Protein AF-A0A7D3XJW1-F1 (afdb_monomer)

Structure (mmCIF, N/CA/C/O backbone):
data_AF-A0A7D3XJW1-F1
#
_entry.id   AF-A0A7D3XJW1-F1
#
loop_
_atom_site.group_PDB
_atom_site.id
_atom_site.type_symbol
_atom_site.label_atom_id
_atom_site.label_alt_id
_atom_site.label_comp_id
_atom_site.label_asym_id
_atom_site.label_entity_id
_atom_site.label_seq_id
_atom_site.pdbx_PDB_ins_code
_atom_site.Cartn_x
_atom_site.Cartn_y
_atom_site.Cartn_z
_atom_site.occupancy
_atom_site.B_iso_or_equiv
_atom_site.auth_seq_id
_atom_site.auth_comp_id
_atom_site.auth_asym_id
_atom_site.auth_atom_id
_atom_site.pdbx_PDB_model_num
ATOM 1 N N . MET A 1 1 ? -58.419 -60.860 5.633 1.00 34.47 1 MET A N 1
ATOM 2 C CA . MET A 1 1 ? -58.149 -62.133 6.342 1.00 34.47 1 MET A CA 1
ATOM 3 C C . MET A 1 1 ? -56.648 -62.183 6.618 1.00 34.47 1 MET A C 1
ATOM 5 O O . MET A 1 1 ? -55.897 -62.193 5.661 1.00 34.47 1 MET A O 1
ATOM 9 N N . HIS A 1 2 ? -56.155 -61.833 7.816 1.00 34.66 2 HIS A N 1
ATOM 10 C CA . HIS A 1 2 ? -55.951 -62.729 8.979 1.00 34.66 2 HIS A CA 1
ATOM 11 C C . HIS A 1 2 ? -55.157 -63.994 8.576 1.00 34.66 2 HIS A C 1
ATOM 13 O O . HIS A 1 2 ? -55.611 -64.699 7.693 1.00 34.66 2 HIS A O 1
ATOM 19 N N . TYR A 1 3 ? -53.985 -64.337 9.130 1.00 32.69 3 TYR A N 1
ATOM 20 C CA . TYR A 1 3 ? -53.578 -64.294 10.541 1.00 32.69 3 TYR A CA 1
ATOM 21 C C . TYR A 1 3 ? -52.037 -64.392 10.713 1.00 32.69 3 TYR A C 1
ATOM 23 O O . TYR A 1 3 ? -51.311 -64.818 9.823 1.00 32.69 3 TYR A O 1
ATOM 31 N N . ARG A 1 4 ? -51.575 -63.970 11.895 1.00 41.59 4 ARG A N 1
ATOM 32 C CA . ARG A 1 4 ? -50.200 -63.885 12.433 1.00 41.59 4 ARG A CA 1
ATOM 33 C C . ARG A 1 4 ? -49.658 -65.251 12.899 1.00 41.59 4 ARG A C 1
ATOM 35 O O . ARG A 1 4 ? -50.465 -66.076 13.302 1.00 41.59 4 ARG A O 1
ATOM 42 N N . HIS A 1 5 ? -48.331 -65.389 13.070 1.00 38.91 5 HIS A N 1
ATOM 43 C CA . HIS A 1 5 ? -47.628 -65.470 14.383 1.00 38.91 5 HIS A CA 1
ATOM 44 C C . HIS A 1 5 ? -46.137 -65.872 14.214 1.00 38.91 5 HIS A C 1
ATOM 46 O O . HIS A 1 5 ? -45.842 -66.764 13.438 1.00 38.91 5 HIS A O 1
ATOM 52 N N . ARG A 1 6 ? -45.179 -65.059 14.721 1.00 41.41 6 ARG A N 1
ATOM 53 C CA . ARG A 1 6 ? -44.364 -65.224 15.969 1.00 41.41 6 ARG A CA 1
ATOM 54 C C . ARG A 1 6 ? -43.391 -66.423 15.914 1.00 41.41 6 ARG A C 1
ATOM 56 O O . ARG A 1 6 ? -43.798 -67.478 15.482 1.00 41.41 6 ARG A O 1
ATOM 63 N N . ARG A 1 7 ? -42.162 -66.423 16.441 1.00 39.44 7 ARG A N 1
ATOM 64 C CA . ARG A 1 7 ? -41.273 -65.519 17.208 1.00 39.44 7 ARG A CA 1
ATOM 65 C C . ARG A 1 7 ? -39.995 -66.362 17.468 1.00 39.44 7 ARG A C 1
ATOM 67 O O . ARG A 1 7 ? -40.170 -67.552 17.674 1.00 39.44 7 ARG A O 1
ATOM 74 N N . THR A 1 8 ? -38.816 -65.722 17.573 1.00 37.22 8 THR A N 1
ATOM 75 C CA . THR A 1 8 ? -37.677 -66.035 18.498 1.00 37.22 8 THR A CA 1
ATOM 76 C C . THR A 1 8 ? -37.053 -67.449 18.486 1.00 37.22 8 THR A C 1
ATOM 78 O O . THR A 1 8 ? -37.770 -68.428 18.466 1.00 37.22 8 THR A O 1
ATOM 81 N N . ALA A 1 9 ? -35.762 -67.711 18.684 1.00 39.47 9 ALA A N 1
ATOM 82 C CA . ALA A 1 9 ? -34.520 -66.969 18.902 1.00 39.47 9 ALA A CA 1
ATOM 83 C C . ALA A 1 9 ? -33.422 -68.049 19.145 1.00 39.47 9 ALA A C 1
ATOM 85 O O . ALA A 1 9 ? -33.768 -69.085 19.698 1.00 39.47 9 ALA A O 1
ATOM 86 N N . VAL A 1 10 ? -32.141 -67.744 18.842 1.00 42.38 10 VAL A N 1
ATOM 87 C CA . VAL A 1 10 ? -30.950 -68.043 19.703 1.00 42.38 10 VAL A CA 1
ATOM 88 C C . VAL A 1 10 ? -30.586 -69.559 19.845 1.00 42.38 10 VAL A C 1
ATOM 90 O O . VAL A 1 10 ? -31.396 -70.351 20.288 1.00 42.38 10 VAL A O 1
ATOM 93 N N . THR A 1 11 ? -29.398 -70.111 19.522 1.00 41.97 11 THR A N 1
ATOM 94 C CA . THR A 1 11 ? -28.013 -69.598 19.586 1.00 41.97 11 THR A CA 1
ATOM 95 C C . THR A 1 11 ? -26.941 -70.644 19.167 1.00 41.97 11 THR A C 1
ATOM 97 O O . THR A 1 11 ? -27.187 -71.839 19.275 1.00 41.97 11 THR A O 1
ATOM 100 N N . TRP A 1 12 ? -25.720 -70.128 18.925 1.00 43.09 12 TRP A N 1
ATOM 101 C CA . TRP A 1 12 ? -24.365 -70.648 19.253 1.00 43.09 12 TRP A CA 1
ATOM 102 C C . TRP A 1 12 ? -23.631 -71.676 18.349 1.00 43.09 12 TRP A C 1
ATOM 104 O O . TRP A 1 12 ? -23.860 -72.874 18.405 1.00 43.09 12 TRP A O 1
ATOM 114 N N . MET A 1 13 ? -22.601 -71.128 17.674 1.00 39.25 13 MET A N 1
ATOM 115 C CA . MET A 1 13 ? -21.162 -71.480 17.740 1.00 39.25 13 MET A CA 1
ATOM 116 C C . MET A 1 13 ? -20.647 -72.823 17.181 1.00 39.25 13 MET A C 1
ATOM 118 O O . MET A 1 13 ? -20.813 -73.864 17.798 1.00 39.25 13 MET A O 1
ATOM 122 N N . ALA A 1 14 ? -19.820 -72.745 16.132 1.00 38.12 14 ALA A N 1
ATOM 123 C CA . ALA A 1 14 ? -18.455 -73.296 16.108 1.00 38.12 14 ALA A CA 1
ATOM 124 C C . ALA A 1 14 ? -17.727 -72.791 14.849 1.00 38.12 14 ALA A C 1
ATOM 126 O O . ALA A 1 14 ? -18.320 -72.698 13.778 1.00 38.12 14 ALA A O 1
ATOM 127 N N . GLY A 1 15 ? -16.472 -72.375 15.015 1.00 42.28 15 GLY A N 1
ATOM 128 C CA . GLY A 1 15 ? -15.759 -71.531 14.065 1.00 42.28 15 GLY A CA 1
ATOM 129 C C . GLY A 1 15 ? -15.073 -72.235 12.898 1.00 42.28 15 GLY A C 1
ATOM 130 O O . GLY A 1 15 ? -14.914 -73.451 12.851 1.00 42.28 15 GLY A O 1
ATOM 131 N N . PHE A 1 16 ? -14.591 -71.397 11.987 1.00 44.56 16 PHE A N 1
ATOM 132 C CA . PHE A 1 16 ? -13.540 -71.742 11.047 1.00 44.56 16 PHE A CA 1
ATOM 133 C C . PHE A 1 16 ? -12.704 -70.485 10.796 1.00 44.56 16 PHE A C 1
ATOM 135 O O . PHE A 1 16 ? -13.124 -69.560 10.104 1.00 44.56 16 PHE A O 1
ATOM 142 N N . VAL A 1 17 ? -11.543 -70.426 11.446 1.00 47.00 17 VAL A N 1
ATOM 143 C CA . VAL A 1 17 ? -10.474 -69.483 11.120 1.00 47.00 17 VAL A CA 1
ATOM 144 C C . VAL A 1 17 ? -9.677 -70.113 9.986 1.00 47.00 17 VAL A C 1
ATOM 146 O O . VAL A 1 17 ? -9.063 -71.159 10.182 1.00 47.00 17 VAL A O 1
ATOM 149 N N . LEU A 1 18 ? -9.651 -69.462 8.825 1.00 50.12 18 LEU A N 1
ATOM 150 C CA . LEU A 1 18 ? -8.558 -69.603 7.871 1.00 50.12 18 LEU A CA 1
ATOM 151 C C . LEU A 1 18 ? -8.122 -68.226 7.376 1.00 50.12 18 LEU A C 1
ATOM 153 O O . LEU A 1 18 ? -8.925 -67.351 7.061 1.00 50.12 18 LEU A O 1
ATOM 157 N N . PHE A 1 19 ? -6.805 -68.087 7.372 1.00 46.19 19 PHE A N 1
ATOM 158 C CA . PHE A 1 19 ? -5.996 -66.939 7.023 1.00 46.19 19 PHE A CA 1
ATOM 159 C C . PHE A 1 19 ? -6.237 -66.459 5.590 1.00 46.19 19 PHE A C 1
ATOM 161 O O . PHE A 1 19 ? -6.092 -67.229 4.643 1.00 46.19 19 PHE A O 1
ATOM 168 N N . LEU A 1 20 ? -6.464 -65.155 5.433 1.00 42.75 20 LEU A N 1
ATOM 169 C CA . LEU A 1 20 ? -6.135 -64.437 4.206 1.00 42.75 20 LEU A CA 1
ATOM 170 C C . LEU A 1 20 ? -5.289 -63.221 4.578 1.00 42.75 20 LEU A C 1
ATOM 172 O O . LEU A 1 20 ? -5.790 -62.163 4.954 1.00 42.75 20 LEU A O 1
ATOM 176 N N . SER A 1 21 ? -3.977 -63.416 4.492 1.00 46.16 21 SER A N 1
ATOM 177 C CA . SER A 1 21 ? -2.976 -62.358 4.473 1.00 46.16 21 SER A CA 1
ATOM 178 C C . SER A 1 21 ? -3.148 -61.552 3.185 1.00 46.16 21 SER A C 1
ATOM 180 O O . SER A 1 21 ? -2.681 -61.958 2.125 1.00 46.16 21 SER A O 1
ATOM 182 N N . GLY A 1 22 ? -3.847 -60.423 3.272 1.00 41.25 22 GLY A N 1
ATOM 183 C CA . GLY A 1 22 ? -3.898 -59.408 2.226 1.00 41.25 22 GLY A CA 1
ATOM 184 C C . GLY A 1 22 ? -3.060 -58.203 2.631 1.00 41.25 22 GLY A C 1
ATOM 185 O O . GLY A 1 22 ? -3.576 -57.275 3.246 1.00 41.25 22 GLY A O 1
ATOM 186 N N . CYS A 1 23 ? -1.769 -58.216 2.297 1.00 54.28 23 CYS A N 1
ATOM 187 C CA . CYS A 1 23 ? -0.944 -57.011 2.277 1.00 54.28 23 CYS A CA 1
ATOM 188 C C . CYS A 1 23 ? -1.441 -56.101 1.144 1.00 54.28 23 CYS A C 1
ATOM 190 O O . CYS A 1 23 ? -1.073 -56.289 -0.013 1.00 54.28 23 CYS A O 1
ATOM 192 N N . GLY A 1 24 ? -2.296 -55.136 1.477 1.00 43.59 24 GLY A N 1
ATOM 193 C CA . GLY A 1 24 ? -2.616 -53.993 0.628 1.00 43.59 24 GLY A CA 1
ATOM 194 C C . GLY A 1 24 ? -1.987 -52.748 1.240 1.00 43.59 24 GLY A C 1
ATOM 195 O O . GLY A 1 24 ? -2.294 -52.418 2.381 1.00 43.59 24 GLY A O 1
ATOM 196 N N . ASN A 1 25 ? -1.075 -52.113 0.503 1.00 42.38 25 ASN A N 1
ATOM 197 C CA . ASN A 1 25 ? -0.365 -50.893 0.883 1.00 42.38 25 ASN A CA 1
ATOM 198 C C . ASN A 1 25 ? -1.290 -49.871 1.564 1.00 42.38 25 ASN A C 1
ATOM 200 O O . ASN A 1 25 ? -2.173 -49.303 0.924 1.00 42.38 25 ASN A O 1
ATOM 204 N N . LEU A 1 26 ? -1.039 -49.603 2.847 1.00 44.19 26 LEU A N 1
ATOM 205 C CA . LEU A 1 26 ? -1.467 -48.371 3.498 1.00 44.19 26 LEU A CA 1
ATOM 206 C C . LEU A 1 26 ? -0.675 -47.238 2.843 1.00 44.19 26 LEU A C 1
ATOM 208 O O . LEU A 1 26 ? 0.504 -47.047 3.132 1.00 44.19 26 LEU A O 1
ATOM 212 N N . SER A 1 27 ? -1.306 -46.548 1.897 1.00 43.75 27 SER A N 1
ATOM 213 C CA . SER A 1 27 ? -0.811 -45.286 1.358 1.00 43.75 27 SER A CA 1
ATOM 214 C C . SER A 1 27 ? -0.568 -44.320 2.515 1.00 43.75 27 SER A C 1
ATOM 216 O O . SER A 1 27 ? -1.471 -44.064 3.313 1.00 43.75 27 SER A O 1
ATOM 218 N N . ASP A 1 28 ? 0.662 -43.826 2.603 1.00 42.41 28 ASP A N 1
ATOM 219 C CA . ASP A 1 28 ? 1.115 -42.865 3.599 1.00 42.41 28 ASP A CA 1
ATOM 220 C C . ASP A 1 28 ? 0.165 -41.642 3.623 1.00 42.41 28 ASP A C 1
ATOM 222 O O . ASP A 1 28 ? -0.025 -41.016 2.571 1.00 42.41 28 ASP A O 1
ATOM 226 N N . PRO A 1 29 ? -0.453 -41.276 4.767 1.00 47.88 29 PRO A N 1
ATOM 227 C CA . PRO A 1 29 ? -1.367 -40.129 4.880 1.00 47.88 29 PRO A CA 1
ATOM 228 C C . PRO A 1 29 ? -0.741 -38.787 4.468 1.00 47.88 29 PRO A C 1
ATOM 230 O O . PRO A 1 29 ? -1.453 -37.808 4.253 1.00 47.88 29 PRO A O 1
ATOM 233 N N . VAL A 1 30 ? 0.586 -38.743 4.331 1.00 46.69 30 VAL A N 1
ATOM 234 C CA . VAL A 1 30 ? 1.370 -37.583 3.883 1.00 46.69 30 VAL A CA 1
ATOM 235 C C . VAL A 1 30 ? 1.267 -37.348 2.364 1.00 46.69 30 VAL A C 1
ATOM 237 O O . VAL A 1 30 ? 1.571 -36.258 1.888 1.00 46.69 30 VAL A O 1
ATOM 240 N N . SER A 1 31 ? 0.762 -38.318 1.592 1.00 40.31 31 SER A N 1
ATOM 241 C CA . SER A 1 31 ? 0.554 -38.187 0.136 1.00 40.31 31 SER A CA 1
ATOM 242 C C . SER A 1 31 ? -0.755 -37.488 -0.274 1.00 40.31 31 SER A C 1
ATOM 244 O O . SER A 1 31 ? -0.970 -37.262 -1.457 1.00 40.31 31 SER A O 1
ATOM 246 N N . LEU A 1 32 ? -1.604 -37.097 0.688 1.00 39.84 32 LEU A N 1
ATOM 247 C CA . LEU A 1 32 ? -2.821 -36.294 0.458 1.00 39.84 32 LEU A CA 1
ATOM 248 C C . LEU A 1 32 ? -2.588 -34.776 0.569 1.00 39.84 32 LEU A C 1
ATOM 250 O O . LEU A 1 32 ? -3.523 -33.991 0.425 1.00 39.84 32 LEU A O 1
ATOM 254 N N . LEU A 1 33 ? -1.345 -34.351 0.800 1.00 36.53 33 LEU A N 1
ATOM 255 C CA . LEU A 1 33 ? -0.916 -32.973 0.582 1.00 36.53 33 LEU A CA 1
ATOM 256 C C . LEU A 1 33 ? -0.456 -32.838 -0.871 1.00 36.53 33 LEU A C 1
ATOM 258 O O . LEU A 1 33 ? 0.735 -32.690 -1.150 1.00 36.53 33 LEU A O 1
ATOM 262 N N . ASP A 1 34 ? -1.401 -32.910 -1.809 1.00 42.88 34 ASP A N 1
ATOM 263 C CA . ASP A 1 34 ? -1.128 -32.469 -3.171 1.00 42.88 34 ASP A CA 1
ATOM 264 C C . ASP A 1 34 ? -0.736 -30.990 -3.094 1.00 42.88 34 ASP A C 1
ATOM 266 O O . ASP A 1 34 ? -1.555 -30.116 -2.795 1.00 42.88 34 ASP A O 1
ATOM 270 N N . LYS A 1 35 ? 0.548 -30.701 -3.350 1.00 33.91 35 LYS A N 1
ATOM 271 C CA . LYS A 1 35 ? 0.965 -29.352 -3.740 1.00 33.91 35 LYS A CA 1
ATOM 272 C C . LYS A 1 35 ? -0.012 -28.899 -4.827 1.00 33.91 35 LYS A C 1
ATOM 274 O O . LYS A 1 35 ? -0.232 -29.683 -5.753 1.00 33.91 35 LYS A O 1
ATOM 279 N N . PRO A 1 36 ? -0.595 -27.691 -4.738 1.00 33.59 36 PRO A N 1
ATOM 280 C CA . PRO A 1 36 ? -1.584 -27.245 -5.708 1.00 33.59 36 PRO A CA 1
ATOM 281 C C . PRO A 1 36 ? -1.066 -27.503 -7.124 1.00 33.59 36 PRO A C 1
ATOM 283 O O . PRO A 1 36 ? 0.059 -27.124 -7.461 1.00 33.59 36 PRO A O 1
ATOM 286 N N . ALA A 1 37 ? -1.853 -28.236 -7.916 1.00 45.25 37 ALA A N 1
ATOM 287 C CA . ALA A 1 37 ? -1.464 -28.619 -9.261 1.00 45.25 37 ALA A CA 1
ATOM 288 C C . ALA A 1 37 ? -1.155 -27.349 -10.061 1.00 45.25 37 ALA A C 1
ATOM 290 O O . ALA A 1 37 ? -2.019 -26.487 -10.216 1.00 45.25 37 ALA A O 1
ATOM 291 N N . ILE A 1 38 ? 0.082 -27.232 -10.555 1.00 49.53 38 ILE A N 1
ATOM 292 C CA . ILE A 1 38 ? 0.484 -26.142 -11.448 1.00 49.53 38 ILE A CA 1
ATOM 293 C C . ILE A 1 38 ? -0.498 -26.141 -12.633 1.00 49.53 38 ILE A C 1
ATOM 295 O O . ILE A 1 38 ? -0.603 -27.183 -13.299 1.00 49.53 38 ILE A O 1
ATOM 299 N N . PRO A 1 39 ? -1.219 -25.031 -12.892 1.00 52.81 39 PRO A N 1
ATOM 300 C CA . PRO A 1 39 ? -2.159 -24.947 -14.002 1.00 52.81 39 PRO A CA 1
ATOM 301 C C . PRO A 1 39 ? -1.498 -25.370 -15.327 1.00 52.81 39 PRO A C 1
ATOM 303 O O . PRO A 1 39 ? -0.309 -25.100 -15.519 1.00 52.81 39 PRO A O 1
ATOM 306 N N . PRO A 1 40 ? -2.223 -26.025 -16.255 1.00 59.22 40 PRO A N 1
ATOM 307 C CA . PRO A 1 40 ? -1.654 -26.498 -17.521 1.00 59.22 40 PRO A CA 1
ATOM 308 C C . PRO A 1 40 ? -0.914 -25.410 -18.314 1.00 59.22 40 PRO A C 1
ATOM 310 O O . PRO A 1 40 ? 0.184 -25.660 -18.800 1.00 59.22 40 PRO A O 1
ATOM 313 N N . GLU A 1 41 ? -1.460 -24.191 -18.348 1.00 61.44 41 GLU A N 1
ATOM 314 C CA . GLU A 1 41 ? -0.841 -23.017 -18.979 1.00 61.44 41 GLU A CA 1
ATOM 315 C C . GLU A 1 41 ? 0.533 -22.701 -18.371 1.00 61.44 41 GLU A C 1
ATOM 317 O O . GLU A 1 41 ? 1.519 -22.545 -19.084 1.00 61.44 41 GLU A O 1
ATOM 322 N N . SER A 1 42 ? 0.648 -22.713 -17.041 1.00 73.44 42 SER A N 1
ATOM 323 C CA . SER A 1 42 ? 1.929 -22.510 -16.366 1.00 73.44 42 SER A CA 1
ATOM 324 C C . SER A 1 42 ? 2.933 -23.619 -16.706 1.00 73.44 42 SER A C 1
ATOM 326 O O . SER A 1 42 ? 4.121 -23.339 -16.842 1.00 73.44 42 SER A O 1
ATOM 328 N N . ARG A 1 43 ? 2.485 -24.868 -16.906 1.00 77.88 43 ARG A N 1
ATOM 329 C CA . ARG A 1 43 ? 3.363 -25.994 -17.273 1.00 77.88 43 ARG A CA 1
ATOM 330 C C . ARG A 1 43 ? 3.981 -25.828 -18.662 1.00 77.88 43 ARG A C 1
ATOM 332 O O . ARG A 1 43 ? 5.165 -26.116 -18.812 1.00 77.88 43 ARG A O 1
ATOM 339 N N . GLU A 1 44 ? 3.213 -25.365 -19.646 1.00 84.12 44 GLU A N 1
ATOM 340 C CA . GLU A 1 44 ? 3.725 -25.093 -20.997 1.00 84.12 44 GLU A CA 1
ATOM 341 C C . GLU A 1 44 ? 4.785 -23.987 -20.982 1.00 84.12 44 GLU A C 1
ATOM 343 O O . GLU A 1 44 ? 5.838 -24.135 -21.603 1.00 84.12 44 GLU A O 1
ATOM 348 N N . LEU A 1 45 ? 4.560 -22.918 -20.208 1.00 87.56 45 LEU A N 1
ATOM 349 C CA . LEU A 1 45 ? 5.541 -21.841 -20.044 1.00 87.56 45 LEU A CA 1
ATOM 350 C C . LEU A 1 45 ? 6.822 -22.339 -19.379 1.00 87.56 45 LEU A C 1
ATOM 352 O O . LEU A 1 45 ? 7.909 -22.075 -19.885 1.00 87.56 45 LEU A O 1
ATOM 356 N N . TYR A 1 46 ? 6.709 -23.115 -18.298 1.00 87.81 46 TYR A N 1
ATOM 357 C CA . TYR A 1 46 ? 7.877 -23.733 -17.670 1.00 87.81 46 TYR A CA 1
ATOM 358 C C . TYR A 1 46 ? 8.648 -24.612 -18.659 1.00 87.81 46 TYR A C 1
ATOM 360 O O . TYR A 1 46 ? 9.860 -24.474 -18.768 1.00 87.81 46 TYR A O 1
ATOM 368 N N . GLN A 1 47 ? 7.965 -25.469 -19.423 1.00 88.25 47 GLN A N 1
ATOM 369 C CA . GLN A 1 47 ? 8.617 -26.335 -20.411 1.00 88.25 47 GLN A CA 1
ATOM 370 C C . GLN A 1 47 ? 9.319 -25.547 -21.518 1.00 88.25 47 GLN A C 1
ATOM 372 O O . GLN A 1 47 ? 10.425 -25.920 -21.906 1.00 88.25 47 GLN A O 1
ATOM 377 N N . ALA A 1 48 ? 8.704 -24.473 -22.017 1.00 91.88 48 ALA A N 1
ATOM 378 C CA . ALA A 1 48 ? 9.303 -23.612 -23.029 1.00 91.88 48 ALA A CA 1
ATOM 379 C C . ALA A 1 48 ? 10.594 -22.967 -22.517 1.00 91.88 48 ALA A C 1
ATOM 381 O O . ALA A 1 48 ? 11.623 -23.019 -23.185 1.00 91.88 48 ALA A O 1
ATOM 382 N N . VAL A 1 49 ? 10.554 -22.404 -21.309 1.00 93.75 49 VAL A N 1
ATOM 383 C CA . VAL A 1 49 ? 11.699 -21.716 -20.708 1.00 93.75 49 VAL A CA 1
ATOM 384 C C . VAL A 1 49 ? 12.801 -22.705 -20.323 1.00 93.75 49 VAL A C 1
ATOM 386 O O . VAL A 1 49 ? 13.969 -22.444 -20.603 1.00 93.75 49 VAL A O 1
ATOM 389 N N . SER A 1 50 ? 12.454 -23.874 -19.777 1.00 92.44 50 SER A N 1
ATOM 390 C CA . SER A 1 50 ? 13.421 -24.895 -19.352 1.00 92.44 50 SER A CA 1
ATOM 391 C C . SER A 1 50 ? 14.316 -25.433 -20.472 1.00 92.44 50 SER A C 1
ATOM 393 O O . SER A 1 50 ? 15.395 -25.939 -20.182 1.00 92.44 50 SER A O 1
ATOM 395 N N . GLN A 1 51 ? 13.919 -25.310 -21.742 1.00 93.44 51 GLN A N 1
ATOM 396 C CA . GLN A 1 51 ? 14.769 -25.678 -22.886 1.00 93.44 51 GLN A CA 1
ATOM 397 C C . GLN A 1 51 ? 15.969 -24.735 -23.072 1.00 93.44 51 GLN A C 1
ATOM 399 O O . GLN A 1 51 ? 16.944 -25.106 -23.724 1.00 93.44 51 GLN A O 1
ATOM 404 N N . PHE A 1 52 ? 15.900 -23.529 -22.505 1.00 95.31 52 PHE A N 1
ATOM 405 C CA . PHE A 1 52 ? 16.899 -22.469 -22.649 1.00 95.31 52 PHE A CA 1
ATOM 406 C C . PHE A 1 52 ? 17.586 -22.107 -21.324 1.00 95.31 52 PHE A C 1
ATOM 408 O O . PHE A 1 52 ? 18.375 -21.164 -21.288 1.00 95.31 52 PHE A O 1
ATOM 415 N N . THR A 1 53 ? 17.308 -22.834 -20.240 1.00 93.94 53 THR A N 1
ATOM 416 C CA . THR A 1 53 ? 17.926 -22.615 -18.923 1.00 93.94 53 THR A CA 1
ATOM 417 C C . THR A 1 53 ? 18.742 -23.828 -18.485 1.00 93.94 53 THR A C 1
ATOM 419 O O . THR A 1 53 ? 18.386 -24.955 -18.834 1.00 93.94 53 THR A O 1
ATOM 422 N N . PRO A 1 54 ? 19.808 -23.643 -17.685 1.00 92.00 54 PRO A N 1
ATOM 423 C CA . PRO A 1 54 ? 20.547 -24.770 -17.134 1.00 92.00 54 PRO A CA 1
ATOM 424 C C . PRO A 1 54 ? 19.659 -25.624 -16.205 1.00 92.00 54 PRO A C 1
ATOM 426 O O . PRO A 1 54 ? 18.728 -25.091 -15.596 1.00 92.00 54 PRO A O 1
ATOM 429 N N . PRO A 1 55 ? 19.946 -26.933 -16.048 1.00 86.81 55 PRO A N 1
ATOM 430 C CA . PRO A 1 55 ? 19.158 -27.821 -15.186 1.00 86.81 55 PRO A CA 1
ATOM 431 C C . PRO A 1 55 ? 19.063 -27.358 -13.725 1.00 86.81 55 PRO A C 1
ATOM 433 O O . PRO A 1 55 ? 18.036 -27.566 -13.085 1.00 86.81 55 PRO A O 1
ATOM 436 N N . ASP A 1 56 ? 20.114 -26.702 -13.226 1.00 88.12 56 ASP A N 1
ATOM 437 C CA . ASP A 1 56 ? 20.226 -26.232 -11.839 1.00 88.12 56 ASP A CA 1
ATOM 438 C C . ASP A 1 56 ? 19.770 -24.770 -11.653 1.00 88.12 56 ASP A C 1
ATOM 440 O O . ASP A 1 56 ? 20.005 -24.174 -10.596 1.00 88.12 56 ASP A O 1
ATOM 444 N N . ALA A 1 57 ? 19.115 -24.185 -12.666 1.00 90.94 57 ALA A N 1
ATOM 445 C CA . ALA A 1 57 ? 18.619 -22.816 -12.610 1.00 90.94 57 ALA A CA 1
ATOM 446 C C . ALA A 1 57 ? 17.675 -22.612 -11.417 1.00 90.94 57 ALA A C 1
ATOM 448 O O . ALA A 1 57 ? 16.703 -23.348 -11.216 1.00 90.94 57 ALA A O 1
ATOM 449 N N . LYS A 1 58 ? 17.915 -21.548 -10.649 1.00 92.44 58 LYS A N 1
ATOM 450 C CA . LYS A 1 58 ? 17.041 -21.137 -9.549 1.00 92.44 58 LYS A CA 1
ATOM 451 C C . LYS A 1 58 ? 16.127 -20.009 -10.013 1.00 92.44 58 LYS A C 1
ATOM 453 O O . LYS A 1 58 ? 16.591 -18.885 -10.183 1.00 92.44 58 LYS A O 1
ATOM 458 N N . TRP A 1 59 ? 14.835 -20.296 -10.165 1.00 91.81 59 TRP A N 1
ATOM 459 C CA . TRP A 1 59 ? 13.810 -19.294 -10.478 1.00 91.81 59 TRP A CA 1
ATOM 460 C C . TRP A 1 59 ? 13.706 -18.224 -9.391 1.00 91.81 59 TRP A C 1
ATOM 462 O O . TRP A 1 59 ? 13.750 -18.536 -8.198 1.00 91.81 59 TRP A O 1
ATOM 472 N N . ILE A 1 60 ? 13.531 -16.971 -9.806 1.00 92.06 60 ILE A N 1
ATOM 473 C CA . ILE A 1 60 ? 13.432 -15.816 -8.910 1.00 92.06 60 ILE A CA 1
ATOM 474 C C . ILE A 1 60 ? 12.122 -15.097 -9.182 1.00 92.06 60 ILE A C 1
ATOM 476 O O . ILE A 1 60 ? 11.827 -14.730 -10.314 1.00 92.06 60 ILE A O 1
ATOM 480 N N . VAL A 1 61 ? 11.342 -14.885 -8.130 1.00 93.44 61 VAL A N 1
ATOM 481 C CA . VAL A 1 61 ? 10.134 -14.062 -8.189 1.00 93.44 61 VAL A CA 1
ATOM 482 C C . VAL A 1 61 ? 10.533 -12.630 -7.821 1.00 93.44 61 VAL A C 1
ATOM 484 O O . VAL A 1 61 ? 11.195 -12.462 -6.794 1.00 93.44 61 VAL A O 1
ATOM 487 N N . PRO A 1 62 ? 10.189 -11.612 -8.630 1.00 94.00 62 PRO A N 1
ATOM 488 C CA . PRO A 1 62 ? 10.443 -10.225 -8.261 1.00 94.00 62 PRO A CA 1
ATOM 489 C C . PRO A 1 62 ? 9.636 -9.837 -7.016 1.00 94.00 62 PRO A C 1
ATOM 491 O O . PRO A 1 62 ? 8.466 -10.201 -6.900 1.00 94.00 62 PRO A O 1
ATOM 494 N N . SER A 1 63 ? 10.226 -9.058 -6.107 1.00 93.56 63 SER A N 1
ATOM 495 C CA . SER A 1 63 ? 9.519 -8.569 -4.912 1.00 93.56 63 SER A CA 1
ATOM 496 C C . SER A 1 63 ? 8.349 -7.638 -5.263 1.00 93.56 63 SER A C 1
ATOM 498 O O . SER A 1 63 ? 7.334 -7.618 -4.563 1.00 93.56 63 SER A O 1
ATOM 500 N N . ALA A 1 64 ? 8.471 -6.875 -6.354 1.00 92.69 64 ALA A N 1
ATOM 501 C CA . ALA A 1 64 ? 7.425 -6.005 -6.874 1.00 92.69 64 ALA A CA 1
ATOM 502 C C . ALA A 1 64 ? 7.388 -5.973 -8.422 1.00 92.69 64 ALA A C 1
ATOM 504 O O . ALA A 1 64 ? 8.424 -6.114 -9.075 1.00 92.69 64 ALA A O 1
ATOM 505 N N . PRO A 1 65 ? 6.206 -5.749 -9.027 1.00 90.25 65 PRO A N 1
ATOM 506 C CA . PRO A 1 65 ? 4.888 -5.754 -8.385 1.00 90.25 65 PRO A CA 1
ATOM 507 C C . PRO A 1 65 ? 4.495 -7.165 -7.901 1.00 90.25 65 PRO A C 1
ATOM 509 O O . PRO A 1 65 ? 4.881 -8.159 -8.508 1.00 90.25 65 PRO A O 1
ATOM 512 N N . LYS A 1 66 ? 3.687 -7.265 -6.831 1.00 81.44 66 LYS A N 1
ATOM 513 C CA . LYS A 1 66 ? 3.296 -8.555 -6.209 1.00 81.44 66 LYS A CA 1
ATOM 514 C C . LYS A 1 66 ? 2.557 -9.524 -7.148 1.00 81.44 66 LYS A C 1
ATOM 516 O O . LYS A 1 66 ? 2.455 -10.707 -6.850 1.00 81.44 66 LYS A O 1
ATOM 521 N N . SER A 1 67 ? 2.016 -9.031 -8.261 1.00 72.75 67 SER A N 1
ATOM 522 C CA . SER A 1 67 ? 1.365 -9.842 -9.295 1.00 72.75 67 SER A CA 1
ATOM 523 C C . SER A 1 67 ? 2.349 -10.568 -10.224 1.00 72.75 67 SER A C 1
ATOM 525 O O . SER A 1 67 ? 1.921 -11.399 -11.024 1.00 72.75 67 SER A O 1
ATOM 527 N N . GLY A 1 68 ? 3.648 -10.261 -10.154 1.00 72.81 68 GLY A N 1
ATOM 528 C CA . GLY A 1 68 ? 4.672 -10.851 -11.010 1.00 72.81 68 GLY A CA 1
ATOM 529 C C . GLY A 1 68 ? 5.119 -12.232 -10.531 1.00 72.81 68 GLY A C 1
ATOM 530 O O . GLY A 1 68 ? 5.558 -12.393 -9.399 1.00 72.81 68 GLY A O 1
ATOM 531 N N . GLY A 1 69 ? 5.058 -13.230 -11.415 1.00 87.00 69 GLY A N 1
ATOM 532 C CA . GLY A 1 69 ? 5.717 -14.524 -11.217 1.00 87.00 69 GLY A CA 1
ATOM 533 C C . GLY A 1 69 ? 7.171 -14.522 -11.701 1.00 87.00 69 GLY A C 1
ATOM 534 O O . GLY A 1 69 ? 7.626 -13.576 -12.348 1.00 87.00 69 GLY A O 1
ATOM 535 N N . ALA A 1 70 ? 7.889 -15.620 -11.441 1.00 91.00 70 ALA A N 1
ATOM 536 C CA . ALA A 1 70 ? 9.229 -15.846 -11.998 1.00 91.00 70 ALA A CA 1
ATOM 537 C C . ALA A 1 70 ? 9.222 -16.027 -13.526 1.00 91.00 70 ALA A C 1
ATOM 539 O O . ALA A 1 70 ? 10.244 -15.820 -14.172 1.00 91.00 70 ALA A O 1
ATOM 540 N N . ILE A 1 71 ? 8.075 -16.410 -14.092 1.00 93.75 71 ILE A N 1
ATOM 541 C CA . ILE A 1 71 ? 7.815 -16.471 -15.529 1.00 93.75 71 ILE A CA 1
ATOM 542 C C . ILE A 1 71 ? 6.583 -15.611 -15.802 1.00 93.75 71 ILE A C 1
ATOM 544 O O . ILE A 1 71 ? 5.564 -15.760 -15.125 1.00 93.75 71 ILE A O 1
ATOM 548 N N . GLN A 1 72 ? 6.681 -14.703 -16.767 1.00 92.38 72 GLN A N 1
ATOM 549 C CA . GLN A 1 72 ? 5.628 -13.758 -17.132 1.00 92.38 72 GLN A CA 1
ATOM 550 C C . GLN A 1 72 ? 5.433 -13.744 -18.649 1.00 92.38 72 GLN A C 1
ATOM 552 O O . GLN A 1 72 ? 6.321 -14.138 -19.405 1.00 92.38 72 GLN A O 1
ATOM 557 N N . GLN A 1 73 ? 4.268 -13.268 -19.086 1.00 93.88 73 GLN A N 1
ATOM 558 C CA . GLN A 1 73 ? 3.953 -13.061 -20.495 1.00 93.88 73 GLN A CA 1
ATOM 559 C C . GLN A 1 73 ? 3.611 -11.599 -20.762 1.00 93.88 73 GLN A C 1
ATOM 561 O O . GLN A 1 73 ? 2.670 -11.070 -20.161 1.00 93.88 73 GLN A O 1
ATOM 566 N N . VAL A 1 74 ? 4.326 -10.967 -21.689 1.00 94.88 74 VAL A N 1
ATOM 567 C CA . VAL A 1 74 ? 4.183 -9.541 -22.013 1.00 94.88 74 VAL A CA 1
ATOM 568 C C . VAL A 1 74 ? 4.356 -9.338 -23.513 1.00 94.88 74 VAL A C 1
ATOM 570 O O . VAL A 1 74 ? 5.249 -9.926 -24.100 1.00 94.88 74 VAL A O 1
ATOM 573 N N . ASP A 1 75 ? 3.506 -8.520 -24.129 1.00 96.81 75 ASP A N 1
ATOM 574 C CA . ASP A 1 75 ? 3.682 -8.065 -25.515 1.00 96.81 75 ASP A CA 1
ATOM 575 C C . ASP A 1 75 ? 4.733 -6.943 -25.529 1.00 96.81 75 ASP A C 1
ATOM 577 O O . ASP A 1 75 ? 4.434 -5.797 -25.184 1.00 96.81 75 ASP A O 1
ATOM 581 N N . ILE A 1 76 ? 5.995 -7.297 -25.789 1.00 96.81 76 ILE A N 1
ATOM 582 C CA . ILE A 1 76 ? 7.148 -6.393 -25.646 1.00 96.81 76 ILE A CA 1
ATOM 583 C C . ILE A 1 76 ? 7.323 -5.541 -26.906 1.00 96.81 76 ILE A C 1
ATOM 585 O O . ILE A 1 76 ? 7.720 -4.376 -26.813 1.00 96.81 76 ILE A O 1
ATOM 589 N N . ASP A 1 77 ? 7.054 -6.095 -28.091 1.00 95.81 77 ASP A N 1
ATOM 590 C CA . ASP A 1 77 ? 7.178 -5.355 -29.351 1.00 95.81 77 ASP A CA 1
ATOM 591 C C . ASP A 1 77 ? 5.881 -4.751 -29.887 1.00 95.81 77 ASP A C 1
ATOM 593 O O . ASP A 1 77 ? 5.944 -3.997 -30.870 1.00 95.81 77 ASP A O 1
ATOM 597 N N . GLY A 1 78 ? 4.756 -4.973 -29.213 1.00 95.00 78 GLY A N 1
ATOM 598 C CA . GLY A 1 78 ? 3.463 -4.383 -29.538 1.00 95.00 78 GLY A CA 1
ATOM 599 C C . GLY A 1 78 ? 2.814 -5.011 -30.770 1.00 95.00 78 GLY A C 1
ATOM 600 O O . GLY A 1 78 ? 2.083 -4.314 -31.480 1.00 95.00 78 GLY A O 1
ATOM 601 N N . ASP A 1 79 ? 3.124 -6.273 -31.088 1.00 94.88 79 ASP A N 1
ATOM 602 C CA . ASP A 1 79 ? 2.543 -7.000 -32.225 1.00 94.88 79 ASP A CA 1
ATOM 603 C C . ASP A 1 79 ? 1.232 -7.741 -31.878 1.00 94.88 79 ASP A C 1
ATOM 605 O O . ASP A 1 79 ? 0.580 -8.311 -32.763 1.00 94.88 79 ASP A O 1
ATOM 609 N N . GLY A 1 80 ? 0.804 -7.686 -30.612 1.00 94.81 80 GLY A N 1
ATOM 610 C CA . GLY A 1 80 ? -0.380 -8.359 -30.081 1.00 94.81 80 GLY A CA 1
ATOM 611 C C . GLY A 1 80 ? -0.128 -9.795 -29.607 1.00 94.81 80 GLY A C 1
ATOM 612 O O . GLY A 1 80 ? -1.026 -10.396 -29.007 1.00 94.81 80 GLY A O 1
ATOM 613 N N . GLN A 1 81 ? 1.055 -10.364 -29.847 1.00 94.81 81 GLN A N 1
ATOM 614 C CA . GLN A 1 81 ? 1.486 -11.657 -29.319 1.00 94.81 81 GLN A CA 1
ATOM 615 C C . GLN A 1 81 ? 2.418 -11.440 -28.130 1.00 94.81 81 GLN A C 1
ATOM 617 O O . GLN A 1 81 ? 3.384 -10.697 -28.191 1.00 94.81 81 GLN A O 1
ATOM 622 N N . LYS A 1 82 ? 2.141 -12.123 -27.018 1.00 95.62 82 LYS A N 1
ATOM 623 C CA . LYS A 1 82 ? 2.971 -11.996 -25.820 1.00 95.62 82 LYS A CA 1
ATOM 624 C C . LYS A 1 82 ? 4.241 -12.834 -25.934 1.00 95.62 82 LYS A C 1
ATOM 626 O O . LYS A 1 82 ? 4.176 -14.036 -26.202 1.00 95.62 82 LYS A O 1
ATOM 631 N N . GLU A 1 83 ? 5.374 -12.227 -25.621 1.00 96.62 83 GLU A N 1
ATOM 632 C CA . GLU A 1 83 ? 6.624 -12.912 -25.330 1.00 96.62 83 GLU A CA 1
ATOM 633 C C . GLU A 1 83 ? 6.655 -13.477 -23.914 1.00 96.62 83 GLU A C 1
ATOM 635 O O . GLU A 1 83 ? 5.972 -12.988 -23.012 1.00 96.62 83 GLU A O 1
ATOM 640 N N . ILE A 1 84 ? 7.480 -14.505 -23.714 1.00 95.94 84 ILE A N 1
ATOM 641 C CA . ILE A 1 84 ? 7.777 -15.032 -22.383 1.00 95.94 84 ILE A CA 1
ATOM 642 C C . ILE A 1 84 ? 9.018 -14.330 -21.857 1.00 95.94 84 ILE A C 1
ATOM 644 O O . ILE A 1 84 ? 10.036 -14.284 -22.545 1.00 95.94 84 ILE A O 1
ATOM 648 N N . ILE A 1 85 ? 8.961 -13.870 -20.613 1.00 95.94 85 ILE A N 1
ATOM 649 C CA . ILE A 1 85 ? 10.143 -13.504 -19.841 1.00 95.94 85 ILE A CA 1
ATOM 650 C C . ILE A 1 85 ? 10.253 -14.393 -18.609 1.00 95.94 85 ILE A C 1
ATOM 652 O O . ILE A 1 85 ? 9.256 -14.660 -17.938 1.00 95.94 85 ILE A O 1
ATOM 656 N N . ALA A 1 86 ? 11.462 -14.847 -18.303 1.00 96.00 86 ALA A N 1
ATOM 657 C CA . ALA A 1 86 ? 11.733 -15.637 -17.115 1.00 96.00 86 ALA A CA 1
ATOM 658 C C . ALA A 1 86 ? 12.968 -15.138 -16.370 1.00 96.00 86 ALA A C 1
ATOM 660 O O . ALA A 1 86 ? 13.979 -14.820 -16.996 1.00 96.00 86 ALA A O 1
ATOM 661 N N . PHE A 1 87 ? 12.889 -15.116 -15.041 1.00 95.81 87 PHE A N 1
ATOM 662 C CA . PHE A 1 87 ? 13.942 -14.623 -14.159 1.00 95.81 87 PHE A CA 1
ATOM 663 C C . PHE A 1 87 ? 14.568 -15.764 -13.358 1.00 95.81 87 PHE A C 1
ATOM 665 O O . PHE A 1 87 ? 13.866 -16.508 -12.664 1.00 95.81 87 PHE A O 1
ATOM 672 N N . PHE A 1 88 ? 15.889 -15.907 -13.429 1.00 95.25 88 PHE A N 1
ATOM 673 C CA . PHE A 1 88 ? 16.606 -16.952 -12.699 1.00 95.25 88 PHE A CA 1
ATOM 674 C C . PHE A 1 88 ? 18.070 -16.592 -12.424 1.00 95.25 88 PHE A C 1
ATOM 676 O O . PHE A 1 88 ? 18.630 -15.674 -13.018 1.00 95.25 88 PHE A O 1
ATOM 683 N N . LYS A 1 89 ? 18.684 -17.347 -11.514 1.00 95.38 89 LYS A N 1
ATOM 684 C CA . LYS A 1 89 ? 20.139 -17.461 -11.329 1.00 95.38 89 LYS A CA 1
ATOM 685 C C . LYS A 1 89 ? 20.607 -18.779 -11.936 1.00 95.38 89 LYS A C 1
ATOM 687 O O . LYS A 1 89 ? 19.913 -19.784 -11.764 1.00 95.38 89 LYS A O 1
ATOM 692 N N . GLU A 1 90 ? 21.749 -18.797 -12.624 1.00 91.94 90 GLU A N 1
ATOM 693 C CA . GLU A 1 90 ? 22.279 -20.039 -13.211 1.00 91.94 90 GLU A CA 1
ATOM 694 C C . GLU A 1 90 ? 22.577 -21.085 -12.137 1.00 91.94 90 GLU A C 1
ATOM 696 O O . GLU A 1 90 ? 22.268 -22.261 -12.333 1.00 91.94 90 GLU A O 1
ATOM 701 N N . LYS A 1 91 ? 23.135 -20.654 -10.999 1.00 88.94 91 LYS A N 1
ATOM 702 C CA . LYS A 1 91 ? 23.382 -21.493 -9.827 1.00 88.94 91 LYS A CA 1
ATOM 703 C C . LYS A 1 91 ? 22.893 -20.825 -8.539 1.00 88.94 91 LYS A C 1
ATOM 705 O O . LYS A 1 91 ? 22.869 -19.597 -8.413 1.00 88.94 91 LYS A O 1
ATOM 710 N N . PRO A 1 92 ? 22.523 -21.617 -7.519 1.00 79.69 92 PRO A N 1
ATOM 711 C CA . PRO A 1 92 ? 22.247 -21.084 -6.192 1.00 79.69 92 PRO A CA 1
ATOM 712 C C . PRO A 1 92 ? 23.452 -20.314 -5.631 1.00 79.69 92 PRO A C 1
ATOM 714 O O . PRO A 1 92 ? 24.559 -20.841 -5.586 1.00 79.69 92 PRO A O 1
ATOM 717 N N . GLY A 1 93 ? 23.218 -19.089 -5.156 1.00 79.69 93 GLY A N 1
ATOM 718 C CA . GLY A 1 93 ? 24.260 -18.230 -4.581 1.00 79.69 93 GLY A CA 1
ATOM 719 C C . GLY A 1 93 ? 24.930 -17.282 -5.578 1.00 79.69 93 GLY A C 1
ATOM 720 O O . GLY A 1 93 ? 25.682 -16.415 -5.145 1.00 79.69 93 GLY A O 1
ATOM 721 N N . ASP A 1 94 ? 24.628 -17.385 -6.876 1.00 86.12 94 ASP A N 1
ATOM 722 C CA . ASP A 1 94 ? 25.102 -16.405 -7.852 1.00 86.12 94 ASP A CA 1
ATOM 723 C C . ASP A 1 94 ? 24.509 -15.020 -7.563 1.00 86.12 94 ASP A C 1
ATOM 725 O O . ASP A 1 94 ? 23.362 -14.888 -7.132 1.00 86.12 94 ASP A O 1
ATOM 729 N N . TYR A 1 95 ? 25.284 -13.973 -7.835 1.00 90.06 95 TYR A N 1
ATOM 730 C CA . TYR A 1 95 ? 24.806 -12.588 -7.799 1.00 90.06 95 TYR A CA 1
ATOM 731 C C . TYR A 1 95 ? 24.240 -12.143 -9.150 1.00 90.06 95 TYR A C 1
ATOM 733 O O . TYR A 1 95 ? 23.580 -11.115 -9.233 1.00 90.06 95 TYR A O 1
ATOM 741 N N . GLU A 1 96 ? 24.501 -12.891 -10.222 1.00 94.81 96 GLU A N 1
ATOM 742 C CA . GLU A 1 96 ? 23.969 -12.580 -11.543 1.00 94.81 96 GLU A CA 1
ATOM 743 C C . GLU A 1 96 ? 22.522 -13.060 -11.658 1.00 94.81 96 GLU A C 1
ATOM 745 O O . GLU A 1 96 ? 22.226 -14.247 -11.533 1.00 94.81 96 GLU A O 1
ATOM 750 N N . ILE A 1 97 ? 21.611 -12.120 -11.892 1.00 95.88 97 ILE A N 1
ATOM 751 C CA . ILE A 1 97 ? 20.201 -12.389 -12.153 1.00 95.88 97 ILE A CA 1
ATOM 752 C C . ILE A 1 97 ? 19.965 -12.206 -13.646 1.00 95.88 97 ILE A C 1
ATOM 754 O O . ILE A 1 97 ? 20.200 -11.132 -14.206 1.00 95.88 97 ILE A O 1
ATOM 758 N N . ILE A 1 98 ? 19.475 -13.266 -14.277 1.00 96.50 98 ILE A N 1
ATOM 759 C CA . ILE A 1 98 ? 19.219 -13.344 -15.709 1.00 96.50 98 ILE A CA 1
ATOM 760 C C . ILE A 1 98 ? 17.730 -13.140 -15.957 1.00 96.50 98 ILE A C 1
ATOM 762 O O . ILE A 1 98 ? 16.907 -13.795 -15.318 1.00 96.50 98 ILE A O 1
ATOM 766 N N . ALA A 1 99 ? 17.391 -12.279 -16.917 1.00 97.00 99 ALA A N 1
ATOM 767 C CA . ALA A 1 99 ? 16.091 -12.299 -17.568 1.00 97.00 99 ALA A CA 1
ATOM 768 C C . ALA A 1 99 ? 16.234 -12.852 -18.990 1.00 97.00 99 ALA A C 1
ATOM 770 O O . ALA A 1 99 ? 16.922 -12.282 -19.840 1.00 97.00 99 ALA A O 1
ATOM 771 N N . LEU A 1 100 ? 15.580 -13.980 -19.230 1.00 97.50 100 LEU A N 1
ATOM 772 C CA . LEU A 1 100 ? 15.536 -14.676 -20.508 1.00 97.50 100 LEU A CA 1
ATOM 773 C C . LEU A 1 100 ? 14.230 -14.335 -21.212 1.00 97.50 100 LEU A C 1
ATOM 775 O O . LEU A 1 100 ? 13.163 -14.531 -20.634 1.00 97.50 100 LEU A O 1
ATOM 779 N N . ILE A 1 101 ? 14.315 -13.851 -22.448 1.00 97.44 101 ILE A N 1
ATOM 780 C CA . ILE A 1 101 ? 13.162 -13.427 -23.241 1.00 97.44 101 ILE A CA 1
ATOM 781 C C . ILE A 1 101 ? 13.024 -14.354 -24.448 1.00 97.44 101 ILE A C 1
ATOM 783 O O . ILE A 1 101 ? 13.943 -14.474 -25.264 1.00 97.44 101 ILE A O 1
ATOM 787 N N . LEU A 1 102 ? 11.865 -14.995 -24.576 1.00 97.31 102 LEU A N 1
ATOM 788 C CA . LEU A 1 102 ? 11.526 -15.877 -25.688 1.00 97.31 102 LEU A CA 1
ATOM 789 C C . LEU A 1 102 ? 10.431 -15.251 -26.547 1.00 97.31 102 LEU A C 1
ATOM 791 O O . LEU A 1 102 ? 9.412 -14.793 -26.028 1.00 97.31 102 LEU A O 1
ATOM 795 N N . LYS A 1 103 ? 10.610 -15.317 -27.866 1.00 95.88 103 LYS A N 1
ATOM 796 C CA . LYS A 1 103 ? 9.609 -14.896 -28.847 1.00 95.88 103 LYS A CA 1
ATOM 797 C C . LYS A 1 103 ? 9.110 -16.084 -29.652 1.00 95.88 103 LYS A C 1
ATOM 799 O O . LYS A 1 103 ? 9.866 -17.009 -29.965 1.00 95.88 103 LYS A O 1
ATOM 804 N N . ARG A 1 104 ? 7.820 -16.069 -29.987 1.00 92.81 104 ARG A N 1
ATOM 805 C CA . ARG A 1 104 ? 7.203 -17.130 -30.781 1.00 92.81 104 ARG A CA 1
ATOM 806 C C . ARG A 1 104 ? 7.765 -17.114 -32.203 1.00 92.81 104 ARG A C 1
ATOM 808 O O . ARG A 1 104 ? 7.802 -16.077 -32.863 1.00 92.81 104 ARG A O 1
ATOM 815 N N . LYS A 1 105 ? 8.179 -18.279 -32.697 1.00 90.38 105 LYS A N 1
ATOM 816 C CA . LYS A 1 105 ? 8.616 -18.493 -34.080 1.00 90.38 105 LYS A CA 1
ATOM 817 C C . LYS A 1 105 ? 7.861 -19.691 -34.650 1.00 90.38 105 LYS A C 1
ATOM 819 O O . LYS A 1 105 ? 8.147 -20.837 -34.321 1.00 90.38 105 LYS A O 1
ATOM 824 N N . ALA A 1 106 ? 6.894 -19.417 -35.526 1.00 87.06 106 ALA A N 1
ATOM 825 C CA . ALA A 1 106 ? 5.911 -20.399 -35.989 1.00 87.06 106 ALA A CA 1
ATOM 826 C C . ALA A 1 106 ? 5.110 -21.006 -34.818 1.00 87.06 106 ALA A C 1
ATOM 828 O O . ALA A 1 106 ? 4.330 -20.281 -34.201 1.00 87.06 106 ALA A O 1
ATOM 829 N N . GLN A 1 107 ? 5.267 -22.304 -34.531 1.00 83.12 107 GLN A N 1
ATOM 830 C CA . GLN A 1 107 ? 4.582 -22.982 -33.420 1.00 83.12 107 GLN A CA 1
ATOM 831 C C . GLN A 1 107 ? 5.443 -23.145 -32.161 1.00 83.12 107 GLN A C 1
ATOM 833 O O . GLN A 1 107 ? 4.895 -23.505 -31.124 1.00 83.12 107 GLN A O 1
ATOM 838 N N . ASP A 1 108 ? 6.735 -22.816 -32.232 1.00 88.81 108 ASP A N 1
ATOM 839 C CA . ASP A 1 108 ? 7.686 -23.012 -31.137 1.00 88.81 108 ASP A CA 1
ATOM 840 C C . ASP A 1 108 ? 8.181 -21.683 -30.549 1.00 88.81 108 ASP A C 1
ATOM 842 O O . ASP A 1 108 ? 7.965 -20.598 -31.102 1.00 88.81 108 ASP A O 1
ATOM 846 N N . TRP A 1 109 ? 8.870 -21.777 -29.412 1.00 94.38 109 TRP A N 1
ATOM 847 C CA . TRP A 1 109 ? 9.554 -20.662 -28.761 1.00 94.38 109 TRP A CA 1
ATOM 848 C C . TRP A 1 109 ? 11.016 -20.599 -29.196 1.00 94.38 109 TRP A C 1
ATOM 850 O O . TRP A 1 109 ? 11.703 -21.617 -29.253 1.00 94.38 109 TRP A O 1
ATOM 860 N N . ALA A 1 110 ? 11.504 -19.396 -29.483 1.00 95.50 110 ALA A N 1
ATOM 861 C CA . ALA A 1 110 ? 12.907 -19.147 -29.776 1.00 95.50 110 ALA A CA 1
ATOM 862 C C . ALA A 1 110 ? 13.473 -18.120 -28.796 1.00 95.50 110 ALA A C 1
ATOM 864 O O . ALA A 1 110 ? 12.803 -17.144 -28.454 1.00 95.50 110 ALA A O 1
ATOM 865 N N . LEU A 1 111 ? 14.729 -18.319 -28.393 1.00 96.38 111 LEU A N 1
ATOM 866 C CA . LEU A 1 111 ? 15.481 -17.314 -27.655 1.00 96.38 111 LEU A CA 1
ATOM 867 C C . LEU A 1 111 ? 15.546 -16.018 -28.464 1.00 96.38 111 LEU A C 1
ATOM 869 O O . LEU A 1 111 ? 16.062 -16.011 -29.584 1.00 96.38 111 LEU A O 1
ATOM 873 N N . TRP A 1 112 ? 15.025 -14.939 -27.888 1.00 96.75 112 TRP A N 1
ATOM 874 C CA . TRP A 1 112 ? 15.081 -13.615 -28.486 1.00 96.75 112 TRP A CA 1
ATOM 875 C C . TRP A 1 112 ? 16.223 -12.792 -27.893 1.00 96.75 112 TRP A C 1
ATOM 877 O O . TRP A 1 112 ? 17.090 -12.338 -28.637 1.00 96.75 112 TRP A O 1
ATOM 887 N N . GLU A 1 113 ? 16.255 -12.645 -26.568 1.00 95.94 113 GLU A N 1
ATOM 888 C CA . GLU A 1 113 ? 17.275 -11.879 -25.847 1.00 95.94 113 GLU A CA 1
ATOM 889 C C . GLU A 1 113 ? 17.544 -12.480 -24.468 1.00 95.94 113 GLU A C 1
ATOM 891 O O . GLU A 1 113 ? 16.673 -13.097 -23.852 1.00 95.94 113 GLU A O 1
ATOM 896 N N . THR A 1 114 ? 18.741 -12.205 -23.960 1.00 95.56 114 THR A N 1
ATOM 897 C CA . THR A 1 114 ? 19.099 -12.423 -22.560 1.00 95.56 114 THR A CA 1
ATOM 898 C C . THR A 1 114 ? 19.654 -11.120 -22.012 1.00 95.56 114 THR A C 1
ATOM 900 O O . THR A 1 114 ? 20.556 -10.523 -22.603 1.00 95.56 114 THR A O 1
ATOM 903 N N . ILE A 1 115 ? 19.123 -10.674 -20.882 1.00 95.62 115 ILE A N 1
ATOM 904 C CA . ILE A 1 115 ? 19.618 -9.508 -20.150 1.00 95.62 115 ILE A CA 1
ATOM 905 C C . ILE A 1 115 ? 20.018 -9.926 -18.741 1.00 95.62 115 ILE A C 1
ATOM 907 O O . ILE A 1 115 ? 19.512 -10.906 -18.199 1.00 95.62 115 ILE A O 1
ATOM 911 N N . GLN A 1 116 ? 20.945 -9.181 -18.155 1.00 93.88 116 GLN A N 1
ATOM 912 C CA . GLN A 1 116 ? 21.560 -9.527 -16.882 1.00 93.88 116 GLN A CA 1
ATOM 913 C C . GLN A 1 116 ? 21.670 -8.287 -16.003 1.00 93.88 116 GLN A C 1
ATOM 915 O O . GLN A 1 116 ? 21.892 -7.175 -16.497 1.00 93.88 116 GLN A O 1
ATOM 920 N N . GLY A 1 117 ? 21.567 -8.494 -14.697 1.00 93.56 117 GLY A N 1
ATOM 921 C CA . GLY A 1 117 ? 22.022 -7.537 -13.699 1.00 93.56 117 GLY A CA 1
ATOM 922 C C . GLY A 1 117 ? 22.547 -8.241 -12.460 1.00 93.56 117 GLY A C 1
ATOM 923 O O . GLY A 1 117 ? 22.546 -9.467 -12.378 1.00 93.56 117 GLY A O 1
ATOM 924 N N . ILE A 1 118 ? 23.064 -7.452 -11.523 1.00 93.06 118 ILE A N 1
ATOM 925 C CA . ILE A 1 118 ? 23.826 -7.957 -10.381 1.00 93.06 118 ILE A CA 1
ATOM 926 C C . ILE A 1 118 ? 23.082 -7.594 -9.095 1.00 93.06 118 ILE A C 1
ATOM 928 O O . ILE A 1 118 ? 22.830 -6.417 -8.846 1.00 93.06 118 ILE A O 1
ATOM 932 N N . GLY A 1 119 ? 22.755 -8.600 -8.284 1.00 92.56 119 GLY A N 1
ATOM 933 C CA . GLY A 1 119 ? 22.103 -8.453 -6.986 1.00 92.56 119 GLY A CA 1
ATOM 934 C C . GLY A 1 119 ? 21.831 -9.783 -6.272 1.00 92.56 119 GLY A C 1
ATOM 935 O O . GLY A 1 119 ? 21.769 -10.864 -6.871 1.00 92.56 119 GLY A O 1
ATOM 936 N N . ASP A 1 120 ? 21.624 -9.705 -4.960 1.00 91.00 120 ASP A N 1
ATOM 937 C CA . ASP A 1 120 ? 21.187 -10.851 -4.148 1.00 91.00 120 ASP A CA 1
ATOM 938 C C . ASP A 1 120 ? 19.740 -11.220 -4.468 1.00 91.00 120 ASP A C 1
ATOM 940 O O . ASP A 1 120 ? 19.390 -12.399 -4.588 1.00 91.00 120 ASP A O 1
ATOM 944 N N . SER A 1 121 ? 18.924 -10.191 -4.674 1.00 93.38 121 SER A N 1
ATOM 945 C CA . SER A 1 121 ? 17.485 -10.259 -4.861 1.00 93.38 121 SER A CA 1
ATOM 946 C C . SER A 1 121 ? 17.054 -9.478 -6.100 1.00 93.38 121 SER A C 1
ATOM 948 O O . SER A 1 121 ? 17.683 -8.498 -6.516 1.00 93.38 121 SER A O 1
ATOM 950 N N . LEU A 1 122 ? 15.943 -9.926 -6.686 1.00 95.19 122 LEU A N 1
ATOM 951 C CA . LEU A 1 122 ? 15.228 -9.182 -7.710 1.00 95.19 122 LEU A CA 1
ATOM 952 C C . LEU A 1 122 ? 14.132 -8.362 -7.030 1.00 95.19 122 LEU A C 1
ATOM 954 O O . LEU A 1 122 ? 13.089 -8.894 -6.660 1.00 95.19 122 LEU A O 1
ATOM 958 N N . GLU A 1 123 ? 14.375 -7.071 -6.846 1.00 96.00 123 GLU A N 1
ATOM 959 C CA . GLU A 1 123 ? 13.470 -6.185 -6.110 1.00 96.00 123 GLU A CA 1
ATOM 960 C C . GLU A 1 123 ? 12.305 -5.716 -6.977 1.00 96.00 123 GLU A C 1
ATOM 962 O O . GLU A 1 123 ? 11.183 -5.583 -6.492 1.00 96.00 123 GLU A O 1
ATOM 967 N N . TYR A 1 124 ? 12.553 -5.484 -8.267 1.00 96.50 124 TYR A N 1
ATOM 968 C CA . TYR A 1 124 ? 11.521 -5.034 -9.190 1.00 96.50 124 TYR A CA 1
ATOM 969 C C . TYR A 1 124 ? 11.695 -5.636 -10.581 1.00 96.50 124 TYR A C 1
ATOM 971 O O . TYR A 1 124 ? 12.782 -5.578 -11.153 1.00 96.50 124 TYR A O 1
ATOM 979 N N . ALA A 1 125 ? 10.620 -6.154 -11.165 1.00 96.81 125 ALA A N 1
ATOM 980 C CA . ALA A 1 125 ? 10.572 -6.454 -12.591 1.00 96.81 125 ALA A CA 1
ATOM 981 C C . ALA A 1 125 ? 9.174 -6.151 -13.126 1.00 96.81 125 ALA A C 1
ATOM 983 O O . ALA A 1 125 ? 8.231 -6.905 -12.888 1.00 96.81 125 ALA A O 1
ATOM 984 N N . GLY A 1 126 ? 9.046 -5.031 -13.832 1.00 95.62 126 GLY A N 1
ATOM 985 C CA . GLY A 1 126 ? 7.773 -4.554 -14.362 1.00 95.62 126 GLY A CA 1
ATOM 986 C C . GLY A 1 126 ? 7.917 -3.980 -15.764 1.00 95.62 126 GLY A C 1
ATOM 987 O O . GLY A 1 126 ? 8.965 -3.450 -16.127 1.00 95.62 126 GLY A O 1
ATOM 988 N N . PHE A 1 127 ? 6.847 -4.088 -16.543 1.00 95.81 127 PHE A N 1
ATOM 989 C CA . PHE A 1 127 ? 6.775 -3.628 -17.925 1.00 95.81 127 PHE A CA 1
ATOM 990 C C . PHE A 1 127 ? 5.809 -2.457 -18.017 1.00 95.81 127 PHE A C 1
ATOM 992 O O . PHE A 1 127 ? 4.639 -2.590 -17.656 1.00 95.81 127 PHE A O 1
ATOM 999 N N . HIS A 1 128 ? 6.311 -1.314 -18.472 1.00 96.38 128 HIS A N 1
ATOM 1000 C CA . HIS A 1 128 ? 5.605 -0.041 -18.387 1.00 96.38 128 HIS A CA 1
ATOM 1001 C C . HIS A 1 128 ? 5.808 0.773 -19.654 1.00 96.38 128 HIS A C 1
ATOM 1003 O O . HIS A 1 128 ? 6.942 0.943 -20.085 1.00 96.38 128 HIS A O 1
ATOM 1009 N N . ASP A 1 129 ? 4.740 1.321 -20.232 1.00 96.00 129 ASP A N 1
ATOM 1010 C CA . ASP A 1 129 ? 4.863 2.250 -21.362 1.00 96.00 129 ASP A CA 1
ATOM 1011 C C . ASP A 1 129 ? 5.295 3.634 -20.845 1.00 96.00 129 ASP A C 1
ATOM 1013 O O . ASP A 1 129 ? 4.474 4.517 -20.582 1.00 96.00 129 ASP A O 1
ATOM 1017 N N . LEU A 1 130 ? 6.601 3.804 -20.621 1.00 97.12 130 LEU A N 1
ATOM 1018 C CA . LEU A 1 130 ? 7.195 5.051 -20.125 1.00 97.12 130 LEU A CA 1
ATOM 1019 C C . LEU A 1 130 ? 7.353 6.074 -21.258 1.00 97.12 130 LEU A C 1
ATOM 1021 O O . LEU A 1 130 ? 7.406 7.288 -21.019 1.00 97.12 130 LEU A O 1
ATOM 1025 N N . SER A 1 131 ? 7.472 5.587 -22.493 1.00 95.25 131 SER A N 1
ATOM 1026 C CA . SER A 1 131 ? 7.610 6.406 -23.696 1.00 95.25 131 SER A CA 1
ATOM 1027 C C . SER A 1 131 ? 6.272 6.906 -24.260 1.00 95.25 131 SER A C 1
ATOM 1029 O O . SER A 1 131 ? 6.251 7.946 -24.927 1.00 95.25 131 SER A O 1
ATOM 1031 N N . GLY A 1 132 ? 5.165 6.226 -23.955 1.00 94.25 132 GLY A N 1
ATOM 1032 C CA . GLY A 1 132 ? 3.823 6.487 -24.479 1.00 94.25 132 GLY A CA 1
ATOM 1033 C C . GLY A 1 132 ? 3.622 6.000 -25.916 1.00 94.25 132 GLY A C 1
ATOM 1034 O O . GLY A 1 132 ? 2.773 6.551 -26.622 1.00 94.25 132 GLY A O 1
ATOM 1035 N N . ASN A 1 133 ? 4.445 5.060 -26.393 1.00 93.25 133 ASN A N 1
ATOM 1036 C CA . ASN A 1 133 ? 4.428 4.581 -27.780 1.00 93.25 133 ASN A CA 1
ATOM 1037 C C . ASN A 1 133 ? 3.639 3.270 -27.967 1.00 93.25 133 ASN A C 1
ATOM 1039 O O . ASN A 1 133 ? 3.614 2.738 -29.081 1.00 93.25 133 ASN A O 1
ATOM 1043 N N . GLY A 1 134 ? 3.008 2.758 -26.907 1.00 92.75 134 GLY A N 1
ATOM 1044 C CA . GLY A 1 134 ? 2.273 1.495 -26.893 1.00 92.75 134 GLY A CA 1
ATOM 1045 C C . GLY A 1 134 ? 3.141 0.247 -26.706 1.00 92.75 134 GLY A C 1
ATOM 1046 O O . GLY A 1 134 ? 2.589 -0.848 -26.669 1.00 92.75 134 GLY A O 1
ATOM 1047 N N . LYS A 1 135 ? 4.467 0.384 -26.581 1.00 95.12 135 LYS A N 1
ATOM 1048 C CA . LYS A 1 135 ? 5.410 -0.709 -26.307 1.00 95.12 135 LYS A CA 1
ATOM 1049 C C . LYS A 1 135 ? 6.032 -0.504 -24.927 1.00 95.12 135 LYS A C 1
ATOM 1051 O O . LYS A 1 135 ? 6.556 0.577 -24.660 1.00 95.12 135 LYS A O 1
ATOM 1056 N N . PRO A 1 136 ? 6.008 -1.511 -24.044 1.00 96.56 136 PRO A N 1
ATOM 1057 C CA . PRO A 1 136 ? 6.510 -1.329 -22.697 1.00 96.56 136 PRO A CA 1
ATOM 1058 C C . PRO A 1 136 ? 8.043 -1.320 -22.640 1.00 96.56 136 PRO A C 1
ATOM 1060 O O . PRO A 1 136 ? 8.730 -2.141 -23.247 1.00 96.56 136 PRO A O 1
ATOM 1063 N N . GLU A 1 137 ? 8.584 -0.441 -21.806 1.00 97.69 137 GLU A N 1
ATOM 1064 C CA . GLU A 1 137 ? 9.930 -0.542 -21.263 1.00 97.69 137 GLU A CA 1
ATOM 1065 C C . GLU A 1 137 ? 9.970 -1.545 -20.103 1.00 97.69 137 GLU A C 1
ATOM 1067 O O . GLU A 1 137 ? 9.092 -1.555 -19.237 1.00 97.69 137 GLU A O 1
ATOM 1072 N N . LEU A 1 138 ? 11.032 -2.348 -20.036 1.00 97.44 138 LEU A N 1
ATOM 1073 C CA . LEU A 1 138 ? 11.313 -3.183 -18.872 1.00 97.44 138 LEU A CA 1
ATOM 1074 C C . LEU A 1 138 ? 12.055 -2.360 -17.819 1.00 97.44 138 LEU A C 1
ATOM 1076 O O . LEU A 1 138 ? 13.165 -1.881 -18.058 1.00 97.44 138 LEU A O 1
ATOM 1080 N N . VAL A 1 139 ? 11.466 -2.267 -16.635 1.00 98.00 139 VAL A N 1
ATOM 1081 C CA . VAL A 1 139 ? 12.056 -1.704 -15.424 1.00 98.00 139 VAL A CA 1
ATOM 1082 C C . VAL A 1 139 ? 12.558 -2.861 -14.562 1.00 98.00 139 VAL A C 1
ATOM 1084 O O . VAL A 1 139 ? 11.759 -3.678 -14.106 1.00 98.00 139 VAL A O 1
ATOM 1087 N N . PHE A 1 140 ? 13.874 -2.947 -14.361 1.00 97.56 140 PHE A N 1
ATOM 1088 C CA . PHE A 1 140 ? 14.541 -4.101 -13.752 1.00 97.56 140 PHE A CA 1
ATOM 1089 C C . PHE A 1 140 ? 15.430 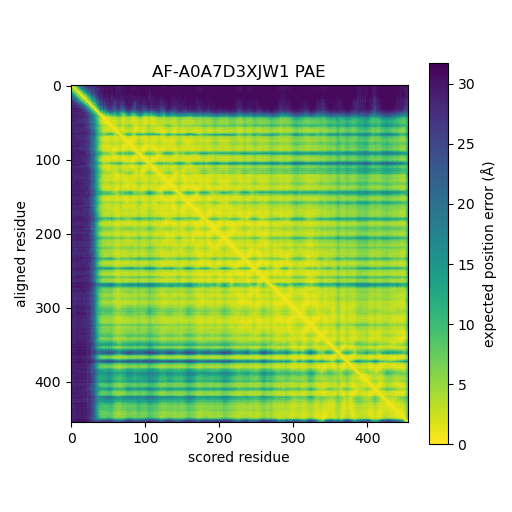-3.649 -12.584 1.00 97.56 140 PHE A C 1
ATOM 1091 O O . PHE A 1 140 ? 16.461 -3.010 -12.789 1.00 97.56 140 PHE A O 1
ATOM 1098 N N . GLY A 1 141 ? 14.985 -3.903 -11.354 1.00 97.69 141 GLY A N 1
ATOM 1099 C CA . GLY A 1 141 ? 15.577 -3.404 -10.113 1.00 97.69 141 GLY A CA 1
ATOM 1100 C C . GLY A 1 141 ? 16.172 -4.511 -9.252 1.00 97.69 141 GLY A C 1
ATOM 1101 O O . GLY A 1 141 ? 15.513 -5.509 -8.971 1.00 97.69 141 GLY A O 1
ATOM 1102 N N . PHE A 1 142 ? 17.402 -4.311 -8.796 1.00 97.06 142 PHE A N 1
ATOM 1103 C CA . PHE A 1 142 ? 18.204 -5.284 -8.061 1.00 97.06 142 PHE A CA 1
ATOM 1104 C C . PHE A 1 142 ? 18.544 -4.764 -6.672 1.00 97.06 142 PHE A C 1
ATOM 1106 O O . PHE A 1 142 ? 18.797 -3.569 -6.495 1.00 97.06 142 PHE A O 1
ATOM 1113 N N . GLY A 1 143 ? 18.582 -5.667 -5.699 1.00 94.44 143 GLY A N 1
ATOM 1114 C CA . GLY A 1 143 ? 18.876 -5.344 -4.309 1.00 94.44 143 GLY A CA 1
ATOM 1115 C C . GLY A 1 143 ? 19.967 -6.214 -3.708 1.00 94.44 143 GLY A C 1
ATOM 1116 O O . GLY A 1 143 ? 20.477 -7.152 -4.327 1.00 94.44 143 GLY A O 1
ATOM 1117 N N . SER A 1 144 ? 20.309 -5.876 -2.469 1.00 89.00 144 SER A N 1
ATOM 1118 C CA . SER A 1 144 ? 21.084 -6.729 -1.577 1.00 89.00 144 SER A CA 1
ATOM 1119 C C . SER A 1 144 ? 20.311 -6.923 -0.283 1.00 89.00 144 SER A C 1
ATOM 1121 O O . SER A 1 144 ? 19.733 -5.972 0.237 1.00 89.00 144 SER A O 1
ATOM 1123 N N . GLU A 1 145 ? 20.367 -8.121 0.293 1.00 80.19 145 GLU A N 1
ATOM 1124 C CA . GLU A 1 145 ? 19.749 -8.392 1.601 1.00 80.19 145 GLU A CA 1
ATOM 1125 C C . GLU A 1 145 ? 20.346 -7.515 2.718 1.00 80.19 145 GLU A C 1
ATOM 1127 O O . GLU A 1 145 ? 19.709 -7.258 3.738 1.00 80.19 145 GLU A O 1
ATOM 1132 N N . SER A 1 146 ? 21.575 -7.029 2.521 1.00 83.00 146 SER A N 1
ATOM 1133 C CA . SER A 1 146 ? 22.326 -6.245 3.504 1.00 83.00 146 SER A CA 1
ATOM 1134 C C . SER A 1 146 ? 22.153 -4.727 3.378 1.00 83.00 146 SER A C 1
ATOM 1136 O O . SER A 1 146 ? 22.670 -3.983 4.215 1.00 83.00 146 SER A O 1
ATOM 1138 N N . SER A 1 147 ? 21.455 -4.245 2.344 1.00 85.56 147 SER A N 1
ATOM 1139 C CA . SER A 1 147 ? 21.403 -2.822 2.010 1.00 85.56 147 SER A CA 1
ATOM 1140 C C . SER A 1 147 ? 20.039 -2.405 1.476 1.00 85.56 147 SER A C 1
ATOM 1142 O O . SER A 1 147 ? 19.474 -3.039 0.594 1.00 85.56 147 SER A O 1
ATOM 1144 N N . SER A 1 148 ? 19.545 -1.260 1.946 1.00 83.44 148 SER A N 1
ATOM 1145 C CA . SER A 1 148 ? 18.382 -0.604 1.340 1.00 83.44 148 SER A CA 1
ATOM 1146 C C . SER A 1 148 ? 18.723 0.122 0.035 1.00 83.44 148 SER A C 1
ATOM 1148 O O . SER A 1 148 ? 17.816 0.591 -0.648 1.00 83.44 148 SER A O 1
ATOM 1150 N N . GLN A 1 149 ? 20.013 0.262 -0.297 1.00 89.50 149 GLN A N 1
ATOM 1151 C CA . GLN A 1 149 ? 20.446 0.788 -1.589 1.00 89.50 149 GLN A CA 1
ATOM 1152 C C . GLN A 1 149 ? 20.280 -0.294 -2.650 1.00 89.50 149 GLN A C 1
ATOM 1154 O O . GLN A 1 149 ? 20.814 -1.397 -2.524 1.00 89.50 149 GLN A O 1
ATOM 1159 N N . ARG A 1 150 ? 19.560 0.061 -3.703 1.00 95.75 150 ARG A N 1
ATOM 1160 C CA . ARG A 1 150 ? 19.225 -0.785 -4.840 1.00 95.75 150 ARG A CA 1
ATOM 1161 C C . ARG A 1 150 ? 19.720 -0.126 -6.122 1.00 95.75 150 ARG A C 1
ATOM 1163 O O . ARG A 1 150 ? 20.024 1.069 -6.158 1.00 95.75 150 ARG A O 1
ATOM 1170 N N . GLU A 1 151 ? 19.792 -0.900 -7.191 1.00 97.31 151 GLU A N 1
ATOM 1171 C CA . GLU A 1 151 ? 20.166 -0.419 -8.518 1.00 97.31 151 GLU A CA 1
ATOM 1172 C C . GLU A 1 151 ? 19.066 -0.763 -9.513 1.00 97.31 151 GLU A C 1
ATOM 1174 O O . GLU A 1 151 ? 18.616 -1.903 -9.573 1.00 97.31 151 GLU A O 1
ATOM 1179 N N . ILE A 1 152 ? 18.622 0.216 -10.295 1.00 98.00 152 ILE A N 1
ATOM 1180 C CA . ILE A 1 152 ? 17.622 0.012 -11.338 1.00 98.00 152 ILE A CA 1
ATOM 1181 C C . ILE A 1 152 ? 18.264 0.131 -12.707 1.00 98.00 152 ILE A C 1
ATOM 1183 O O . ILE A 1 152 ? 19.080 1.020 -12.954 1.00 98.00 152 ILE A O 1
ATOM 1187 N N . ILE A 1 153 ? 17.868 -0.751 -13.616 1.00 98.31 153 ILE A N 1
ATOM 1188 C CA . ILE A 1 153 ? 18.235 -0.730 -15.023 1.00 98.31 153 ILE A CA 1
ATOM 1189 C C . ILE A 1 153 ? 16.950 -0.752 -15.843 1.00 98.31 153 ILE A C 1
ATOM 1191 O O . ILE A 1 153 ? 16.067 -1.573 -15.609 1.00 98.31 153 ILE A O 1
ATOM 1195 N N . ILE A 1 154 ? 16.840 0.151 -16.816 1.00 98.31 154 ILE A N 1
ATOM 1196 C CA . ILE A 1 154 ? 15.671 0.220 -17.698 1.00 98.31 154 ILE A CA 1
ATOM 1197 C C . ILE A 1 154 ? 16.091 -0.108 -19.115 1.00 98.31 154 ILE A C 1
ATOM 1199 O O . ILE A 1 154 ? 17.074 0.447 -19.620 1.00 98.31 154 ILE A O 1
ATOM 1203 N N . TYR A 1 155 ? 15.327 -0.984 -19.755 1.00 98.00 155 TYR A N 1
ATOM 1204 C CA . TYR A 1 155 ? 15.517 -1.400 -21.134 1.00 98.00 155 TYR A CA 1
ATOM 1205 C C . TYR A 1 155 ? 14.320 -0.982 -21.986 1.00 98.00 155 TYR A C 1
ATOM 1207 O O . TYR A 1 155 ? 13.175 -1.143 -21.576 1.00 98.00 155 TYR A O 1
ATOM 1215 N N . SER A 1 156 ? 14.593 -0.481 -23.188 1.00 97.06 156 SER A N 1
ATOM 1216 C CA . SER A 1 156 ? 13.588 -0.226 -24.225 1.00 97.06 156 SER A CA 1
ATOM 1217 C C . SER A 1 156 ? 13.946 -1.027 -25.472 1.00 97.06 156 SER A C 1
ATOM 1219 O O . SER A 1 156 ? 15.129 -1.266 -25.746 1.00 97.06 156 SER A O 1
ATOM 1221 N N . LEU A 1 157 ? 12.935 -1.456 -26.222 1.00 96.00 157 LEU A N 1
ATOM 1222 C CA . LEU A 1 157 ? 13.134 -2.198 -27.457 1.00 96.00 157 LEU A CA 1
ATOM 1223 C C . LEU A 1 157 ? 13.539 -1.246 -28.594 1.00 96.00 157 LEU A C 1
ATOM 1225 O O . LEU A 1 157 ? 12.746 -0.429 -29.056 1.00 96.00 157 LEU A O 1
ATOM 1229 N N . ASP A 1 158 ? 14.763 -1.392 -29.099 1.00 94.06 158 ASP A N 1
ATOM 1230 C CA . ASP A 1 158 ? 15.301 -0.607 -30.215 1.00 94.06 158 ASP A CA 1
ATOM 1231 C C . ASP A 1 158 ? 15.758 -1.562 -31.324 1.00 94.06 158 ASP A C 1
ATOM 1233 O O . ASP A 1 158 ? 16.671 -2.367 -31.136 1.00 94.06 158 ASP A O 1
ATOM 1237 N N . ARG A 1 159 ? 15.101 -1.503 -32.491 1.00 92.31 159 ARG A N 1
ATOM 1238 C CA . ARG A 1 159 ? 15.403 -2.343 -33.673 1.00 92.31 159 ARG A CA 1
ATOM 1239 C C . ARG A 1 159 ? 15.490 -3.848 -33.362 1.00 92.31 159 ARG A C 1
ATOM 1241 O O . ARG A 1 159 ? 16.383 -4.537 -33.849 1.00 92.31 159 ARG A O 1
ATOM 1248 N N . GLY A 1 160 ? 14.555 -4.351 -32.555 1.00 91.75 160 GLY A N 1
ATOM 1249 C CA . GLY A 1 160 ? 14.460 -5.773 -32.210 1.00 91.75 160 GLY A CA 1
ATOM 1250 C C . GLY A 1 160 ? 15.460 -6.245 -31.151 1.00 91.75 160 GLY A C 1
ATOM 1251 O O . GLY A 1 160 ? 15.605 -7.452 -30.975 1.00 91.75 160 GLY A O 1
ATOM 1252 N N . ARG A 1 161 ? 16.154 -5.319 -30.474 1.00 95.19 161 ARG A N 1
ATOM 1253 C CA . ARG A 1 161 ? 17.094 -5.604 -29.384 1.00 95.19 161 ARG A CA 1
ATOM 1254 C C . ARG A 1 161 ? 16.703 -4.848 -28.118 1.00 95.19 161 ARG A C 1
ATOM 1256 O O . ARG A 1 161 ? 16.290 -3.688 -28.195 1.00 95.19 161 ARG A O 1
ATOM 1263 N N . MET A 1 162 ? 16.887 -5.468 -26.956 1.00 96.12 162 MET A N 1
ATOM 1264 C CA . MET A 1 162 ? 16.651 -4.806 -25.668 1.00 96.12 162 MET A CA 1
ATOM 1265 C C . MET A 1 162 ? 17.835 -3.903 -25.326 1.00 96.12 162 MET A C 1
ATOM 1267 O O . MET A 1 162 ? 18.926 -4.362 -24.984 1.00 96.12 162 MET A O 1
ATOM 1271 N N . LYS A 1 163 ? 17.636 -2.590 -25.419 1.00 96.62 163 LYS A N 1
ATOM 1272 C CA . LYS A 1 163 ? 18.685 -1.595 -25.199 1.00 96.62 163 LYS A CA 1
ATOM 1273 C C . LYS A 1 163 ? 18.531 -0.954 -23.834 1.00 96.62 163 LYS A C 1
ATOM 1275 O O . LYS A 1 163 ? 17.495 -0.369 -23.534 1.00 96.62 163 LYS A O 1
ATOM 1280 N N . ARG A 1 164 ? 19.594 -0.988 -23.030 1.00 97.56 164 ARG A N 1
ATOM 1281 C CA . ARG A 1 164 ? 19.646 -0.249 -21.765 1.00 97.56 164 ARG A CA 1
ATOM 1282 C C . ARG A 1 164 ? 19.578 1.257 -22.028 1.00 97.56 164 ARG A C 1
ATOM 1284 O O . ARG A 1 164 ? 20.453 1.800 -22.706 1.00 97.56 164 ARG A O 1
ATOM 1291 N N . ILE A 1 165 ? 18.581 1.921 -21.455 1.00 97.75 165 ILE A N 1
ATOM 1292 C CA . ILE A 1 165 ? 18.335 3.364 -21.594 1.00 97.75 165 ILE A CA 1
ATOM 1293 C C . ILE A 1 165 ? 18.527 4.153 -20.294 1.00 97.75 165 ILE A C 1
ATOM 1295 O O . ILE A 1 165 ? 18.753 5.357 -20.363 1.00 97.75 165 ILE A O 1
ATOM 1299 N N . LEU A 1 166 ? 18.486 3.497 -19.130 1.00 98.00 166 LEU A N 1
ATOM 1300 C CA . LEU A 1 166 ? 18.761 4.116 -17.830 1.00 98.00 166 LEU A CA 1
ATOM 1301 C C . LEU A 1 166 ? 19.454 3.117 -16.902 1.00 98.00 166 LEU A C 1
ATOM 1303 O O . LEU A 1 166 ? 19.210 1.911 -16.993 1.00 98.00 166 LEU A O 1
ATOM 1307 N N . LYS A 1 167 ? 20.312 3.631 -16.021 1.00 97.56 167 LYS A N 1
ATOM 1308 C CA . LYS A 1 167 ? 20.889 2.901 -14.896 1.00 97.56 167 LYS A CA 1
ATOM 1309 C C . LYS A 1 167 ? 21.111 3.873 -13.735 1.00 97.56 167 LYS A C 1
ATOM 1311 O O . LYS A 1 167 ? 21.897 4.800 -13.894 1.00 97.56 167 LYS A O 1
ATOM 1316 N N . GLU A 1 168 ? 20.426 3.679 -12.612 1.00 98.00 168 GLU A N 1
ATOM 1317 C CA . GLU A 1 168 ? 20.426 4.617 -11.476 1.00 98.00 168 GLU A CA 1
ATOM 1318 C C . GLU A 1 168 ? 20.383 3.872 -10.131 1.00 98.00 168 GLU A C 1
ATOM 1320 O O . GLU A 1 168 ? 19.762 2.811 -10.043 1.00 98.00 168 GLU A O 1
ATOM 1325 N N . PRO A 1 169 ? 20.992 4.406 -9.058 1.00 96.69 169 PRO A N 1
ATOM 1326 C CA . PRO A 1 169 ? 20.715 3.930 -7.711 1.00 96.69 169 PRO A CA 1
ATOM 1327 C C . PRO A 1 169 ? 19.324 4.388 -7.257 1.00 96.69 169 PRO A C 1
ATOM 1329 O O . PRO A 1 169 ? 18.849 5.454 -7.656 1.00 96.69 169 PRO A O 1
ATOM 1332 N N . TYR A 1 170 ? 18.677 3.613 -6.396 1.00 97.38 170 TYR A N 1
ATOM 1333 C CA . TYR A 1 170 ? 17.396 3.967 -5.788 1.00 97.38 170 TYR A CA 1
ATOM 1334 C C . TYR A 1 170 ? 17.209 3.230 -4.456 1.00 97.38 170 TYR A C 1
ATOM 1336 O O . TYR A 1 170 ? 17.943 2.300 -4.142 1.00 97.38 170 TYR A O 1
ATOM 1344 N N . THR A 1 171 ? 16.223 3.640 -3.667 1.00 96.88 171 THR A N 1
ATOM 1345 C CA . THR A 1 171 ? 15.761 2.899 -2.486 1.00 96.88 171 THR A CA 1
ATOM 1346 C C . THR A 1 171 ? 14.349 2.376 -2.697 1.00 96.88 171 THR A C 1
ATOM 1348 O O . THR A 1 171 ? 14.081 1.219 -2.412 1.00 96.88 171 THR A O 1
ATOM 1351 N N . GLU A 1 172 ? 13.461 3.195 -3.261 1.00 97.31 172 GLU A N 1
ATOM 1352 C CA . GLU A 1 172 ? 12.087 2.821 -3.616 1.00 97.31 172 GLU A CA 1
ATOM 1353 C C . GLU A 1 172 ? 11.692 3.456 -4.951 1.00 97.31 172 GLU A C 1
ATOM 1355 O O . GLU A 1 172 ? 12.369 4.370 -5.433 1.00 97.31 172 GLU A O 1
ATOM 1360 N N . LEU A 1 173 ? 10.611 2.986 -5.569 1.00 97.94 173 LEU A N 1
ATOM 1361 C CA . LEU A 1 173 ? 10.131 3.536 -6.834 1.00 97.94 173 LEU A CA 1
ATOM 1362 C C . LEU A 1 173 ? 8.606 3.578 -6.899 1.00 97.94 173 LEU A C 1
ATOM 1364 O O . LEU A 1 173 ? 7.916 2.797 -6.253 1.00 97.94 173 LEU A O 1
ATOM 1368 N N . ALA A 1 174 ? 8.097 4.482 -7.725 1.00 98.06 174 ALA A N 1
ATOM 1369 C CA . ALA A 1 174 ? 6.704 4.535 -8.135 1.00 98.06 174 ALA A CA 1
ATOM 1370 C C . ALA A 1 174 ? 6.640 4.569 -9.663 1.00 98.06 174 ALA A C 1
ATOM 1372 O O . ALA A 1 174 ? 7.339 5.371 -10.288 1.00 98.06 174 ALA A O 1
ATOM 1373 N N . VAL A 1 175 ? 5.800 3.720 -10.259 1.00 97.06 175 VAL A N 1
ATOM 1374 C CA . VAL A 1 175 ? 5.500 3.763 -11.695 1.00 97.06 175 VAL A CA 1
ATOM 1375 C C . VAL A 1 175 ? 4.002 3.789 -11.896 1.00 97.06 175 VAL A C 1
ATOM 1377 O O . VAL A 1 175 ? 3.317 2.829 -11.545 1.00 97.06 175 VAL A O 1
ATOM 1380 N N . ASP A 1 176 ? 3.485 4.885 -12.450 1.00 96.06 176 ASP A N 1
ATOM 1381 C CA . ASP A 1 176 ? 2.049 5.012 -12.657 1.00 96.06 176 ASP A CA 1
ATOM 1382 C C . ASP A 1 176 ? 1.636 6.127 -13.626 1.00 96.06 176 ASP A C 1
ATOM 1384 O O . ASP A 1 176 ? 2.425 7.010 -13.928 1.00 96.06 176 ASP A O 1
ATOM 1388 N N . TYR A 1 177 ? 0.375 6.138 -14.064 1.00 94.88 177 TYR A N 1
ATOM 1389 C CA . TYR A 1 177 ? -0.232 7.248 -14.815 1.00 94.88 177 TYR A CA 1
ATOM 1390 C C . TYR A 1 177 ? -0.574 8.417 -13.874 1.00 94.88 177 TYR A C 1
ATOM 1392 O O . TYR A 1 177 ? -1.742 8.623 -13.521 1.00 94.88 177 TYR A O 1
ATOM 1400 N N . LEU A 1 178 ? 0.433 9.167 -13.428 1.00 95.38 178 LEU A N 1
ATOM 1401 C CA . LEU A 1 178 ? 0.280 10.265 -12.468 1.00 95.38 178 LEU A CA 1
ATOM 1402 C C . LEU A 1 178 ? -0.355 11.505 -13.114 1.00 95.38 178 LEU A C 1
ATOM 1404 O O . LEU A 1 178 ? -1.151 12.189 -12.467 1.00 95.38 178 LEU A O 1
ATOM 1408 N N . ILE A 1 179 ? -0.057 11.770 -14.392 1.00 91.31 179 ILE A N 1
ATOM 1409 C CA . ILE A 1 179 ? -0.639 12.891 -15.161 1.00 91.31 179 ILE A CA 1
ATOM 1410 C C . ILE A 1 179 ? -1.893 12.459 -15.959 1.00 91.31 179 ILE A C 1
ATOM 1412 O O . ILE A 1 179 ? -2.594 13.304 -16.515 1.00 91.31 179 ILE A O 1
ATOM 1416 N N . ARG A 1 180 ? -2.242 11.161 -15.955 1.00 86.00 180 ARG A N 1
ATOM 1417 C CA . ARG A 1 180 ? -3.353 10.562 -16.731 1.00 86.00 180 ARG A CA 1
ATOM 1418 C C . ARG A 1 180 ? -3.291 10.839 -18.237 1.00 86.00 180 ARG A C 1
ATOM 1420 O O . ARG A 1 180 ? -4.322 11.057 -18.878 1.00 86.00 180 ARG A O 1
ATOM 1427 N N . ASP A 1 181 ? -2.095 10.862 -18.801 1.00 87.00 181 ASP A N 1
ATOM 1428 C CA . ASP A 1 181 ? -1.924 10.806 -20.246 1.00 87.00 181 ASP A CA 1
ATOM 1429 C C . ASP A 1 181 ? -1.692 9.346 -20.684 1.00 87.00 181 ASP A C 1
ATOM 1431 O O . ASP A 1 181 ? -2.080 8.404 -19.991 1.00 87.00 181 ASP A O 1
ATOM 1435 N N . THR A 1 182 ? -1.132 9.146 -21.873 1.00 84.31 182 THR A N 1
ATOM 1436 C CA . THR A 1 182 ? -0.905 7.811 -22.436 1.00 84.31 182 THR A CA 1
ATOM 1437 C C . THR A 1 182 ? 0.354 7.129 -21.910 1.00 84.31 182 THR A C 1
ATOM 1439 O O . THR A 1 182 ? 0.586 5.982 -22.279 1.00 84.31 182 THR A O 1
ATOM 1442 N N . LYS A 1 183 ? 1.164 7.783 -21.070 1.00 91.44 183 LYS A N 1
ATOM 1443 C CA . LYS A 1 183 ? 2.427 7.228 -20.568 1.00 91.44 183 LYS A CA 1
ATOM 1444 C C . LYS A 1 183 ? 2.423 7.103 -19.050 1.00 91.44 183 LYS A C 1
ATOM 1446 O O . LYS A 1 183 ? 1.786 7.869 -18.335 1.00 91.44 183 LYS A O 1
ATOM 1451 N N . GLN A 1 184 ? 3.170 6.129 -18.558 1.00 95.06 184 GLN A N 1
ATOM 1452 C CA . GLN A 1 184 ? 3.428 5.998 -17.132 1.00 95.06 184 GLN A CA 1
ATOM 1453 C C . GLN A 1 184 ? 4.633 6.859 -16.745 1.00 95.06 184 GLN A C 1
ATOM 1455 O O . GLN A 1 184 ? 5.651 6.916 -17.437 1.00 95.06 184 GLN A O 1
ATOM 1460 N N . GLU A 1 185 ? 4.532 7.532 -15.610 1.00 96.38 185 GLU A N 1
ATOM 1461 C CA . GLU A 1 185 ? 5.624 8.255 -14.987 1.00 96.38 185 GLU A CA 1
ATOM 1462 C C . GLU A 1 185 ? 6.420 7.350 -14.055 1.00 96.38 185 GLU A C 1
ATOM 1464 O O . GLU A 1 185 ? 5.847 6.653 -13.223 1.00 96.38 185 GLU A O 1
ATOM 1469 N N . LEU A 1 186 ? 7.748 7.432 -14.151 1.00 98.19 186 LEU A N 1
ATOM 1470 C CA . LEU A 1 186 ? 8.675 6.795 -13.224 1.00 98.19 186 LEU A CA 1
ATOM 1471 C C . LEU A 1 186 ? 9.200 7.830 -12.229 1.00 98.19 186 LEU A C 1
ATOM 1473 O O . LEU A 1 186 ? 9.823 8.820 -12.623 1.00 98.19 186 LEU A O 1
ATOM 1477 N N . VAL A 1 187 ? 9.018 7.570 -10.940 1.00 98.75 187 VAL A N 1
ATOM 1478 C CA . VAL A 1 187 ? 9.636 8.338 -9.859 1.00 98.75 187 VAL A CA 1
ATOM 1479 C C . VAL A 1 187 ? 10.535 7.414 -9.051 1.00 98.75 187 VAL A C 1
ATOM 1481 O O . VAL A 1 187 ? 10.070 6.420 -8.499 1.00 98.75 187 VAL A O 1
ATOM 1484 N N . LEU A 1 188 ? 11.824 7.742 -8.985 1.00 98.69 188 LEU A N 1
ATOM 1485 C CA . LEU A 1 188 ? 12.794 7.045 -8.145 1.00 98.69 188 LEU A CA 1
ATOM 1486 C C . LEU A 1 188 ? 12.984 7.814 -6.843 1.00 98.69 188 LEU A C 1
ATOM 1488 O O . LEU A 1 188 ? 13.225 9.021 -6.860 1.00 98.69 188 LEU A O 1
ATOM 1492 N N . PHE A 1 189 ? 12.911 7.115 -5.720 1.00 98.50 189 PHE A N 1
ATOM 1493 C CA . PHE A 1 189 ? 13.246 7.649 -4.409 1.00 98.50 189 PHE A CA 1
ATOM 1494 C C . PHE A 1 189 ? 14.676 7.259 -4.066 1.00 98.50 189 PHE A C 1
ATOM 1496 O O . PHE A 1 189 ? 15.058 6.100 -4.220 1.00 98.50 189 PHE A O 1
ATOM 1503 N N . LYS A 1 190 ? 15.460 8.220 -3.585 1.00 97.75 190 LYS A N 1
ATOM 1504 C CA . LYS A 1 190 ? 16.805 8.010 -3.050 1.00 97.75 190 LYS A CA 1
ATOM 1505 C C . LYS A 1 190 ? 16.799 8.450 -1.595 1.00 97.75 190 LYS A C 1
ATOM 1507 O O . LYS A 1 190 ? 16.467 9.598 -1.308 1.00 97.75 190 LYS A O 1
ATOM 1512 N N . HIS A 1 191 ? 17.177 7.555 -0.688 1.00 96.50 191 HIS A N 1
ATOM 1513 C CA . HIS A 1 191 ? 17.353 7.855 0.732 1.00 96.50 191 HIS A CA 1
ATOM 1514 C C . HIS A 1 191 ? 18.747 7.436 1.184 1.00 96.50 191 HIS A C 1
ATOM 1516 O O . HIS A 1 191 ? 19.116 6.266 1.141 1.00 96.50 191 HIS A O 1
ATOM 1522 N N . ASP A 1 192 ? 19.525 8.422 1.606 1.00 95.00 192 ASP A N 1
ATOM 1523 C CA . ASP A 1 192 ? 20.832 8.266 2.224 1.00 95.00 192 ASP A CA 1
ATOM 1524 C C . ASP A 1 192 ? 20.683 8.610 3.705 1.00 95.00 192 ASP A C 1
ATOM 1526 O O . ASP A 1 192 ? 20.657 9.780 4.107 1.00 95.00 192 ASP A O 1
ATOM 1530 N N . ARG A 1 193 ? 20.526 7.559 4.510 1.00 91.00 193 ARG A N 1
ATOM 1531 C CA . ARG A 1 193 ? 20.316 7.676 5.952 1.00 91.00 193 ARG A CA 1
ATOM 1532 C C . ARG A 1 193 ? 21.539 8.256 6.660 1.00 91.00 193 ARG A C 1
ATOM 1534 O O . ARG A 1 193 ? 21.370 9.041 7.590 1.00 91.00 193 ARG A O 1
ATOM 1541 N N . ASP A 1 194 ? 22.743 7.918 6.206 1.00 91.69 194 ASP A N 1
ATOM 1542 C CA . ASP A 1 194 ? 23.994 8.312 6.861 1.00 91.69 194 ASP A CA 1
ATOM 1543 C C . ASP A 1 194 ? 24.240 9.819 6.724 1.00 91.69 194 ASP A C 1
ATOM 1545 O O . ASP A 1 194 ? 24.685 10.474 7.669 1.00 91.69 194 ASP A O 1
ATOM 1549 N N . HIS A 1 195 ? 23.863 10.400 5.582 1.00 94.75 195 HIS A N 1
ATOM 1550 C CA . HIS A 1 195 ? 23.936 11.846 5.352 1.00 94.75 195 HIS A CA 1
ATOM 1551 C C . HIS A 1 195 ? 22.612 12.583 5.591 1.00 94.75 195 HIS A C 1
ATOM 1553 O O . HIS A 1 195 ? 22.543 13.791 5.346 1.00 94.75 195 HIS A O 1
ATOM 1559 N N . MET A 1 196 ? 21.568 11.885 6.055 1.00 94.94 196 MET A N 1
ATOM 1560 C CA . MET A 1 196 ? 20.210 12.413 6.247 1.00 94.94 196 MET A CA 1
ATOM 1561 C C . MET A 1 196 ? 19.680 13.152 5.008 1.00 94.94 196 MET A C 1
ATOM 1563 O O . MET A 1 196 ? 19.105 14.244 5.101 1.00 94.94 196 MET A O 1
ATOM 1567 N N . LYS A 1 197 ? 19.888 12.573 3.824 1.00 96.50 197 LYS A N 1
ATOM 1568 C CA . LYS A 1 197 ? 19.415 13.123 2.549 1.00 96.50 197 LYS A CA 1
ATOM 1569 C C . LYS A 1 197 ? 18.350 12.221 1.958 1.00 96.50 197 LYS A C 1
ATOM 1571 O O . LYS A 1 197 ? 18.492 11.005 1.943 1.00 96.50 197 LYS A O 1
ATOM 1576 N N . ALA A 1 198 ? 17.299 12.834 1.436 1.00 97.12 198 ALA A N 1
ATOM 1577 C CA . ALA A 1 198 ? 16.306 12.132 0.652 1.00 97.12 198 ALA A CA 1
ATOM 1578 C C . ALA A 1 198 ? 15.817 12.997 -0.507 1.00 97.12 198 ALA A C 1
ATOM 1580 O O . ALA A 1 198 ? 15.693 14.219 -0.375 1.00 97.12 198 ALA A O 1
ATOM 1581 N N . GLU A 1 199 ? 15.522 12.356 -1.629 1.00 97.88 199 GLU A N 1
ATOM 1582 C CA . GLU A 1 199 ? 14.965 12.999 -2.814 1.00 97.88 199 GLU A CA 1
ATOM 1583 C C . GLU A 1 199 ? 14.069 12.042 -3.603 1.00 97.88 199 GLU A C 1
ATOM 1585 O O . GLU A 1 199 ? 14.321 10.840 -3.666 1.00 97.88 199 GLU A O 1
ATOM 1590 N N . ALA A 1 200 ? 13.029 12.593 -4.224 1.00 98.62 200 ALA A N 1
ATOM 1591 C CA . ALA A 1 200 ? 12.279 11.947 -5.292 1.00 98.62 200 ALA A CA 1
ATOM 1592 C C . ALA A 1 200 ? 12.728 12.531 -6.633 1.00 98.62 200 ALA A C 1
ATOM 1594 O O . ALA A 1 200 ? 12.832 13.750 -6.774 1.00 98.62 200 ALA A O 1
ATOM 1595 N N . GLN A 1 201 ? 12.974 11.681 -7.622 1.00 98.69 201 GLN A N 1
ATOM 1596 C CA . GLN A 1 201 ? 13.457 12.058 -8.945 1.00 98.69 201 GLN A CA 1
ATOM 1597 C C . GLN A 1 201 ? 12.476 11.570 -10.006 1.00 98.69 201 GLN A C 1
ATOM 1599 O O . GLN A 1 201 ? 12.243 10.368 -10.133 1.00 98.69 201 GLN A O 1
ATOM 1604 N N . TRP A 1 202 ? 11.904 12.491 -10.781 1.00 98.38 202 TRP A N 1
ATOM 1605 C CA . TRP A 1 202 ? 10.971 12.147 -11.850 1.00 98.38 202 TRP A CA 1
ATOM 1606 C C . TRP A 1 202 ? 11.709 11.958 -13.174 1.00 98.38 202 TRP A C 1
ATOM 1608 O O . TRP A 1 202 ? 12.340 12.889 -13.688 1.00 98.38 202 TRP A O 1
ATOM 1618 N N . PHE A 1 203 ? 11.580 10.761 -13.743 1.00 97.88 203 PHE A N 1
ATOM 1619 C CA . PHE A 1 203 ? 12.097 10.394 -15.052 1.00 97.88 203 PHE A CA 1
ATOM 1620 C C . PHE A 1 203 ? 10.962 10.300 -16.073 1.00 97.88 203 PHE A C 1
ATOM 1622 O O . PHE A 1 203 ? 9.928 9.673 -15.844 1.00 97.88 203 PHE A O 1
ATOM 1629 N N . THR A 1 204 ? 11.163 10.907 -17.240 1.00 95.06 204 THR A N 1
ATOM 1630 C CA . THR A 1 204 ? 10.253 10.759 -18.382 1.00 95.06 204 THR A CA 1
ATOM 1631 C C . THR A 1 204 ? 11.015 10.920 -19.694 1.00 95.06 204 THR A C 1
ATOM 1633 O O . THR A 1 204 ? 12.130 11.455 -19.723 1.00 95.06 204 THR A O 1
ATOM 1636 N N . PHE A 1 205 ? 10.433 10.456 -20.797 1.00 94.00 205 PHE A N 1
ATOM 1637 C CA . PHE A 1 205 ? 11.026 10.653 -22.112 1.00 94.00 205 PHE A CA 1
ATOM 1638 C C . PHE A 1 205 ? 10.985 12.130 -22.519 1.00 94.00 205 PHE A C 1
ATOM 1640 O O . PHE A 1 205 ? 9.929 12.764 -22.584 1.00 94.00 205 PHE A O 1
ATOM 1647 N N . LYS A 1 206 ? 12.160 12.677 -22.841 1.00 90.62 206 LYS A N 1
ATOM 1648 C CA . LYS A 1 206 ? 12.344 14.006 -23.429 1.00 90.62 206 LYS A CA 1
ATOM 1649 C C . LYS A 1 206 ? 13.299 13.888 -24.609 1.00 90.62 206 LYS A C 1
ATOM 1651 O O . LYS A 1 206 ? 14.438 13.458 -24.449 1.00 90.62 206 LYS A O 1
ATOM 1656 N N . ASN A 1 207 ? 12.838 14.279 -25.797 1.00 89.75 207 ASN A N 1
ATOM 1657 C CA . ASN A 1 207 ? 13.596 14.171 -27.051 1.00 89.75 207 ASN A CA 1
ATOM 1658 C C . ASN A 1 207 ? 14.096 12.735 -27.326 1.00 89.75 207 ASN A C 1
ATOM 1660 O O . ASN A 1 207 ? 15.253 12.535 -27.688 1.00 89.75 207 ASN A O 1
ATOM 1664 N N . GLY A 1 208 ? 13.236 11.735 -27.101 1.00 89.12 208 GLY A N 1
ATOM 1665 C CA . GLY A 1 208 ? 13.544 10.322 -27.362 1.00 89.12 208 GLY A CA 1
ATOM 1666 C C . GLY A 1 208 ? 14.496 9.662 -26.359 1.00 89.12 208 GLY A C 1
ATOM 1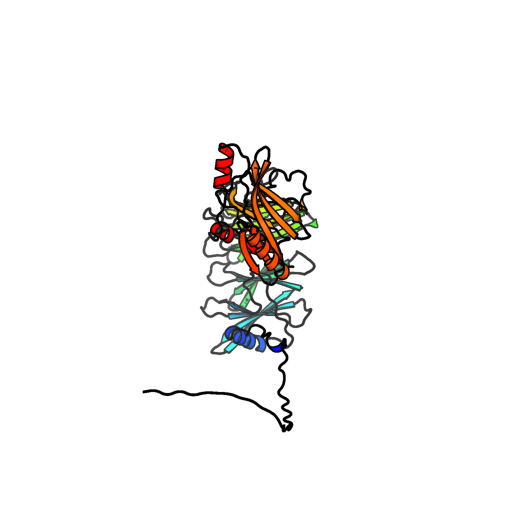667 O O . GLY A 1 208 ? 14.952 8.552 -26.604 1.00 89.12 208 GLY A O 1
ATOM 1668 N N . GLN A 1 209 ? 14.812 10.321 -25.241 1.00 94.31 209 GLN A N 1
ATOM 1669 C CA . GLN A 1 209 ? 15.648 9.759 -24.180 1.00 94.31 209 GLN A CA 1
ATOM 1670 C C . GLN A 1 209 ? 14.936 9.854 -22.838 1.00 94.31 209 GLN A C 1
ATOM 1672 O O . GLN A 1 209 ? 14.376 10.903 -22.511 1.00 94.31 209 GLN A O 1
ATOM 1677 N N . LEU A 1 210 ? 15.002 8.785 -22.049 1.00 96.94 210 LEU A N 1
ATOM 1678 C CA . LEU A 1 210 ? 14.550 8.795 -20.665 1.00 96.94 210 LEU A CA 1
ATOM 1679 C C . LEU A 1 210 ? 15.525 9.631 -19.831 1.00 96.94 210 LEU A C 1
ATOM 1681 O O . LEU A 1 210 ? 16.719 9.340 -19.782 1.00 96.94 210 LEU A O 1
ATOM 1685 N N . ARG A 1 211 ? 15.035 10.716 -19.230 1.00 96.75 211 ARG A N 1
ATOM 1686 C CA . ARG A 1 211 ? 15.857 11.659 -18.462 1.00 96.75 211 ARG A CA 1
ATOM 1687 C C . ARG A 1 211 ? 15.138 12.073 -17.191 1.00 96.75 211 ARG A C 1
ATOM 1689 O O . ARG A 1 211 ? 13.915 12.203 -17.197 1.00 96.75 211 ARG A O 1
ATOM 1696 N N . GLN A 1 212 ? 15.908 12.360 -16.146 1.00 97.62 212 GLN A N 1
ATOM 1697 C CA . GLN A 1 212 ? 15.400 13.094 -14.994 1.00 97.62 212 GLN A CA 1
ATOM 1698 C C . GLN A 1 212 ? 15.001 14.502 -15.452 1.00 97.62 212 GLN A C 1
ATOM 1700 O O . GLN A 1 212 ? 15.814 15.227 -16.033 1.00 97.62 212 GLN A O 1
ATOM 1705 N N . VAL A 1 213 ? 13.744 14.878 -15.235 1.00 96.94 213 VAL A N 1
ATOM 1706 C CA . VAL A 1 213 ? 13.203 16.186 -15.644 1.00 96.94 213 VAL A CA 1
ATOM 1707 C C . VAL A 1 213 ? 12.848 17.081 -14.465 1.00 96.94 213 VAL A C 1
ATOM 1709 O O . VAL A 1 213 ? 12.748 18.291 -14.655 1.00 96.94 213 VAL A O 1
ATOM 1712 N N . ASP A 1 214 ? 12.686 16.500 -13.278 1.00 98.25 214 ASP A N 1
ATOM 1713 C CA . ASP A 1 214 ? 12.434 17.222 -12.038 1.00 98.25 214 ASP A CA 1
ATOM 1714 C C . ASP A 1 214 ? 12.893 16.405 -10.821 1.00 98.25 214 ASP A C 1
ATOM 1716 O O . ASP A 1 214 ? 13.111 15.191 -10.914 1.00 98.25 214 ASP A O 1
ATOM 1720 N N . SER A 1 215 ? 13.038 17.072 -9.680 1.00 98.25 215 SER A N 1
ATOM 1721 C CA . SER A 1 215 ? 13.341 16.434 -8.400 1.00 98.25 215 SER A CA 1
ATOM 1722 C C . SER A 1 215 ? 12.736 17.205 -7.237 1.00 98.25 215 SER A C 1
ATOM 1724 O O . SER A 1 215 ? 12.766 18.435 -7.225 1.00 98.25 215 SER A O 1
ATOM 1726 N N . LEU A 1 216 ? 12.300 16.481 -6.213 1.00 98.38 216 LEU A N 1
ATOM 1727 C CA . LEU A 1 216 ? 11.771 17.027 -4.972 1.00 98.38 216 LEU A CA 1
ATOM 1728 C C . LEU A 1 216 ? 12.643 16.573 -3.803 1.00 98.38 216 LEU A C 1
ATOM 1730 O O . LEU A 1 216 ? 12.803 15.376 -3.569 1.00 98.38 216 LEU A O 1
ATOM 1734 N N . LYS A 1 217 ? 13.184 17.530 -3.043 1.00 97.38 217 LYS A N 1
ATOM 1735 C CA . LYS A 1 217 ? 13.875 17.233 -1.786 1.00 97.38 217 LYS A CA 1
ATOM 1736 C C . LYS A 1 217 ? 12.861 16.729 -0.758 1.00 97.38 217 LYS A C 1
ATOM 1738 O O . LYS A 1 217 ? 11.828 17.359 -0.555 1.00 97.38 217 LYS A O 1
ATOM 1743 N N . LEU A 1 218 ? 13.188 15.630 -0.089 1.00 96.12 218 LEU A N 1
ATOM 1744 C CA . LEU A 1 218 ? 12.356 15.007 0.937 1.00 96.12 218 LEU A CA 1
ATOM 1745 C C . LEU A 1 218 ? 13.029 15.076 2.313 1.00 96.12 218 LEU A C 1
ATOM 1747 O O . LEU A 1 218 ? 14.196 15.460 2.452 1.00 96.12 218 LEU A O 1
ATOM 1751 N N . ASN A 1 219 ? 12.284 14.690 3.349 1.00 91.69 219 ASN A N 1
ATOM 1752 C CA . ASN A 1 219 ? 12.832 14.534 4.690 1.00 91.69 219 ASN A CA 1
ATOM 1753 C C . ASN A 1 219 ? 13.788 13.330 4.736 1.00 91.69 219 ASN A C 1
ATOM 1755 O O . ASN A 1 219 ? 13.352 12.184 4.698 1.00 91.69 219 ASN A O 1
ATOM 1759 N N . GLY A 1 220 ? 15.092 13.593 4.834 1.00 93.00 220 GLY A N 1
ATOM 1760 C CA . GLY A 1 220 ? 16.112 12.548 4.938 1.00 93.00 220 GLY A CA 1
ATOM 1761 C C . GLY A 1 220 ? 16.329 11.998 6.350 1.00 93.00 220 GLY A C 1
ATOM 1762 O O . GLY A 1 220 ? 17.024 10.998 6.498 1.00 93.00 220 GLY A O 1
ATOM 1763 N N . SER A 1 221 ? 15.726 12.602 7.380 1.00 92.31 221 SER A N 1
ATOM 1764 C CA . SER A 1 221 ? 15.843 12.177 8.786 1.00 92.31 221 SER A CA 1
ATOM 1765 C C . SER A 1 221 ? 14.898 11.030 9.167 1.00 92.31 221 SER A C 1
ATOM 1767 O O . SER A 1 221 ? 14.629 10.817 10.347 1.00 92.31 221 SER A O 1
ATOM 1769 N N . ILE A 1 222 ? 14.356 10.317 8.181 1.00 94.38 222 ILE A N 1
ATOM 1770 C CA . ILE A 1 222 ? 13.534 9.124 8.393 1.00 94.38 222 ILE A CA 1
ATOM 1771 C C . ILE A 1 222 ? 14.416 7.878 8.548 1.00 94.38 222 ILE A C 1
ATOM 1773 O O . ILE A 1 222 ? 15.554 7.845 8.078 1.00 94.38 222 ILE A O 1
ATOM 1777 N N . ASN A 1 223 ? 13.874 6.827 9.160 1.00 94.31 223 ASN A N 1
ATOM 1778 C CA . ASN A 1 223 ? 14.530 5.524 9.234 1.00 94.31 223 ASN A CA 1
ATOM 1779 C C . ASN A 1 223 ? 14.429 4.758 7.912 1.00 94.31 223 ASN A C 1
ATOM 1781 O O . ASN A 1 223 ? 15.429 4.189 7.476 1.00 94.31 223 ASN A O 1
ATOM 1785 N N . ARG A 1 224 ? 13.231 4.713 7.311 1.00 94.12 224 ARG A N 1
ATOM 1786 C CA . ARG A 1 224 ? 12.963 4.090 6.004 1.00 94.12 224 ARG A CA 1
ATOM 1787 C C . ARG A 1 224 ? 11.624 4.546 5.425 1.00 94.12 224 ARG A C 1
ATOM 1789 O O . ARG A 1 224 ? 10.741 4.979 6.169 1.00 94.12 224 ARG A O 1
ATOM 1796 N N . TYR A 1 225 ? 11.455 4.353 4.121 1.00 95.69 225 TYR A N 1
ATOM 1797 C CA . TYR A 1 225 ? 10.136 4.262 3.498 1.00 95.69 225 TYR A CA 1
ATOM 1798 C C . TYR A 1 225 ? 9.529 2.904 3.853 1.00 95.69 225 TYR A C 1
ATOM 1800 O O . TYR A 1 225 ? 10.144 1.872 3.592 1.00 95.69 225 TYR A O 1
ATOM 1808 N N . SER A 1 226 ? 8.378 2.894 4.524 1.00 95.44 226 SER A N 1
ATOM 1809 C CA . SER A 1 226 ? 7.671 1.654 4.861 1.00 95.44 226 SER A CA 1
ATOM 1810 C C . SER A 1 226 ? 6.748 1.204 3.732 1.00 95.44 226 SER A C 1
ATOM 1812 O O . SER A 1 226 ? 6.506 0.007 3.600 1.00 95.44 226 SER A O 1
ATOM 1814 N N . GLN A 1 227 ? 6.272 2.139 2.904 1.00 96.62 227 GLN A N 1
ATOM 1815 C CA . GLN A 1 227 ? 5.493 1.846 1.707 1.00 96.62 227 GLN A CA 1
ATOM 1816 C C . GLN A 1 227 ? 5.565 3.003 0.701 1.00 96.62 227 GLN A C 1
ATOM 1818 O O . GLN A 1 227 ? 5.524 4.177 1.075 1.00 96.62 227 GLN A O 1
ATOM 1823 N N . VAL A 1 228 ? 5.610 2.654 -0.586 1.00 97.50 228 VAL A N 1
ATOM 1824 C CA . VAL A 1 228 ? 5.336 3.563 -1.704 1.00 97.50 228 VAL A CA 1
ATOM 1825 C C . VAL A 1 228 ? 4.128 3.026 -2.455 1.00 97.50 228 VAL A C 1
ATOM 1827 O O . VAL A 1 228 ? 4.207 1.983 -3.100 1.00 97.50 228 VAL A O 1
ATOM 1830 N N . LEU A 1 229 ? 3.002 3.724 -2.350 1.00 97.75 229 LEU A N 1
ATOM 1831 C CA . LEU A 1 229 ? 1.751 3.342 -2.997 1.00 97.75 229 LEU A CA 1
ATOM 1832 C C . LEU A 1 229 ? 1.320 4.436 -3.967 1.00 97.75 229 LEU A C 1
ATOM 1834 O O . LEU A 1 229 ? 1.308 5.612 -3.619 1.00 97.75 229 LEU A O 1
ATOM 1838 N N . THR A 1 230 ? 0.928 4.066 -5.180 1.00 97.69 230 THR A N 1
ATOM 1839 C CA . THR A 1 230 ? 0.320 4.998 -6.132 1.00 97.69 230 THR A CA 1
ATOM 1840 C C . THR A 1 230 ? -1.176 4.747 -6.237 1.00 97.69 230 THR A C 1
ATOM 1842 O O . THR A 1 230 ? -1.633 3.607 -6.191 1.00 97.69 230 THR A O 1
ATOM 1845 N N . GLY A 1 231 ? -1.968 5.811 -6.365 1.00 97.06 231 GLY A N 1
ATOM 1846 C CA . GLY A 1 231 ? -3.420 5.654 -6.395 1.00 97.06 231 GLY A CA 1
ATOM 1847 C C . GLY A 1 231 ? -4.196 6.956 -6.506 1.00 97.06 231 GLY A C 1
ATOM 1848 O O . GLY A 1 231 ? -3.625 8.051 -6.563 1.00 97.06 231 GLY A O 1
ATOM 1849 N N . GLU A 1 232 ? -5.517 6.826 -6.580 1.00 97.44 232 GLU A N 1
ATOM 1850 C CA . GLU A 1 232 ? -6.428 7.964 -6.624 1.00 97.44 232 GLU A CA 1
ATOM 1851 C C . GLU A 1 232 ? -6.449 8.709 -5.293 1.00 97.44 232 GLU A C 1
ATOM 1853 O O . GLU A 1 232 ? -6.419 8.125 -4.214 1.00 97.44 232 GLU A O 1
ATOM 1858 N N . THR A 1 233 ? -6.559 10.031 -5.375 1.00 96.19 233 THR A N 1
ATOM 1859 C CA . THR A 1 233 ? -6.632 10.918 -4.200 1.00 96.19 233 THR A CA 1
ATOM 1860 C C . THR A 1 233 ? -8.059 11.389 -3.894 1.00 96.19 233 THR A C 1
ATOM 1862 O O . THR A 1 233 ? -8.273 12.198 -2.992 1.00 96.19 233 THR A O 1
ATOM 1865 N N . GLY A 1 234 ? -9.042 10.978 -4.707 1.00 89.44 234 GLY A N 1
ATOM 1866 C CA . GLY A 1 234 ? -10.439 11.425 -4.620 1.00 89.44 234 GLY A CA 1
ATOM 1867 C C . GLY A 1 234 ? -10.691 12.843 -5.155 1.00 89.44 234 GLY A C 1
ATOM 1868 O O . GLY A 1 234 ? -11.820 13.337 -5.117 1.00 89.44 234 GLY A O 1
ATOM 1869 N N . LYS A 1 235 ? -9.659 13.527 -5.673 1.00 90.56 235 LYS A N 1
ATOM 1870 C CA . LYS A 1 235 ? -9.738 14.885 -6.257 1.00 90.56 235 LYS A CA 1
ATOM 1871 C C . LYS A 1 235 ? -9.487 14.907 -7.757 1.00 90.56 235 LYS A C 1
ATOM 1873 O O . LYS A 1 235 ? -8.957 15.881 -8.282 1.00 90.56 235 LYS A O 1
ATOM 1878 N N . SER A 1 236 ? -9.844 13.814 -8.435 1.00 88.19 236 SER A N 1
ATOM 1879 C CA . SER A 1 236 ? -9.500 13.560 -9.846 1.00 88.19 236 SER A CA 1
ATOM 1880 C C . SER A 1 236 ? -7.991 13.598 -10.126 1.00 88.19 236 SER A C 1
ATOM 1882 O O . SER A 1 236 ? -7.565 13.640 -11.278 1.00 88.19 236 SER A O 1
ATOM 1884 N N . LYS A 1 237 ? -7.169 13.533 -9.076 1.00 93.44 237 LYS A N 1
ATOM 1885 C CA . LYS A 1 237 ? -5.712 13.477 -9.146 1.00 93.44 237 LYS A CA 1
ATOM 1886 C C . LYS A 1 237 ? -5.248 12.107 -8.693 1.00 93.44 237 LYS A C 1
ATOM 1888 O O . LYS A 1 237 ? -5.811 11.559 -7.744 1.00 93.44 237 LYS A O 1
ATOM 1893 N N . ARG A 1 238 ? -4.193 11.624 -9.332 1.00 96.56 238 ARG A N 1
ATOM 1894 C CA . ARG A 1 238 ? -3.427 10.473 -8.880 1.00 96.56 238 ARG A CA 1
ATOM 1895 C C . ARG A 1 238 ? -2.160 10.969 -8.191 1.00 96.56 238 ARG A C 1
ATOM 1897 O O . ARG A 1 238 ? -1.647 12.031 -8.544 1.00 96.56 238 ARG A O 1
ATOM 1904 N N . GLY A 1 239 ? -1.691 10.246 -7.188 1.00 97.75 239 GLY A N 1
ATOM 1905 C CA . GLY A 1 239 ? -0.517 10.643 -6.421 1.00 97.75 239 GLY A CA 1
ATOM 1906 C C . GLY A 1 239 ? 0.251 9.454 -5.878 1.00 97.75 239 GLY A C 1
ATOM 1907 O O . GLY A 1 239 ? -0.181 8.309 -6.017 1.00 97.75 239 GLY A O 1
ATOM 1908 N N . ILE A 1 240 ? 1.392 9.758 -5.267 1.00 98.62 240 ILE A N 1
ATOM 1909 C CA . ILE A 1 240 ? 2.238 8.795 -4.572 1.00 98.62 240 ILE A CA 1
ATOM 1910 C C . ILE A 1 240 ? 2.075 9.022 -3.069 1.00 98.62 240 ILE A C 1
ATOM 1912 O O . ILE A 1 240 ? 2.453 10.073 -2.548 1.00 98.62 240 ILE A O 1
ATOM 1916 N N . PHE A 1 241 ? 1.508 8.039 -2.386 1.00 98.56 241 PHE A N 1
ATOM 1917 C CA . PHE A 1 241 ? 1.393 7.948 -0.940 1.00 98.56 241 PHE A CA 1
ATOM 1918 C C . PHE A 1 241 ? 2.680 7.323 -0.407 1.00 98.56 241 PHE A C 1
ATOM 1920 O O . PHE A 1 241 ? 2.980 6.154 -0.658 1.00 98.56 241 PHE A O 1
ATOM 1927 N N . LEU A 1 242 ? 3.471 8.148 0.269 1.00 98.12 242 LEU A N 1
ATOM 1928 C CA . LEU A 1 242 ? 4.795 7.811 0.766 1.00 98.12 242 LEU A CA 1
ATOM 1929 C C . LEU A 1 242 ? 4.724 7.626 2.281 1.00 98.12 242 LEU A C 1
ATOM 1931 O O . LEU A 1 242 ? 4.803 8.601 3.035 1.00 98.12 242 LEU A O 1
ATOM 1935 N N . ASP A 1 243 ? 4.552 6.385 2.727 1.00 98.06 243 ASP A N 1
ATOM 1936 C CA . ASP A 1 243 ? 4.550 6.045 4.147 1.00 98.06 243 ASP A CA 1
ATOM 1937 C C . ASP A 1 243 ? 5.993 5.895 4.647 1.00 98.06 243 ASP A C 1
ATOM 1939 O O . ASP A 1 243 ? 6.843 5.249 4.028 1.00 98.06 243 ASP A O 1
ATOM 1943 N N . MET A 1 244 ? 6.290 6.540 5.772 1.00 96.44 244 MET A N 1
ATOM 1944 C CA . MET A 1 244 ? 7.635 6.683 6.317 1.00 96.44 244 MET A CA 1
ATOM 1945 C C . MET A 1 244 ? 7.656 6.348 7.801 1.00 96.44 244 MET A C 1
ATOM 1947 O O . MET A 1 244 ? 6.883 6.904 8.590 1.00 96.44 244 MET A O 1
ATOM 1951 N N . ASP A 1 245 ? 8.637 5.544 8.195 1.00 95.75 245 ASP A N 1
ATOM 1952 C CA . ASP A 1 245 ? 8.997 5.363 9.594 1.00 95.75 245 ASP A CA 1
ATOM 1953 C C . ASP A 1 245 ? 10.044 6.410 9.964 1.00 95.75 245 ASP A C 1
ATOM 1955 O O . ASP A 1 245 ? 11.142 6.427 9.410 1.00 95.75 245 ASP A O 1
ATOM 1959 N N . ILE A 1 246 ? 9.726 7.283 10.916 1.00 93.25 246 ILE A N 1
ATOM 1960 C CA . ILE A 1 246 ? 10.648 8.323 11.395 1.00 93.25 246 ILE A CA 1
ATOM 1961 C C . ILE A 1 246 ? 11.459 7.799 12.589 1.00 93.25 246 ILE A C 1
ATOM 1963 O O . ILE A 1 246 ? 12.641 8.084 12.724 1.00 93.25 246 ILE A O 1
ATOM 1967 N N . GLY A 1 247 ? 10.823 7.012 13.458 1.00 89.75 247 GLY A N 1
ATOM 1968 C CA . GLY A 1 247 ? 11.382 6.533 14.721 1.00 89.75 247 GLY A CA 1
ATOM 1969 C C . GLY A 1 247 ? 10.523 5.420 15.317 1.00 89.75 247 GLY A C 1
ATOM 1970 O O . GLY A 1 247 ? 9.451 5.122 14.802 1.00 89.75 247 GLY A O 1
ATOM 1971 N N . VAL A 1 248 ? 10.961 4.829 16.434 1.00 83.00 248 VAL A N 1
ATOM 1972 C CA . VAL A 1 248 ? 10.276 3.694 17.102 1.00 83.00 248 VAL A CA 1
ATOM 1973 C C . VAL A 1 248 ? 8.819 4.013 17.497 1.00 83.00 248 VAL A C 1
ATOM 1975 O O . VAL A 1 248 ? 7.991 3.117 17.627 1.00 83.00 248 VAL A O 1
ATOM 1978 N N . HIS A 1 249 ? 8.498 5.299 17.653 1.00 88.44 249 HIS A N 1
ATOM 1979 C CA . HIS A 1 249 ? 7.196 5.816 18.084 1.00 88.44 249 HIS A CA 1
ATOM 1980 C C . HIS A 1 249 ? 6.723 6.994 17.221 1.00 88.44 249 HIS A C 1
ATOM 1982 O O . HIS A 1 249 ? 6.055 7.918 17.698 1.00 88.44 249 HIS A O 1
ATOM 1988 N N . SER A 1 250 ? 7.127 7.007 15.951 1.00 93.94 250 SER A N 1
ATOM 1989 C CA . SER A 1 250 ? 6.722 8.049 15.015 1.00 93.94 250 SER A CA 1
ATOM 1990 C C . SER A 1 250 ? 6.786 7.566 13.576 1.00 93.94 250 SER A C 1
ATOM 1992 O O . SER A 1 250 ? 7.842 7.142 13.104 1.00 93.94 250 SER A O 1
ATOM 1994 N N . ALA A 1 251 ? 5.682 7.740 12.868 1.00 96.31 251 ALA A N 1
ATOM 1995 C CA . ALA A 1 251 ? 5.557 7.540 11.438 1.00 96.31 251 ALA A CA 1
ATOM 1996 C C . ALA A 1 251 ? 4.772 8.701 10.813 1.00 96.31 251 ALA A C 1
ATOM 1998 O O . ALA A 1 251 ? 4.109 9.489 11.497 1.00 96.31 251 ALA A O 1
ATOM 1999 N N . GLN A 1 252 ? 4.861 8.821 9.498 1.00 95.81 252 GLN A N 1
ATOM 2000 C CA . GLN A 1 252 ? 4.193 9.863 8.732 1.00 95.81 252 GLN A CA 1
ATOM 2001 C C . GLN A 1 252 ? 3.883 9.344 7.334 1.00 95.81 252 GLN A C 1
ATOM 2003 O O . GLN A 1 252 ? 4.643 8.560 6.785 1.00 95.81 252 GLN A O 1
ATOM 2008 N N . THR A 1 253 ? 2.791 9.827 6.754 1.00 97.44 253 THR A N 1
ATOM 2009 C CA . THR A 1 253 ? 2.529 9.679 5.320 1.00 97.44 253 THR A CA 1
ATOM 2010 C C . THR A 1 253 ? 2.710 11.029 4.651 1.00 97.44 253 THR A C 1
ATOM 2012 O O . THR A 1 253 ? 2.201 12.034 5.155 1.00 97.44 253 THR A O 1
ATOM 2015 N N . ASP A 1 254 ? 3.418 11.072 3.533 1.00 97.12 254 ASP A N 1
ATOM 2016 C CA . ASP A 1 254 ? 3.379 12.212 2.625 1.00 97.12 254 ASP A CA 1
ATOM 2017 C C . ASP A 1 254 ? 2.591 11.867 1.358 1.00 97.12 254 ASP A C 1
ATOM 2019 O O . ASP A 1 254 ? 2.474 10.699 0.991 1.00 97.12 254 ASP A O 1
ATOM 2023 N N . LEU A 1 255 ? 2.036 12.881 0.700 1.00 98.19 255 LEU A N 1
ATOM 2024 C CA . LEU A 1 255 ? 1.390 12.745 -0.601 1.00 98.19 255 LEU A CA 1
ATOM 2025 C C . LEU A 1 255 ? 2.179 13.580 -1.600 1.00 98.19 255 LEU A C 1
ATOM 2027 O O . LEU A 1 255 ? 2.226 14.806 -1.495 1.00 98.19 255 LEU A O 1
ATOM 2031 N N . ILE A 1 256 ? 2.792 12.912 -2.570 1.00 98.31 256 ILE A N 1
ATOM 2032 C CA . ILE A 1 256 ? 3.516 13.561 -3.659 1.00 98.31 256 ILE A CA 1
ATOM 2033 C C . ILE A 1 256 ? 2.614 13.583 -4.886 1.00 98.31 256 ILE A C 1
ATOM 2035 O O . ILE A 1 256 ? 2.126 12.551 -5.351 1.00 98.31 256 ILE A O 1
ATOM 2039 N N . LEU A 1 257 ? 2.401 14.782 -5.411 1.00 97.69 257 LEU A N 1
ATOM 2040 C CA . LEU A 1 257 ? 1.646 15.038 -6.626 1.00 97.69 257 LEU A CA 1
ATOM 2041 C C . LEU A 1 257 ? 2.592 15.482 -7.734 1.00 97.69 257 LEU A C 1
ATOM 2043 O O . LEU A 1 257 ? 3.610 16.128 -7.481 1.00 97.69 257 LEU A O 1
ATOM 2047 N N . LEU A 1 258 ? 2.215 15.175 -8.969 1.00 96.19 258 LEU A N 1
ATOM 2048 C CA . LEU A 1 258 ? 2.872 15.696 -10.155 1.00 96.19 258 LEU A CA 1
ATOM 2049 C C . LEU A 1 258 ? 1.993 16.796 -10.762 1.00 96.19 258 LEU A C 1
ATOM 2051 O O . LEU A 1 258 ? 1.114 16.538 -11.581 1.00 96.19 258 LEU A O 1
ATOM 2055 N N . GLU A 1 259 ? 2.197 18.032 -10.308 1.00 91.44 259 GLU A N 1
ATOM 2056 C CA . GLU A 1 259 ? 1.405 19.205 -10.699 1.00 91.44 259 GLU A CA 1
ATOM 2057 C C . GLU A 1 259 ? 2.249 20.137 -11.560 1.00 91.44 259 GLU A C 1
ATOM 2059 O O . GLU A 1 259 ? 3.410 20.383 -11.253 1.00 91.44 259 GLU A O 1
ATOM 2064 N N . GLU A 1 260 ? 1.685 20.663 -12.651 1.00 91.62 260 GLU A N 1
ATOM 2065 C CA . GLU A 1 260 ? 2.398 21.606 -13.532 1.00 91.62 260 GLU A CA 1
ATOM 2066 C C . GLU A 1 260 ? 3.767 21.074 -14.010 1.00 91.62 260 GLU A C 1
ATOM 2068 O O . GLU A 1 260 ? 4.707 21.835 -14.234 1.00 91.62 260 GLU A O 1
ATOM 2073 N N . ARG A 1 261 ? 3.875 19.745 -14.181 1.00 91.12 261 ARG A N 1
ATOM 2074 C CA . ARG A 1 261 ? 5.126 19.036 -14.511 1.00 91.12 261 ARG A CA 1
ATOM 2075 C C . ARG A 1 261 ? 6.228 19.238 -13.460 1.00 91.12 261 ARG A C 1
ATOM 2077 O O . ARG A 1 261 ? 7.401 19.341 -13.816 1.00 91.12 261 ARG A O 1
ATOM 2084 N N . ARG A 1 262 ? 5.858 19.290 -12.182 1.00 96.19 262 ARG A N 1
ATOM 2085 C CA . ARG A 1 262 ? 6.777 19.269 -11.044 1.00 96.19 262 ARG A CA 1
ATOM 2086 C C . ARG A 1 262 ? 6.276 18.349 -9.943 1.00 96.19 262 ARG A C 1
ATOM 2088 O O . ARG A 1 262 ? 5.077 18.293 -9.665 1.00 96.19 262 ARG A O 1
ATOM 2095 N N . LEU A 1 263 ? 7.204 17.644 -9.314 1.00 98.12 263 LEU A N 1
ATOM 2096 C CA . LEU A 1 263 ? 6.964 16.900 -8.092 1.00 98.12 263 LEU A CA 1
ATOM 2097 C C . LEU A 1 263 ? 6.725 17.889 -6.955 1.00 98.12 263 LEU A C 1
ATOM 2099 O O . LEU A 1 263 ? 7.518 18.801 -6.713 1.00 98.12 263 LEU A O 1
ATOM 2103 N N . LYS A 1 264 ? 5.631 17.689 -6.232 1.00 97.12 264 LYS A N 1
ATOM 2104 C CA . LYS A 1 264 ? 5.246 18.537 -5.114 1.00 97.12 264 LYS A CA 1
ATOM 2105 C C . LYS A 1 264 ? 4.718 17.688 -3.977 1.00 97.12 264 LYS A C 1
ATOM 2107 O O . LYS A 1 264 ? 3.771 16.927 -4.150 1.00 97.12 264 LYS A O 1
ATOM 2112 N N . SER A 1 265 ? 5.321 17.857 -2.810 1.00 97.00 265 SER A N 1
ATOM 2113 C CA . SER A 1 265 ? 4.790 17.310 -1.570 1.00 97.00 265 SER A CA 1
ATOM 2114 C C . SER A 1 265 ? 3.626 18.175 -1.081 1.00 97.00 265 SER A C 1
ATOM 2116 O O . SER A 1 265 ? 3.703 19.406 -1.101 1.00 97.00 265 SER A O 1
ATOM 2118 N N . VAL A 1 266 ? 2.545 17.537 -0.637 1.00 96.31 266 VAL A N 1
ATOM 2119 C CA . VAL A 1 266 ? 1.393 18.225 -0.038 1.00 96.31 266 VAL A CA 1
ATOM 2120 C C . VAL A 1 266 ? 1.739 18.791 1.343 1.00 96.31 266 VAL A C 1
ATOM 2122 O O . VAL A 1 266 ? 1.246 19.864 1.699 1.00 96.31 266 VAL A O 1
ATOM 2125 N N . TRP A 1 267 ? 2.591 18.110 2.119 1.00 94.75 267 TRP A N 1
ATOM 2126 C CA . TRP A 1 267 ? 2.881 18.485 3.511 1.00 94.75 267 TRP A CA 1
ATOM 2127 C C . TRP A 1 267 ? 4.356 18.797 3.810 1.00 94.75 267 TRP A C 1
ATOM 2129 O O . TRP A 1 267 ? 4.677 19.136 4.947 1.00 94.75 267 TRP A O 1
ATOM 2139 N N . GLY A 1 268 ? 5.245 18.727 2.821 1.00 86.19 268 GLY A N 1
ATOM 2140 C CA . GLY A 1 268 ? 6.699 18.826 2.997 1.00 86.19 268 GLY A CA 1
ATOM 2141 C C . GLY A 1 268 ? 7.188 20.181 3.505 1.00 86.19 268 GLY A C 1
ATOM 2142 O O . GLY A 1 268 ? 8.151 20.230 4.265 1.00 86.19 268 GLY A O 1
ATOM 2143 N N . ASP A 1 269 ? 6.486 21.262 3.155 1.00 78.56 269 ASP A N 1
ATOM 2144 C CA . ASP A 1 269 ? 6.833 22.632 3.557 1.00 78.56 269 ASP A CA 1
ATOM 2145 C C . ASP A 1 269 ? 6.028 23.137 4.768 1.00 78.56 269 ASP A C 1
ATOM 2147 O O . ASP A 1 269 ? 6.146 24.303 5.154 1.00 78.56 269 ASP A O 1
ATOM 2151 N N . ILE A 1 270 ? 5.172 22.302 5.374 1.00 81.50 270 ILE A N 1
ATOM 2152 C CA . ILE A 1 270 ? 4.345 22.744 6.502 1.00 81.50 270 ILE A CA 1
ATOM 2153 C C . ILE A 1 270 ? 5.202 22.867 7.768 1.00 81.50 270 ILE A C 1
ATOM 2155 O O . ILE A 1 270 ? 5.803 21.883 8.200 1.00 81.50 270 ILE A O 1
ATOM 2159 N N . PRO A 1 271 ? 5.216 24.040 8.433 1.00 75.88 271 PRO A N 1
ATOM 2160 C CA . PRO A 1 271 ? 5.886 24.184 9.717 1.00 75.88 271 PRO A CA 1
ATOM 2161 C C . PRO A 1 271 ? 5.246 23.293 10.790 1.00 75.88 271 PRO A C 1
ATOM 2163 O O . PRO A 1 271 ? 4.032 23.321 10.998 1.00 75.88 271 PRO A O 1
ATOM 2166 N N . GLY A 1 272 ? 6.073 22.567 11.542 1.00 84.19 272 GLY A N 1
ATOM 2167 C CA . GLY A 1 272 ? 5.626 21.736 12.661 1.00 84.19 272 GLY A CA 1
ATOM 2168 C C . GLY A 1 272 ? 5.254 20.310 12.252 1.00 84.19 272 GLY A C 1
ATOM 2169 O O . GLY A 1 272 ? 5.830 19.748 11.328 1.00 84.19 272 GLY A O 1
ATOM 2170 N N . LYS A 1 273 ? 4.334 19.688 13.001 1.00 86.94 273 LYS A N 1
ATOM 2171 C CA . LYS A 1 273 ? 3.893 18.315 12.720 1.00 86.94 273 LYS A CA 1
ATOM 2172 C C . LYS A 1 273 ? 2.781 18.326 11.665 1.00 86.94 273 LYS A C 1
ATOM 2174 O O . LYS A 1 273 ? 1.766 18.987 11.897 1.00 86.94 273 LYS A O 1
ATOM 2179 N N . PRO A 1 274 ? 2.926 17.587 10.554 1.00 91.56 274 PRO A N 1
ATOM 2180 C CA . PRO A 1 274 ? 1.879 17.487 9.548 1.00 91.56 274 PRO A CA 1
ATOM 2181 C C . PRO A 1 274 ? 0.664 16.721 10.095 1.00 91.56 274 PRO A C 1
ATOM 2183 O O . PRO A 1 274 ? 0.799 15.940 11.043 1.00 91.56 274 PRO A O 1
ATOM 2186 N N . PRO A 1 275 ? -0.528 16.893 9.493 1.00 94.00 275 PRO A N 1
ATOM 2187 C CA . PRO A 1 275 ? -1.751 16.226 9.947 1.00 94.00 275 PRO A CA 1
ATOM 2188 C C . PRO A 1 275 ? -1.698 14.695 9.823 1.00 94.00 275 PRO A C 1
ATOM 2190 O O . PRO A 1 275 ? -2.530 14.014 10.410 1.00 94.00 275 PRO A O 1
ATOM 2193 N N . THR A 1 276 ? -0.729 14.159 9.080 1.00 96.00 276 THR A N 1
ATOM 2194 C CA . THR A 1 276 ? -0.500 12.726 8.852 1.00 96.00 276 THR A CA 1
ATOM 2195 C C . THR A 1 276 ? 0.487 12.092 9.838 1.00 96.00 276 THR A C 1
ATOM 2197 O O . THR A 1 276 ? 0.761 10.892 9.741 1.00 96.00 276 THR A O 1
ATOM 2200 N N . PHE A 1 277 ? 1.046 12.873 10.774 1.00 95.00 277 PHE A N 1
ATOM 2201 C CA . PHE A 1 277 ? 1.928 12.351 11.817 1.00 95.00 277 PHE A CA 1
ATOM 2202 C C . PHE A 1 277 ? 1.165 11.381 12.725 1.00 95.00 277 PHE A C 1
ATOM 2204 O O . PHE A 1 277 ? 0.077 11.694 13.216 1.00 95.00 277 PHE A O 1
ATOM 2211 N N . LYS A 1 278 ? 1.763 10.222 12.994 1.00 95.94 278 LYS A N 1
ATOM 2212 C CA . LYS A 1 278 ? 1.164 9.160 13.803 1.00 95.94 278 LYS A CA 1
ATOM 2213 C C . LYS A 1 278 ? 2.206 8.444 14.677 1.00 95.94 278 LYS A C 1
ATOM 2215 O O . LYS A 1 278 ? 3.390 8.451 14.346 1.00 95.94 278 LYS A O 1
ATOM 2220 N N . PRO A 1 279 ? 1.790 7.867 15.816 1.00 95.25 279 PRO A N 1
ATOM 2221 C CA . PRO A 1 279 ? 2.675 7.159 16.735 1.00 95.25 279 PRO A CA 1
ATOM 2222 C C . PRO A 1 279 ? 3.254 5.855 16.175 1.00 95.25 279 PRO A C 1
ATOM 2224 O O . PRO A 1 279 ? 4.387 5.515 16.501 1.00 95.25 279 PRO A O 1
ATOM 2227 N N . TYR A 1 280 ? 2.510 5.132 15.340 1.00 94.81 280 TYR A N 1
ATOM 2228 C CA . TYR A 1 280 ? 2.951 3.872 14.747 1.00 94.81 280 TYR A CA 1
ATOM 2229 C C . TYR A 1 280 ? 2.724 3.856 13.239 1.00 94.81 280 TYR A C 1
ATOM 2231 O O . TYR A 1 280 ? 1.876 4.581 12.716 1.00 94.81 280 TYR A O 1
ATOM 2239 N N . SER A 1 281 ? 3.504 3.031 12.540 1.00 94.62 281 SER A N 1
ATOM 2240 C CA . SER A 1 281 ? 3.335 2.822 11.105 1.00 94.62 281 SER A CA 1
ATOM 2241 C C . SER A 1 281 ? 2.029 2.085 10.841 1.00 94.62 281 SER A C 1
ATOM 2243 O O . SER A 1 281 ? 1.755 1.051 11.444 1.00 94.62 281 SER A O 1
ATOM 2245 N N . VAL A 1 282 ? 1.227 2.645 9.946 1.00 95.50 282 VAL A N 1
ATOM 2246 C CA . VAL A 1 282 ? 0.030 2.022 9.382 1.00 95.50 282 VAL A CA 1
ATOM 2247 C C . VAL A 1 282 ? 0.086 2.373 7.896 1.00 95.50 282 VAL A C 1
ATOM 2249 O O . VAL A 1 282 ? 0.228 3.569 7.605 1.00 95.50 282 VAL A O 1
ATOM 2252 N N . PRO A 1 283 ? 0.069 1.385 6.986 1.00 96.50 283 PRO A N 1
ATOM 2253 C CA . PRO A 1 283 ? 0.158 1.645 5.556 1.00 96.50 283 PRO A CA 1
ATOM 2254 C C . PRO A 1 283 ? -1.107 2.345 5.060 1.00 96.50 283 PRO A C 1
ATOM 2256 O O . PRO A 1 283 ? -2.206 2.087 5.550 1.00 96.50 283 PRO A O 1
ATOM 2259 N N . SER A 1 284 ? -0.943 3.242 4.094 1.00 98.44 284 SER A N 1
ATOM 2260 C CA . SER A 1 284 ? -2.060 3.795 3.329 1.00 98.44 284 SER A CA 1
ATOM 2261 C C . SER A 1 284 ? -2.674 2.707 2.445 1.00 98.44 284 SER A C 1
ATOM 2263 O O . SER A 1 284 ? -1.940 1.911 1.861 1.00 98.44 284 SER A O 1
ATOM 2265 N N . GLU A 1 285 ? -3.999 2.665 2.341 1.00 97.31 285 GLU A N 1
ATOM 2266 C CA . GLU A 1 285 ? -4.729 1.667 1.548 1.00 97.31 285 GLU A CA 1
ATOM 2267 C C . GLU A 1 285 ? -6.133 2.185 1.193 1.00 97.31 285 GLU A C 1
ATOM 2269 O O . GLU A 1 285 ? -6.624 3.110 1.837 1.00 97.31 285 GLU A O 1
ATOM 2274 N N . ASP A 1 286 ? -6.767 1.619 0.163 1.00 97.19 286 ASP A N 1
ATOM 2275 C CA . ASP A 1 286 ? -8.194 1.835 -0.119 1.00 97.19 286 ASP A CA 1
ATOM 2276 C C . ASP A 1 286 ? -9.016 0.919 0.800 1.00 97.19 286 ASP A C 1
ATOM 2278 O O . ASP A 1 286 ? -9.180 -0.275 0.530 1.00 97.19 286 ASP A O 1
ATOM 2282 N N . VAL A 1 287 ? -9.482 1.459 1.928 1.00 94.62 287 VAL A N 1
ATOM 2283 C CA . VAL A 1 287 ? -10.159 0.660 2.966 1.00 94.62 287 VAL A CA 1
ATOM 2284 C C . VAL A 1 287 ? -11.638 0.434 2.692 1.00 94.62 287 VAL A C 1
ATOM 2286 O O . VAL A 1 287 ? -12.264 -0.402 3.350 1.00 94.62 287 VAL A O 1
ATOM 2289 N N . ASN A 1 288 ? -12.241 1.217 1.798 1.00 93.19 288 ASN A N 1
ATOM 2290 C CA . ASN A 1 288 ? -13.677 1.160 1.525 1.00 93.19 288 ASN A CA 1
ATOM 2291 C C . ASN A 1 288 ? -14.003 0.626 0.117 1.00 93.19 288 ASN A C 1
ATOM 2293 O O . ASN A 1 288 ? -15.182 0.418 -0.183 1.00 93.19 288 ASN A O 1
ATOM 2297 N N . GLY A 1 289 ? -12.985 0.365 -0.705 1.00 95.12 289 GLY A N 1
ATOM 2298 C CA . GLY A 1 289 ? -13.103 -0.152 -2.062 1.00 95.12 289 GLY A CA 1
ATOM 2299 C C . GLY A 1 289 ? -13.650 0.865 -3.064 1.00 95.12 289 GLY A C 1
ATOM 2300 O O . GLY A 1 289 ? -14.206 0.452 -4.086 1.00 95.12 289 GLY A O 1
ATOM 2301 N N . ASP A 1 290 ? -13.579 2.169 -2.775 1.00 95.81 290 ASP A N 1
ATOM 2302 C CA . ASP A 1 290 ? -14.059 3.230 -3.673 1.00 95.81 290 ASP A CA 1
ATOM 2303 C C . ASP A 1 290 ? -13.010 3.666 -4.716 1.00 95.81 290 ASP A C 1
ATOM 2305 O O . ASP A 1 290 ? -13.298 4.493 -5.591 1.00 95.81 290 ASP A O 1
ATOM 2309 N N . GLY A 1 291 ? -11.819 3.065 -4.665 1.00 96.00 291 GLY A N 1
ATOM 2310 C CA . GLY A 1 291 ? -10.678 3.327 -5.529 1.00 96.00 291 GLY A CA 1
ATOM 2311 C C . GLY A 1 291 ? -9.775 4.455 -5.035 1.00 96.00 291 GLY A C 1
ATOM 2312 O O . GLY A 1 291 ? -8.696 4.626 -5.605 1.00 96.00 291 GLY A O 1
ATOM 2313 N N . VAL A 1 292 ? -10.181 5.227 -4.021 1.00 98.06 292 VAL A N 1
ATOM 2314 C CA . VAL A 1 292 ? -9.396 6.307 -3.411 1.00 98.06 292 VAL A CA 1
ATOM 2315 C C . VAL A 1 292 ? -8.571 5.759 -2.256 1.00 98.06 292 VAL A C 1
ATOM 2317 O O . VAL A 1 292 ? -9.058 5.017 -1.421 1.00 98.06 292 VAL A O 1
ATOM 2320 N N . ILE A 1 293 ? -7.308 6.169 -2.173 1.00 98.44 293 ILE A N 1
ATOM 2321 C CA . ILE A 1 293 ? -6.441 5.742 -1.076 1.00 98.44 293 ILE A CA 1
ATOM 2322 C C . ILE A 1 293 ? -6.725 6.568 0.184 1.00 98.44 293 ILE A C 1
ATOM 2324 O O . ILE A 1 293 ? -6.667 7.808 0.168 1.00 98.44 293 ILE A O 1
ATOM 2328 N N . GLU A 1 294 ? -6.952 5.886 1.305 1.00 98.50 294 GLU A N 1
ATOM 2329 C CA . GLU A 1 294 ? -6.997 6.486 2.630 1.00 98.50 294 GLU A CA 1
ATOM 2330 C C . GLU A 1 294 ? -5.624 6.532 3.307 1.00 98.50 294 GLU A C 1
ATOM 2332 O O . GLU A 1 294 ? -4.846 5.582 3.332 1.00 98.50 294 GLU A O 1
ATOM 2337 N N . ILE A 1 295 ? -5.374 7.664 3.958 1.00 98.56 295 ILE A N 1
ATOM 2338 C CA . ILE A 1 295 ? -4.213 7.944 4.789 1.00 98.56 295 ILE A CA 1
ATOM 2339 C C . ILE A 1 295 ? -4.587 7.713 6.259 1.00 98.56 295 ILE A C 1
ATOM 2341 O O . ILE A 1 295 ? -5.458 8.419 6.803 1.00 98.56 295 ILE A O 1
ATOM 2345 N N . PRO A 1 296 ? -3.920 6.773 6.947 1.00 97.88 296 PRO A N 1
ATOM 2346 C CA . PRO A 1 296 ? -4.186 6.507 8.345 1.00 97.88 296 PRO A CA 1
ATOM 2347 C C . PRO A 1 296 ? -3.552 7.573 9.240 1.00 97.88 296 PRO A C 1
ATOM 2349 O O . PRO A 1 296 ? -2.396 7.978 9.075 1.00 97.88 296 PRO A O 1
ATOM 2352 N N . THR A 1 297 ? -4.309 7.972 10.255 1.00 97.69 297 THR A N 1
ATOM 2353 C CA . THR A 1 297 ? -3.829 8.658 11.462 1.00 97.69 297 THR A CA 1
ATOM 2354 C C . THR A 1 297 ? -4.279 7.866 12.685 1.00 97.69 297 THR A C 1
ATOM 2356 O O . THR A 1 297 ? -5.140 6.996 12.573 1.00 97.69 297 THR A O 1
ATOM 2359 N N . GLN A 1 298 ? -3.706 8.126 13.862 1.00 96.94 298 GLN A N 1
ATOM 2360 C CA . GLN A 1 298 ? -4.104 7.413 15.079 1.00 96.94 298 GLN A CA 1
ATOM 2361 C C . GLN A 1 298 ? -4.525 8.376 16.182 1.00 96.94 298 GLN A C 1
ATOM 2363 O O . GLN A 1 298 ? -3.888 9.401 16.430 1.00 96.94 298 GLN A O 1
ATOM 2368 N N . LEU A 1 299 ? -5.608 8.012 16.859 1.00 95.25 299 LEU A N 1
ATOM 2369 C CA . LEU A 1 299 ? -6.189 8.744 17.972 1.00 95.25 299 LEU A CA 1
ATOM 2370 C C . LEU A 1 299 ? -6.036 7.934 19.257 1.00 95.25 299 LEU A C 1
ATOM 2372 O O . LEU A 1 299 ? -6.505 6.799 19.340 1.00 95.25 299 LEU A O 1
ATOM 2376 N N . GLN A 1 300 ? -5.444 8.551 20.280 1.00 95.75 300 GLN A N 1
ATOM 2377 C CA . GLN A 1 300 ? -5.435 8.000 21.631 1.00 95.75 300 GLN A CA 1
ATOM 2378 C C . GLN A 1 300 ? -6.857 8.054 22.212 1.00 95.75 300 GLN A C 1
ATOM 2380 O O . GLN A 1 300 ? -7.427 9.149 22.318 1.00 95.75 300 GLN A O 1
ATOM 2385 N N . PRO A 1 301 ? -7.464 6.918 22.603 1.00 95.00 301 PRO A N 1
ATOM 2386 C CA . PRO A 1 301 ? -8.785 6.939 23.215 1.00 95.00 301 PRO A CA 1
ATOM 2387 C C . PRO A 1 301 ? -8.760 7.684 24.549 1.00 95.00 301 PRO A C 1
ATOM 2389 O O . PRO A 1 301 ? -7.822 7.567 25.339 1.00 95.00 301 PRO A O 1
ATOM 2392 N N . LYS A 1 302 ? -9.829 8.424 24.844 1.00 93.19 302 LYS A N 1
ATOM 2393 C CA . LYS A 1 302 ? -9.940 9.176 26.101 1.00 93.19 302 LYS A CA 1
ATOM 2394 C C . LYS A 1 302 ? -9.856 8.246 27.312 1.00 93.19 302 LYS A C 1
ATOM 2396 O O . LYS A 1 302 ? -10.481 7.184 27.328 1.00 93.19 302 LYS A O 1
ATOM 2401 N N . GLY A 1 303 ? -9.180 8.675 28.369 1.00 91.00 303 GLY A N 1
ATOM 2402 C CA . GLY A 1 303 ? -9.021 7.886 29.590 1.00 91.00 303 GLY A CA 1
ATOM 2403 C C . GLY A 1 303 ? -7.909 6.836 29.519 1.00 91.00 303 GLY A C 1
ATOM 2404 O O . GLY A 1 303 ? -7.875 5.956 30.382 1.00 91.00 303 GLY A O 1
ATOM 2405 N N . THR A 1 304 ? -7.047 6.908 28.503 1.00 93.75 304 THR A N 1
ATOM 2406 C CA . THR A 1 304 ? -5.842 6.076 28.342 1.00 93.75 304 THR A CA 1
ATOM 2407 C C . THR A 1 304 ? -4.553 6.901 28.451 1.00 93.75 304 THR A C 1
ATOM 2409 O O . THR A 1 304 ? -3.471 6.396 28.185 1.00 93.75 304 THR A O 1
ATOM 2412 N N . GLU A 1 305 ? -4.636 8.165 28.885 1.00 94.00 305 GLU A N 1
ATOM 2413 C CA . GLU A 1 305 ? -3.518 9.128 28.907 1.00 94.00 305 GLU A CA 1
ATOM 2414 C C . GLU A 1 305 ? -2.381 8.720 29.856 1.00 94.00 305 GLU A C 1
ATOM 2416 O O . GLU A 1 305 ? -1.272 9.233 29.754 1.00 94.00 305 GLU A O 1
ATOM 2421 N N . LYS A 1 306 ? -2.668 7.818 30.802 1.00 94.31 306 LYS A N 1
ATOM 2422 C CA . LYS A 1 306 ? -1.696 7.280 31.762 1.00 94.31 306 LYS A CA 1
ATOM 2423 C C . LYS A 1 306 ? -1.111 5.930 31.350 1.00 94.31 306 LYS A C 1
ATOM 2425 O O . LYS A 1 306 ? -0.232 5.443 32.054 1.00 94.31 306 LYS A O 1
ATOM 2430 N N . LEU A 1 307 ? -1.626 5.309 30.287 1.00 94.19 307 LEU A N 1
ATOM 2431 C CA . LEU A 1 307 ? -1.086 4.041 29.809 1.00 94.19 307 LEU A CA 1
ATOM 2432 C C . LEU A 1 307 ? 0.268 4.284 29.134 1.00 94.19 307 LEU A C 1
ATOM 2434 O O . LEU A 1 307 ? 0.439 5.313 28.468 1.00 94.19 307 LEU A O 1
ATOM 2438 N N . PRO A 1 308 ? 1.227 3.358 29.278 1.00 93.50 308 PRO A N 1
ATOM 2439 C CA . PRO A 1 308 ? 2.421 3.389 28.455 1.00 93.50 308 PRO A CA 1
ATOM 2440 C C . PRO A 1 308 ? 2.026 3.202 26.985 1.0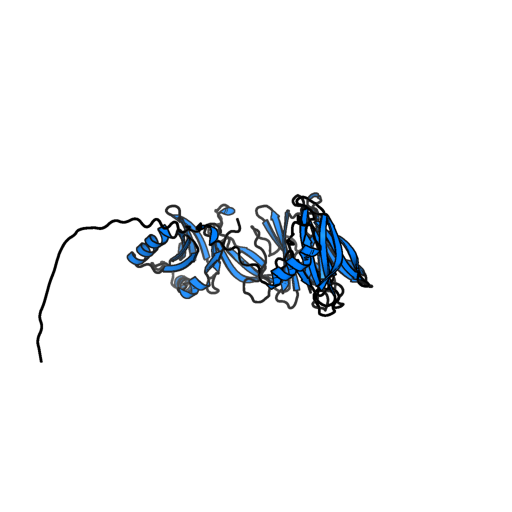0 93.50 308 PRO A C 1
ATOM 2442 O O . PRO A 1 308 ? 1.064 2.516 26.654 1.00 93.50 308 PRO A O 1
ATOM 2445 N N . MET A 1 309 ? 2.783 3.835 26.093 1.00 91.38 309 MET A N 1
ATOM 2446 C CA . MET A 1 309 ? 2.437 3.957 24.675 1.00 91.38 309 MET A CA 1
ATOM 2447 C C . MET A 1 309 ? 2.118 2.628 23.950 1.00 91.38 309 MET A C 1
ATOM 2449 O O . MET A 1 309 ? 1.155 2.634 23.179 1.00 91.38 309 MET A O 1
ATOM 2453 N N . PRO A 1 310 ? 2.827 1.505 24.207 1.00 91.19 310 PRO A N 1
ATOM 2454 C CA . PRO A 1 310 ? 2.498 0.204 23.612 1.00 91.19 310 PRO A CA 1
ATOM 2455 C C . PRO A 1 310 ? 1.180 -0.410 24.101 1.00 91.19 310 PRO A C 1
ATOM 2457 O O . PRO A 1 310 ? 0.598 -1.224 23.398 1.00 91.19 310 PRO A O 1
ATOM 2460 N N . GLU A 1 311 ? 0.699 -0.028 25.287 1.00 92.12 311 GLU A N 1
ATOM 2461 C CA . GLU A 1 311 ? -0.565 -0.520 25.858 1.00 92.12 311 GLU A CA 1
ATOM 2462 C C . GLU A 1 311 ? -1.762 0.359 25.471 1.00 92.12 311 GLU A C 1
ATOM 2464 O O . GLU A 1 311 ? -2.910 0.019 25.756 1.00 92.12 311 GLU A O 1
ATOM 2469 N N . VAL A 1 312 ? -1.523 1.515 24.842 1.00 95.38 312 VAL A N 1
ATOM 2470 C CA . VAL A 1 312 ? -2.603 2.391 24.389 1.00 95.38 312 VAL A CA 1
ATOM 2471 C C . VAL A 1 312 ? -3.357 1.700 23.244 1.00 95.38 312 VAL A C 1
ATOM 2473 O O . VAL A 1 312 ? -2.755 1.403 22.211 1.00 95.38 312 VAL A O 1
ATOM 2476 N N . PRO A 1 313 ? -4.686 1.511 23.354 1.00 95.81 313 PRO A N 1
ATOM 2477 C CA . PRO A 1 313 ? -5.483 0.916 22.289 1.00 95.81 313 PRO A CA 1
ATOM 2478 C C . PRO A 1 313 ? -5.780 1.953 21.195 1.00 95.81 313 PRO A C 1
ATOM 2480 O O . PRO A 1 313 ? -6.886 2.484 21.100 1.00 95.81 313 PRO A O 1
ATOM 2483 N N . TRP A 1 314 ? -4.769 2.300 20.397 1.00 96.38 314 TRP A N 1
ATOM 2484 C CA . TRP A 1 314 ? -4.854 3.325 19.355 1.00 96.38 314 TRP A CA 1
ATOM 2485 C C . TRP A 1 314 ? -6.002 3.057 18.376 1.00 96.38 314 TRP A C 1
ATOM 2487 O O . TRP A 1 314 ? -6.111 1.977 17.805 1.00 96.38 314 TRP A O 1
ATOM 2497 N N . ILE A 1 315 ? -6.848 4.067 18.158 1.00 97.31 315 ILE A N 1
ATOM 2498 C CA . ILE A 1 315 ? -7.895 4.021 17.131 1.00 97.31 315 ILE A CA 1
ATOM 2499 C C . ILE A 1 315 ? -7.298 4.551 15.835 1.00 97.31 315 ILE A C 1
ATOM 2501 O O . ILE A 1 315 ? -6.891 5.715 15.786 1.00 97.31 315 ILE A O 1
ATOM 2505 N N . THR A 1 316 ? -7.300 3.741 14.784 1.00 97.88 316 THR A N 1
ATOM 2506 C CA . THR A 1 316 ? -6.950 4.193 13.439 1.00 97.88 316 THR A CA 1
ATOM 2507 C C . THR A 1 316 ? -8.110 5.001 12.870 1.00 97.88 316 THR A C 1
ATOM 2509 O O . THR A 1 316 ? -9.265 4.575 12.890 1.00 97.88 316 THR A O 1
ATOM 2512 N N . ILE A 1 317 ? -7.814 6.200 12.381 1.00 97.75 317 ILE A N 1
ATOM 2513 C CA . ILE A 1 317 ? -8.731 7.018 11.595 1.00 97.75 317 ILE A CA 1
ATOM 2514 C C . ILE A 1 317 ? -8.239 6.964 10.155 1.00 97.75 317 ILE A C 1
ATOM 2516 O O . ILE A 1 317 ? -7.133 7.419 9.867 1.00 97.75 317 ILE A O 1
ATOM 2520 N N . TRP A 1 318 ? -9.076 6.458 9.261 1.00 98.00 318 TRP A N 1
ATOM 2521 C CA . TRP A 1 318 ? -8.812 6.400 7.829 1.00 98.00 318 TRP A CA 1
ATOM 2522 C C . TRP A 1 318 ? -9.335 7.673 7.171 1.00 98.00 318 TRP A C 1
ATOM 2524 O O . TRP A 1 318 ? -10.500 8.045 7.367 1.00 98.00 318 TRP A O 1
ATOM 2534 N N . ASN A 1 319 ? -8.471 8.396 6.457 1.00 98.25 319 ASN A N 1
ATOM 2535 C CA . ASN A 1 319 ? -8.788 9.723 5.937 1.00 98.25 319 ASN A CA 1
ATOM 2536 C C . ASN A 1 319 ? -8.460 9.851 4.457 1.00 98.25 319 ASN A C 1
ATOM 2538 O O . ASN A 1 319 ? -7.364 9.515 4.042 1.00 98.25 319 ASN A O 1
ATOM 2542 N N . GLN A 1 320 ? -9.336 10.485 3.691 1.00 97.94 320 GLN A N 1
ATOM 2543 C CA . GLN A 1 320 ? -9.000 10.938 2.345 1.00 97.94 320 GLN A CA 1
ATOM 2544 C C . GLN A 1 320 ? -8.404 12.345 2.393 1.00 97.94 320 GLN A C 1
ATOM 2546 O O . GLN A 1 320 ? -8.726 13.154 3.272 1.00 97.94 320 GLN A O 1
ATOM 2551 N N . TRP A 1 321 ? -7.563 12.668 1.416 1.00 97.94 321 TRP A N 1
ATOM 2552 C CA . TRP A 1 321 ? -7.048 14.021 1.244 1.00 97.94 321 TRP A CA 1
ATOM 2553 C C . TRP A 1 321 ? -8.173 15.009 0.892 1.00 97.94 321 TRP A C 1
ATOM 2555 O O . TRP A 1 321 ? -9.044 14.741 0.058 1.00 97.94 321 TRP A O 1
ATOM 2565 N N . ASP A 1 322 ? -8.177 16.189 1.518 1.00 96.19 322 ASP A N 1
ATOM 2566 C CA . ASP A 1 322 ? -9.229 17.191 1.301 1.00 96.19 322 ASP A CA 1
ATOM 2567 C C . ASP A 1 322 ? -9.058 18.009 0.006 1.00 96.19 322 ASP A C 1
ATOM 2569 O O . ASP A 1 322 ? -9.967 18.753 -0.377 1.00 96.19 322 ASP A O 1
ATOM 2573 N N . GLY A 1 323 ? -7.944 17.826 -0.708 1.00 95.62 323 GLY A N 1
ATOM 2574 C CA . GLY A 1 323 ? -7.580 18.584 -1.908 1.00 95.62 323 GLY A CA 1
ATOM 2575 C C . GLY A 1 323 ? -6.719 19.819 -1.642 1.00 95.62 323 GLY A C 1
ATOM 2576 O O . GLY A 1 323 ? -6.425 20.563 -2.579 1.00 95.62 323 GLY A O 1
ATOM 2577 N N . LYS A 1 324 ? -6.348 20.064 -0.382 1.00 93.06 324 LYS A N 1
ATOM 2578 C CA . LYS A 1 324 ? -5.510 21.174 0.080 1.00 93.06 324 LYS A CA 1
ATOM 2579 C C . LYS A 1 324 ? -4.436 20.641 1.031 1.00 93.06 324 LYS A C 1
ATOM 2581 O O . LYS A 1 324 ? -3.596 19.866 0.606 1.00 93.06 324 LYS A O 1
ATOM 2586 N N . ASN A 1 325 ? -4.467 21.030 2.304 1.00 91.94 325 ASN A N 1
ATOM 2587 C CA . ASN A 1 325 ? -3.489 20.618 3.314 1.00 91.94 325 ASN A CA 1
ATOM 2588 C C . ASN A 1 325 ? -4.145 19.796 4.434 1.00 91.94 325 ASN A C 1
ATOM 2590 O O . ASN A 1 325 ? -3.496 19.517 5.442 1.00 91.94 325 ASN A O 1
ATOM 2594 N N . GLY A 1 326 ? -5.428 19.455 4.303 1.00 94.44 326 GLY A N 1
ATOM 2595 C CA . GLY A 1 326 ? -6.213 18.788 5.331 1.00 94.44 326 GLY A CA 1
ATOM 2596 C C . GLY A 1 326 ? -6.581 17.352 4.974 1.00 94.44 326 GLY A C 1
ATOM 2597 O O . GLY A 1 326 ? -6.265 16.821 3.908 1.00 94.44 326 GLY A O 1
ATOM 2598 N N . LEU A 1 327 ? -7.281 16.730 5.915 1.00 96.94 327 LEU A N 1
ATOM 2599 C CA . LEU A 1 327 ? -7.753 15.356 5.837 1.00 96.94 327 LEU A CA 1
ATOM 2600 C C . LEU A 1 327 ? -9.253 15.322 6.134 1.00 96.94 327 LEU A C 1
ATOM 2602 O O . LEU A 1 327 ? -9.739 16.029 7.022 1.00 96.94 327 LEU A O 1
ATOM 2606 N N . LYS A 1 328 ? -9.984 14.479 5.408 1.00 96.69 328 LYS A N 1
ATOM 2607 C CA . LYS A 1 328 ? -11.395 14.176 5.647 1.00 96.69 328 LYS A CA 1
ATOM 2608 C C . LYS A 1 328 ? -11.512 12.734 6.126 1.00 96.69 328 LYS A C 1
ATOM 2610 O O . LYS A 1 328 ? -11.275 11.809 5.358 1.00 96.69 328 LYS A O 1
ATOM 2615 N N . SER A 1 329 ? -11.919 12.545 7.377 1.00 96.25 329 SER A N 1
ATOM 2616 C CA . SER A 1 329 ? -12.128 11.208 7.935 1.00 96.25 329 SER A CA 1
ATOM 2617 C C . SER A 1 329 ? -13.274 10.479 7.234 1.00 96.25 329 SER A C 1
ATOM 2619 O O . SER A 1 329 ? -14.365 11.035 7.079 1.00 96.25 329 SER A O 1
ATOM 2621 N N . ILE A 1 330 ? -13.013 9.235 6.841 1.00 95.88 330 ILE A N 1
ATOM 2622 C CA . ILE A 1 330 ? -13.960 8.339 6.171 1.00 95.88 330 ILE A CA 1
ATOM 2623 C C . ILE A 1 330 ? -14.506 7.326 7.165 1.00 95.88 330 ILE A C 1
ATOM 2625 O O . ILE A 1 330 ? -15.718 7.210 7.337 1.00 95.88 330 ILE A O 1
ATOM 2629 N N . THR A 1 331 ? -13.615 6.640 7.876 1.00 95.38 331 THR A N 1
ATOM 2630 C CA . THR A 1 331 ? -13.992 5.635 8.867 1.00 95.38 331 THR A CA 1
ATOM 2631 C C . THR A 1 331 ? -12.969 5.568 9.998 1.00 95.38 331 THR A C 1
ATOM 2633 O O . THR A 1 331 ? -11.909 6.199 9.953 1.00 95.38 331 THR A O 1
ATOM 2636 N N . ARG A 1 332 ? -13.321 4.855 11.065 1.00 97.00 332 ARG A N 1
ATOM 2637 C CA . ARG A 1 332 ? -12.429 4.566 12.190 1.00 97.00 332 ARG A CA 1
ATOM 2638 C C . ARG A 1 332 ? -12.427 3.074 12.441 1.00 97.00 332 ARG A C 1
ATOM 2640 O O . ARG A 1 332 ? -13.435 2.414 12.220 1.00 97.00 332 ARG A O 1
ATOM 2647 N N . GLU A 1 333 ? -11.322 2.572 12.947 1.00 96.62 333 GLU A N 1
ATOM 2648 C CA . GLU A 1 333 ? -11.123 1.157 13.208 1.00 96.62 333 GLU A CA 1
ATOM 2649 C C . GLU A 1 333 ? -10.256 0.991 14.453 1.00 96.62 333 GLU A C 1
ATOM 2651 O O . GLU A 1 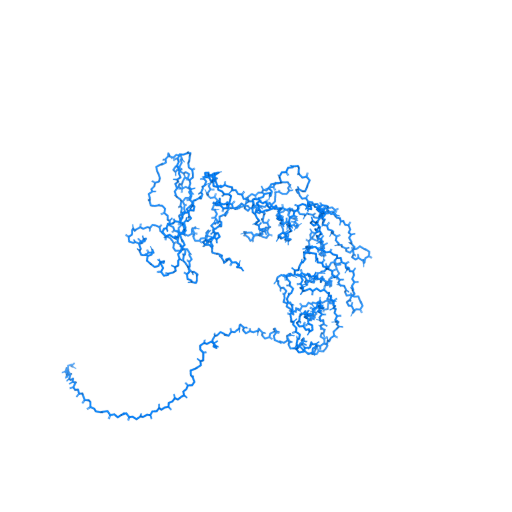333 ? -9.379 1.811 14.737 1.00 96.62 333 GLU A O 1
ATOM 2656 N N . TYR A 1 334 ? -10.503 -0.075 15.201 1.00 97.06 334 TYR A N 1
ATOM 2657 C CA . TYR A 1 334 ? -9.550 -0.587 16.173 1.00 97.06 334 TYR A CA 1
ATOM 2658 C C . TYR A 1 334 ? -9.042 -1.948 15.711 1.00 97.06 334 TYR A C 1
ATOM 2660 O O . TYR A 1 334 ? -9.849 -2.787 15.313 1.00 97.06 334 TYR A O 1
ATOM 2668 N N . ARG A 1 335 ? -7.727 -2.164 15.789 1.00 95.38 335 ARG A N 1
ATOM 2669 C CA . ARG A 1 335 ? -7.099 -3.463 15.536 1.00 95.38 335 ARG A CA 1
ATOM 2670 C C . ARG A 1 335 ? -6.493 -3.988 16.826 1.00 95.38 335 ARG A C 1
ATOM 2672 O O . ARG A 1 335 ? -5.679 -3.312 17.454 1.00 95.38 335 ARG A O 1
ATOM 2679 N N . ASP A 1 336 ? -6.901 -5.188 17.201 1.00 93.69 336 ASP A N 1
ATOM 2680 C CA . ASP A 1 336 ? -6.316 -5.941 18.297 1.00 93.69 336 ASP A CA 1
ATOM 2681 C C . ASP A 1 336 ? -5.333 -6.943 17.699 1.00 93.69 336 ASP A C 1
ATOM 2683 O O . ASP A 1 336 ? -5.718 -7.999 17.196 1.00 93.69 336 ASP A O 1
ATOM 2687 N N . HIS A 1 337 ? -4.053 -6.574 17.684 1.00 89.94 337 HIS A N 1
ATOM 2688 C CA . HIS A 1 337 ? -3.028 -7.427 17.095 1.00 89.94 337 HIS A CA 1
ATOM 2689 C C . HIS A 1 337 ? -2.830 -8.718 17.890 1.00 89.94 337 HIS A C 1
ATOM 2691 O O . HIS A 1 337 ? -2.543 -9.741 17.280 1.00 89.94 337 HIS A O 1
ATOM 2697 N N . GLU A 1 338 ? -2.998 -8.694 19.211 1.00 88.94 338 GLU A N 1
ATOM 2698 C CA . GLU A 1 338 ? -2.801 -9.870 20.064 1.00 88.94 338 GLU A CA 1
ATOM 2699 C C . GLU A 1 338 ? -3.936 -10.890 19.876 1.00 88.94 338 GLU A C 1
ATOM 2701 O O . GLU A 1 338 ? -3.677 -12.089 19.790 1.00 88.94 338 GLU A O 1
ATOM 2706 N N . SER A 1 339 ? -5.172 -10.414 19.692 1.00 90.38 339 SER A N 1
ATOM 2707 C CA . SER A 1 339 ? -6.340 -11.264 19.416 1.00 90.38 339 SER A CA 1
ATOM 2708 C C . SER A 1 339 ? -6.657 -11.461 17.920 1.00 90.38 339 SER A C 1
ATOM 2710 O O . SER A 1 339 ? -7.646 -12.118 17.603 1.00 90.38 339 SER A O 1
ATOM 2712 N N . GLY A 1 340 ? -5.871 -10.899 16.993 1.00 92.25 340 GLY A N 1
ATOM 2713 C CA . GLY A 1 340 ? -5.989 -11.132 15.542 1.00 92.25 340 GLY A CA 1
ATOM 2714 C C . GLY A 1 340 ? -7.290 -10.645 14.891 1.00 92.25 340 GLY A C 1
ATOM 2715 O O . GLY A 1 340 ? -7.792 -11.286 13.967 1.00 92.25 340 GLY A O 1
ATOM 2716 N N . PHE A 1 341 ? -7.877 -9.546 15.376 1.00 95.06 341 PHE A N 1
ATOM 2717 C CA . PHE A 1 341 ? -9.121 -9.016 14.809 1.00 95.06 341 PHE A CA 1
ATOM 2718 C C . PHE A 1 341 ? -9.117 -7.499 14.650 1.00 95.06 341 PHE A C 1
ATOM 2720 O O . PHE A 1 341 ? -8.422 -6.769 15.364 1.00 95.06 341 PHE A O 1
ATOM 2727 N N . SER A 1 342 ? -9.955 -7.011 13.739 1.00 96.38 342 SER A N 1
ATOM 2728 C CA . SER A 1 342 ? -10.315 -5.605 13.637 1.00 96.38 342 SER A CA 1
ATOM 2729 C C . SER A 1 342 ? -11.807 -5.376 13.858 1.00 96.38 342 SER A C 1
ATOM 2731 O O . SER A 1 342 ? -12.653 -6.250 13.651 1.00 96.38 342 SER A O 1
ATOM 2733 N N . PHE A 1 343 ? -12.127 -4.182 14.350 1.00 97.31 343 PHE A N 1
ATOM 2734 C CA . PHE A 1 343 ? -13.494 -3.726 14.539 1.00 97.31 343 PHE A CA 1
ATOM 2735 C C . PHE A 1 343 ? -13.654 -2.319 13.971 1.00 97.31 343 PHE A C 1
ATOM 2737 O O . PHE A 1 343 ? -13.139 -1.338 14.526 1.00 97.31 343 PHE A O 1
ATOM 2744 N N . GLN A 1 344 ? -14.390 -2.213 12.870 1.00 96.94 344 GLN A N 1
ATOM 2745 C CA . GLN A 1 344 ? -14.731 -0.946 12.246 1.00 96.94 344 GLN A CA 1
ATOM 2746 C C . GLN A 1 344 ? -15.796 -0.216 13.072 1.00 96.94 344 GLN A C 1
ATOM 2748 O O . GLN A 1 344 ? -16.750 -0.797 13.588 1.00 96.94 344 GLN A O 1
ATOM 2753 N N . PHE A 1 345 ? -15.646 1.094 13.226 1.00 96.25 345 PHE A N 1
ATOM 2754 C CA . PHE A 1 345 ? -16.566 1.898 14.018 1.00 96.25 345 PHE A CA 1
ATOM 2755 C C . PHE A 1 345 ? -17.688 2.402 13.112 1.00 96.25 345 PHE A C 1
ATOM 2757 O O . PHE A 1 345 ? -17.417 3.116 12.144 1.00 96.25 345 PHE A O 1
ATOM 2764 N N . PRO A 1 346 ? -18.956 2.127 13.445 1.00 93.88 346 PRO A N 1
ATOM 2765 C CA . PRO A 1 346 ? -20.070 2.598 12.644 1.00 93.88 346 PRO A CA 1
ATOM 2766 C C . PRO A 1 346 ? -20.196 4.121 12.729 1.00 93.88 346 PRO A C 1
ATOM 2768 O O . PRO A 1 346 ? -19.837 4.746 13.727 1.00 93.88 346 PRO A O 1
ATOM 2771 N N . ALA A 1 347 ? -20.788 4.743 11.710 1.00 90.69 347 ALA A N 1
ATOM 2772 C CA . ALA A 1 347 ? -20.974 6.199 11.672 1.00 90.69 347 ALA A CA 1
ATOM 2773 C C . ALA A 1 347 ? -21.804 6.749 12.854 1.00 90.69 347 ALA A C 1
ATOM 2775 O O . ALA A 1 347 ? -21.690 7.922 13.211 1.00 90.69 347 ALA A O 1
ATOM 2776 N N . SER A 1 348 ? -22.630 5.907 13.488 1.00 90.75 348 SER A N 1
ATOM 2777 C CA . SER A 1 348 ? -23.418 6.253 14.677 1.00 90.75 348 SER A CA 1
ATOM 2778 C C . SER A 1 348 ? -22.566 6.474 15.932 1.00 90.75 348 SER A C 1
ATOM 2780 O O . SER A 1 348 ? -23.008 7.127 16.885 1.00 90.75 348 SER A O 1
ATOM 2782 N N . TRP A 1 349 ? -21.341 5.948 15.951 1.00 93.19 349 TRP A N 1
ATOM 2783 C CA . TRP A 1 349 ? -20.435 6.059 17.078 1.00 93.19 349 TRP A CA 1
ATOM 2784 C C . TRP A 1 349 ? -19.860 7.471 17.183 1.00 93.19 349 TRP A C 1
ATOM 2786 O O . TRP A 1 349 ? -19.223 7.987 16.271 1.00 93.19 349 TRP A O 1
ATOM 2796 N N . SER A 1 350 ? -20.057 8.124 18.327 1.00 85.38 350 SER A N 1
ATOM 2797 C CA . SER A 1 350 ? -19.526 9.473 18.557 1.00 85.38 350 SER A CA 1
ATOM 2798 C C . SER A 1 350 ? -18.007 9.470 18.827 1.00 85.38 350 SER A C 1
ATOM 2800 O O . SER A 1 350 ? -17.340 8.437 18.786 1.00 85.38 350 SER A O 1
ATOM 2802 N N . L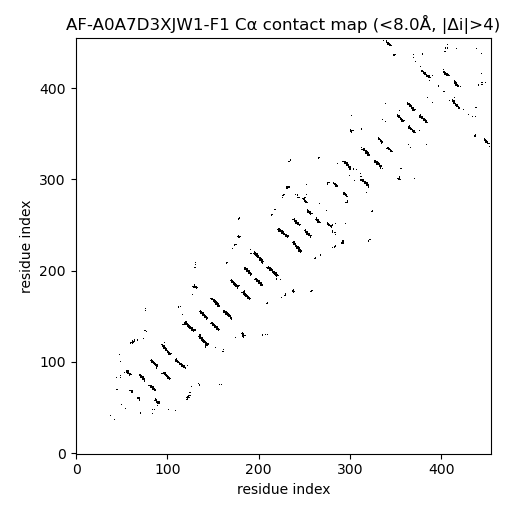YS A 1 351 ? -17.424 10.638 19.121 1.00 86.81 351 LYS A N 1
ATOM 2803 C CA . LYS A 1 351 ? -16.039 10.744 19.627 1.00 86.81 351 LYS A CA 1
ATOM 2804 C C . LYS A 1 351 ? -15.896 10.361 21.105 1.00 86.81 351 LYS A C 1
ATOM 2806 O O . LYS A 1 351 ? -14.787 10.327 21.628 1.00 86.81 351 LYS A O 1
ATOM 2811 N N . ASP A 1 352 ? -17.009 10.145 21.798 1.00 90.19 352 ASP A N 1
ATOM 2812 C CA . ASP A 1 352 ? -17.037 9.806 23.218 1.00 90.19 352 ASP A CA 1
ATOM 2813 C C . ASP A 1 352 ? -16.985 8.286 23.387 1.00 90.19 352 ASP A C 1
ATOM 2815 O O . ASP A 1 352 ? -17.881 7.663 23.953 1.00 90.19 352 ASP A O 1
ATOM 2819 N N . ILE A 1 353 ? -15.917 7.701 22.842 1.00 94.00 353 ILE A N 1
ATOM 2820 C CA . ILE A 1 353 ? -15.585 6.283 22.949 1.00 94.00 353 ILE A CA 1
ATOM 2821 C C . ILE A 1 353 ? -14.245 6.136 23.645 1.00 94.00 353 ILE A C 1
ATOM 2823 O O . ILE A 1 353 ? -13.343 6.960 23.482 1.00 94.00 353 ILE A O 1
ATOM 2827 N N . THR A 1 354 ? -14.127 5.064 24.413 1.00 95.81 354 THR A N 1
ATOM 2828 C CA . THR A 1 354 ? -12.845 4.539 24.864 1.00 95.81 354 THR A CA 1
ATOM 2829 C C . THR A 1 354 ? -12.826 3.023 24.718 1.00 95.81 354 THR A C 1
ATOM 2831 O O . THR A 1 354 ? -13.880 2.398 24.575 1.00 95.81 354 THR A O 1
ATOM 2834 N N . ILE A 1 355 ? -11.635 2.444 24.731 1.00 96.81 355 ILE A N 1
ATOM 2835 C CA . ILE A 1 355 ? -11.409 1.008 24.589 1.00 96.81 355 ILE A CA 1
ATOM 2836 C C . ILE A 1 355 ? -10.676 0.552 25.843 1.00 96.81 355 ILE A C 1
ATOM 2838 O O . ILE A 1 355 ? -9.786 1.249 26.332 1.00 96.81 355 ILE A O 1
ATOM 2842 N N . GLY A 1 356 ? -11.098 -0.576 26.399 1.00 94.44 356 GLY A N 1
ATOM 2843 C CA . GLY A 1 356 ? -10.377 -1.252 27.468 1.00 94.44 356 GLY A CA 1
ATOM 2844 C C . GLY A 1 356 ? -10.009 -2.655 27.028 1.00 94.44 356 GLY A C 1
ATOM 2845 O O . GLY A 1 356 ? -10.877 -3.382 26.546 1.00 94.44 356 GLY A O 1
ATOM 2846 N N . THR A 1 357 ? -8.746 -3.006 27.219 1.00 91.00 357 THR A N 1
ATOM 2847 C CA . THR A 1 357 ? -8.213 -4.356 27.073 1.00 91.00 357 THR A CA 1
ATOM 2848 C C . THR A 1 357 ? -7.968 -4.914 28.471 1.00 91.00 357 THR A C 1
ATOM 2850 O O . THR A 1 357 ? -7.371 -4.258 29.326 1.00 91.00 357 THR A O 1
ATOM 2853 N N . GLU A 1 358 ? -8.503 -6.095 28.754 1.00 87.69 358 GLU A N 1
ATOM 2854 C CA . GLU A 1 358 ? -8.343 -6.762 30.047 1.00 87.69 358 GLU A CA 1
ATOM 2855 C C . GLU A 1 358 ? -8.000 -8.228 29.818 1.00 87.69 358 GLU A C 1
ATOM 2857 O O . GLU A 1 358 ? -8.657 -8.902 29.031 1.00 87.69 358 GLU A O 1
ATOM 2862 N N . VAL A 1 359 ? -7.017 -8.749 30.551 1.00 81.44 359 VAL A N 1
ATOM 2863 C CA . VAL A 1 359 ? -6.757 -10.190 30.588 1.00 81.44 359 VAL A CA 1
ATOM 2864 C C . VAL A 1 359 ? -7.538 -10.790 31.753 1.00 81.44 359 VAL A C 1
ATOM 2866 O O . VAL A 1 359 ? -7.223 -10.543 32.918 1.00 81.44 359 VAL A O 1
ATOM 2869 N N . LYS A 1 360 ? -8.558 -11.597 31.460 1.00 74.19 360 LYS A N 1
ATOM 2870 C CA . LYS A 1 360 ? -9.322 -12.350 32.465 1.00 74.19 360 LYS A CA 1
ATOM 2871 C C . LYS A 1 360 ? -9.100 -13.839 32.282 1.00 74.19 360 LYS A C 1
ATOM 2873 O O . LYS A 1 360 ? -9.334 -14.377 31.207 1.00 74.19 360 LYS A O 1
ATOM 2878 N N . ASN A 1 361 ? -8.665 -14.517 33.345 1.00 69.38 361 ASN A N 1
ATOM 2879 C CA . ASN A 1 361 ? -8.369 -15.956 33.325 1.00 69.38 361 ASN A CA 1
ATOM 2880 C C . ASN A 1 361 ? -7.412 -16.353 32.180 1.00 69.38 361 ASN A C 1
ATOM 2882 O O . ASN A 1 361 ? -7.618 -17.369 31.522 1.00 69.38 361 ASN A O 1
ATOM 2886 N N . GLY A 1 362 ? -6.394 -15.521 31.921 1.00 65.25 362 GLY A N 1
ATOM 2887 C CA . GLY A 1 362 ? -5.411 -15.742 30.853 1.00 65.25 362 GLY A CA 1
ATOM 2888 C C . GLY A 1 362 ? -5.930 -15.482 29.436 1.00 65.25 362 GLY A C 1
ATOM 2889 O O . GLY A 1 362 ? -5.326 -15.962 28.484 1.00 65.25 362 GLY A O 1
ATOM 2890 N N . ARG A 1 363 ? -7.057 -14.775 29.286 1.00 73.56 363 ARG A N 1
ATOM 2891 C CA . ARG A 1 363 ? -7.699 -14.498 27.995 1.00 73.56 363 ARG A CA 1
ATOM 2892 C C . ARG A 1 363 ? -7.933 -13.007 27.835 1.00 73.56 363 ARG A C 1
ATOM 2894 O O . ARG A 1 363 ? -8.462 -12.378 28.752 1.00 73.56 363 ARG A O 1
ATOM 2901 N N . GLN A 1 364 ? -7.555 -12.460 26.690 1.00 80.75 364 GLN A N 1
ATOM 2902 C CA . GLN A 1 364 ? -7.767 -11.053 26.388 1.00 80.75 364 GLN A CA 1
ATOM 2903 C C . GLN A 1 364 ? -9.232 -10.796 26.016 1.00 80.75 364 GLN A C 1
ATOM 2905 O O . GLN A 1 364 ? -9.838 -11.491 25.199 1.00 80.75 364 GLN A O 1
ATOM 2910 N N . GLU A 1 365 ? -9.815 -9.789 26.653 1.00 91.69 365 GLU A N 1
ATOM 2911 C CA . GLU A 1 365 ? -11.120 -9.236 26.328 1.00 91.69 365 GLU A CA 1
ATOM 2912 C C . GLU A 1 365 ? -10.941 -7.78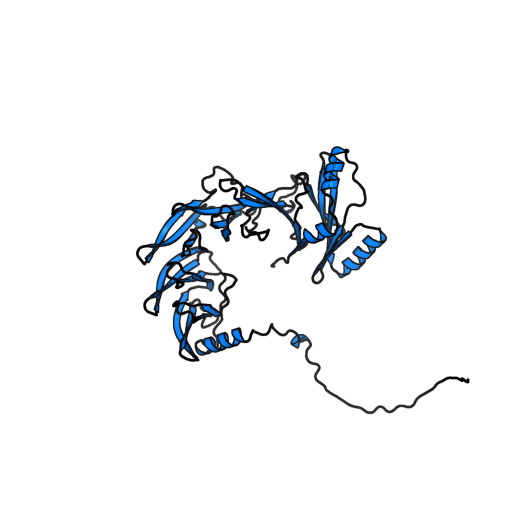0 25.910 1.00 91.69 365 GLU A C 1
ATOM 2914 O O . GLU A 1 365 ? -10.371 -6.975 26.653 1.00 91.69 365 GLU A O 1
ATOM 2919 N N . THR A 1 366 ? -11.514 -7.421 24.767 1.00 96.38 366 THR A N 1
ATOM 2920 C CA . THR A 1 366 ? -11.512 -6.045 24.273 1.00 96.38 366 THR A CA 1
ATOM 2921 C C . THR A 1 366 ? -12.919 -5.488 24.361 1.00 96.38 366 THR A C 1
ATOM 2923 O O . THR A 1 366 ? -13.844 -5.963 23.706 1.00 96.38 366 THR A O 1
ATOM 2926 N N . THR A 1 367 ? -13.109 -4.466 25.190 1.00 96.88 367 THR A N 1
ATOM 2927 C CA . THR A 1 367 ? -14.412 -3.829 25.390 1.00 96.88 367 THR A CA 1
ATOM 2928 C C . THR A 1 367 ? -14.421 -2.407 24.859 1.00 96.88 367 THR A C 1
ATOM 2930 O O . THR A 1 367 ? -13.607 -1.566 25.244 1.00 96.88 367 THR A O 1
ATOM 2933 N N . PHE A 1 368 ? -15.415 -2.120 24.026 1.00 97.50 368 PHE A N 1
ATOM 2934 C CA . PHE A 1 368 ? -15.711 -0.787 23.527 1.00 97.50 368 PHE A CA 1
ATOM 2935 C C . PHE A 1 368 ? -16.713 -0.117 24.458 1.00 97.50 368 PHE A C 1
ATOM 2937 O O . PHE A 1 368 ? -17.780 -0.662 24.751 1.00 97.50 368 PHE A O 1
ATOM 2944 N N . TYR A 1 369 ? -16.385 1.084 24.925 1.00 96.88 369 TYR A N 1
ATOM 2945 C CA . TYR A 1 369 ? -17.185 1.817 25.896 1.00 96.88 369 TYR A CA 1
ATOM 2946 C C . TYR A 1 369 ? -17.655 3.150 25.332 1.00 96.88 369 TYR A C 1
ATOM 2948 O O . TYR A 1 369 ? -16.862 3.929 24.807 1.00 96.88 369 TYR A O 1
ATOM 2956 N N . PHE A 1 370 ? -18.920 3.483 25.570 1.00 95.56 370 PHE A N 1
ATOM 2957 C CA . PHE A 1 370 ? -19.372 4.867 25.565 1.00 95.56 370 PHE A CA 1
ATOM 2958 C C . PHE A 1 370 ? -18.829 5.578 26.807 1.00 95.56 370 PHE A C 1
ATOM 2960 O O . PHE A 1 370 ? -19.002 5.107 27.938 1.00 95.56 370 PHE A O 1
ATOM 2967 N N . LEU A 1 371 ? -18.186 6.724 26.608 1.00 92.50 371 LEU A N 1
ATOM 2968 C CA . LEU A 1 371 ? -17.596 7.511 27.678 1.00 92.50 371 LEU A CA 1
ATOM 2969 C C . LEU A 1 371 ? -18.503 8.682 28.065 1.00 92.50 371 LEU A C 1
ATOM 2971 O O . LEU A 1 371 ? -18.787 9.581 27.279 1.00 92.50 371 LEU A O 1
ATOM 2975 N N . SER A 1 372 ? -18.888 8.721 29.336 1.00 86.50 372 SER A N 1
ATOM 2976 C CA . SER A 1 372 ? -19.450 9.913 29.970 1.00 86.50 372 SER A CA 1
ATOM 2977 C C . SER A 1 372 ? -18.398 10.610 30.837 1.00 86.50 372 SER A C 1
ATOM 2979 O O . SER A 1 372 ? -17.373 10.022 31.168 1.00 86.50 372 SER A O 1
ATOM 2981 N N . LYS A 1 373 ? -18.675 11.838 31.303 1.00 79.25 373 LYS A N 1
ATOM 2982 C CA . LYS A 1 373 ? -17.770 12.560 32.222 1.00 79.25 373 LYS A CA 1
ATOM 2983 C C . LYS A 1 373 ? -17.438 11.793 33.513 1.00 79.25 373 LYS A C 1
ATOM 2985 O O . LYS A 1 373 ? -16.430 12.103 34.131 1.00 79.25 373 LYS A O 1
ATOM 2990 N N . LYS A 1 374 ? -18.302 10.871 33.959 1.00 77.31 374 LYS A N 1
ATOM 2991 C CA . LYS A 1 374 ? -18.192 10.208 35.274 1.00 77.31 374 LYS A CA 1
ATOM 2992 C C . LYS A 1 374 ? -18.115 8.679 35.216 1.00 77.31 374 LYS A C 1
ATOM 2994 O O . LYS A 1 374 ? -17.791 8.068 36.223 1.00 77.31 374 LYS A O 1
ATOM 2999 N N . GLN A 1 375 ? -18.433 8.061 34.081 1.00 86.19 375 GLN A N 1
ATOM 3000 C CA . GLN A 1 375 ? -18.483 6.602 33.944 1.00 86.19 375 GLN A CA 1
ATOM 3001 C C . GLN A 1 375 ? -18.249 6.144 32.503 1.00 86.19 375 GLN A C 1
ATOM 3003 O O . GLN A 1 375 ? -18.569 6.861 31.548 1.00 86.19 375 GLN A O 1
ATOM 3008 N N . ARG A 1 376 ? -17.753 4.915 32.364 1.00 92.75 376 ARG A N 1
ATOM 3009 C CA . ARG A 1 376 ? -17.709 4.157 31.110 1.00 92.75 376 ARG A CA 1
ATOM 3010 C C . ARG A 1 376 ? -18.913 3.217 31.066 1.00 92.75 376 ARG A C 1
ATOM 3012 O O . ARG A 1 376 ? -19.308 2.670 32.093 1.00 92.75 376 ARG A O 1
ATOM 3019 N N . SER A 1 377 ? -19.526 3.051 29.903 1.00 95.00 377 SER A N 1
ATOM 3020 C CA . SER A 1 377 ? -20.667 2.149 29.710 1.00 95.00 377 SER A CA 1
ATOM 3021 C C . SER A 1 377 ? -20.393 1.257 28.508 1.00 95.00 377 SER A C 1
ATOM 3023 O O . SER A 1 377 ? -20.205 1.777 27.412 1.00 95.00 377 SER A O 1
ATOM 3025 N N . SER A 1 378 ? -20.321 -0.061 28.723 1.00 95.69 378 SER A N 1
ATOM 3026 C CA . SER A 1 378 ? -19.983 -1.022 27.663 1.00 95.69 378 SER A CA 1
ATOM 3027 C C . SER A 1 378 ? -20.995 -0.937 26.518 1.00 95.69 378 SER A C 1
ATOM 3029 O O . SER A 1 378 ? -22.188 -0.737 26.760 1.00 95.69 378 SER A O 1
ATOM 3031 N N . LEU A 1 379 ? -20.500 -1.026 25.287 1.00 96.38 379 LEU A N 1
ATOM 3032 C CA . LEU A 1 379 ? -21.275 -1.132 24.052 1.00 96.38 379 LEU A CA 1
ATOM 3033 C C . LEU 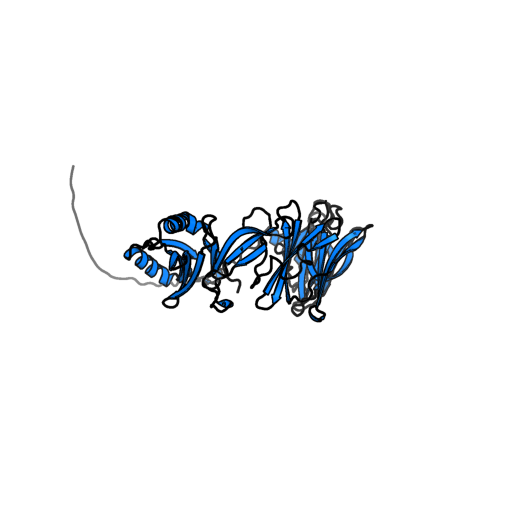A 1 379 ? -21.217 -2.564 23.523 1.00 96.38 379 LEU A C 1
ATOM 3035 O O . LEU A 1 379 ? -22.255 -3.126 23.196 1.00 96.38 379 LEU A O 1
ATOM 3039 N N . ILE A 1 380 ? -20.013 -3.134 23.474 1.00 97.12 380 ILE A N 1
ATOM 3040 C CA . ILE A 1 380 ? -19.737 -4.517 23.088 1.00 97.12 380 ILE A CA 1
ATOM 3041 C C . ILE A 1 380 ? -18.382 -4.939 23.662 1.00 97.12 380 ILE A C 1
ATOM 3043 O O . ILE A 1 380 ? -17.447 -4.136 23.710 1.00 97.12 380 ILE A O 1
ATOM 3047 N N . THR A 1 381 ? -18.280 -6.197 24.077 1.00 96.31 381 THR A N 1
ATOM 3048 C CA . THR A 1 381 ? -17.021 -6.860 24.423 1.00 96.31 381 THR A CA 1
ATOM 3049 C C . THR A 1 381 ? -16.730 -7.944 23.393 1.00 96.31 381 THR A C 1
ATOM 3051 O O . THR A 1 381 ? -17.517 -8.875 23.253 1.00 96.31 381 THR A O 1
ATOM 3054 N N . VAL A 1 382 ? -15.612 -7.835 22.684 1.00 96.38 382 VAL A N 1
ATOM 3055 C CA . VAL A 1 382 ? -15.077 -8.900 21.835 1.00 96.38 382 VAL A CA 1
ATOM 3056 C C . VAL A 1 382 ? -14.190 -9.786 22.695 1.00 96.38 382 VAL A C 1
ATOM 3058 O O . VAL A 1 382 ? -13.340 -9.300 23.446 1.00 96.38 382 VAL A O 1
ATOM 3061 N N . ARG A 1 383 ? -14.425 -11.089 22.611 1.00 92.81 383 ARG A N 1
ATOM 3062 C CA . ARG A 1 383 ? -13.683 -12.105 23.345 1.00 92.81 383 ARG A CA 1
ATOM 3063 C C . ARG A 1 383 ? -13.121 -13.125 22.374 1.00 92.81 383 ARG A C 1
ATOM 3065 O O . ARG A 1 383 ? -13.819 -13.542 21.449 1.00 92.81 383 ARG A O 1
ATOM 3072 N N . HIS A 1 384 ? -11.883 -13.520 22.619 1.00 90.06 384 HIS A N 1
ATOM 3073 C CA . HIS A 1 384 ? -11.116 -14.436 21.788 1.00 90.06 384 HIS A CA 1
ATOM 3074 C C . HIS A 1 384 ? -10.756 -15.693 22.587 1.00 90.06 384 HIS A C 1
ATOM 3076 O O . HIS A 1 384 ? -10.395 -15.617 23.766 1.00 90.06 384 HIS A O 1
ATOM 3082 N N . TYR A 1 385 ? -10.923 -16.860 21.964 1.00 87.19 385 TYR A N 1
ATOM 3083 C CA . TYR A 1 385 ? -10.738 -18.161 22.601 1.00 87.19 385 TYR A CA 1
ATOM 3084 C C . TYR A 1 385 ? -10.150 -19.184 21.641 1.00 87.19 385 TYR A C 1
ATOM 3086 O O . TYR A 1 385 ? -10.432 -19.162 20.447 1.00 87.19 385 TYR A O 1
ATOM 3094 N N . ARG A 1 386 ? -9.470 -20.191 22.200 1.00 87.38 386 ARG A N 1
ATOM 3095 C CA . ARG A 1 386 ? -9.279 -21.458 21.488 1.00 87.38 386 ARG A CA 1
ATOM 3096 C C . ARG A 1 386 ? -10.601 -22.212 21.374 1.00 87.38 386 ARG A C 1
ATOM 3098 O O . ARG A 1 386 ? -11.405 -22.202 22.306 1.00 87.38 386 ARG A O 1
ATOM 3105 N N . LYS A 1 387 ? -10.797 -22.952 20.288 1.00 84.56 387 LYS A N 1
ATOM 3106 C CA . LYS A 1 387 ? -12.023 -23.703 19.984 1.00 84.56 387 LYS A CA 1
ATOM 3107 C C . LYS A 1 387 ? -12.399 -24.722 21.062 1.00 84.56 387 LYS A C 1
ATOM 3109 O O . LYS A 1 387 ? -13.579 -24.870 21.372 1.00 84.56 387 LYS A O 1
ATOM 3114 N N . THR A 1 388 ? -11.405 -25.359 21.688 1.00 84.38 388 THR A N 1
ATOM 3115 C CA . THR A 1 388 ? -11.602 -26.274 22.831 1.00 84.38 388 THR A CA 1
ATOM 3116 C C . THR A 1 388 ? -12.296 -25.598 24.009 1.00 84.38 388 THR A C 1
ATOM 3118 O O . THR A 1 388 ? -13.107 -26.211 24.697 1.00 84.38 388 THR A O 1
ATOM 3121 N N . ASP A 1 389 ? -11.998 -24.319 24.219 1.00 84.12 389 ASP A N 1
ATOM 3122 C CA . ASP A 1 389 ? -12.541 -23.518 25.308 1.00 84.12 389 ASP A CA 1
ATOM 3123 C C . ASP A 1 389 ? -13.837 -22.814 24.877 1.00 84.12 389 ASP A C 1
ATOM 3125 O O . ASP A 1 389 ? -14.725 -22.587 25.701 1.00 84.12 389 ASP A O 1
ATOM 3129 N N . GLY A 1 390 ? -13.954 -22.494 23.583 1.00 77.50 390 GLY A N 1
ATOM 3130 C CA . GLY A 1 390 ? -15.072 -21.768 22.985 1.00 77.50 390 GLY A CA 1
ATOM 3131 C C . GLY A 1 390 ? -16.420 -22.456 23.190 1.00 77.50 390 GLY A C 1
ATOM 3132 O O . GLY A 1 390 ? -17.379 -21.788 23.564 1.00 77.50 390 GLY A O 1
ATOM 3133 N N . ALA A 1 391 ? -16.494 -23.784 23.048 1.00 81.25 391 ALA A N 1
ATOM 3134 C CA . ALA A 1 391 ? -17.737 -24.533 23.272 1.00 81.25 391 ALA A CA 1
ATOM 3135 C C . ALA A 1 391 ? -18.267 -24.360 24.708 1.00 81.25 391 ALA A C 1
ATOM 3137 O O . ALA A 1 391 ? -19.446 -24.072 24.915 1.00 81.25 391 ALA A O 1
ATOM 3138 N N . THR A 1 392 ? -17.375 -24.458 25.697 1.00 84.75 392 THR A N 1
ATOM 3139 C CA . THR A 1 392 ? -17.706 -24.253 27.114 1.00 84.75 392 THR A CA 1
ATOM 3140 C C . THR A 1 392 ? -18.160 -22.819 27.374 1.00 84.75 392 THR A C 1
ATOM 3142 O O . THR A 1 392 ? -19.149 -22.601 28.070 1.00 84.75 392 THR A O 1
ATOM 3145 N N . VAL A 1 393 ? -17.475 -21.831 26.791 1.00 81.88 393 VAL A N 1
ATOM 3146 C CA . VAL A 1 393 ? -17.839 -20.415 26.949 1.00 81.88 393 VAL A CA 1
ATOM 3147 C C . VAL A 1 393 ? -19.195 -20.111 26.322 1.00 81.88 393 VAL A C 1
ATOM 3149 O O . VAL A 1 393 ? -20.003 -19.419 26.935 1.00 81.88 393 VAL A O 1
ATOM 3152 N N . ILE A 1 394 ? -19.460 -20.612 25.116 1.00 86.25 394 ILE A N 1
ATOM 3153 C CA . ILE A 1 394 ? -20.745 -20.411 24.441 1.00 86.25 394 ILE A CA 1
ATOM 3154 C C . ILE A 1 394 ? -21.868 -21.045 25.269 1.00 86.25 394 ILE A C 1
ATOM 3156 O O . ILE A 1 394 ? -22.883 -20.388 25.485 1.00 86.25 394 ILE A O 1
ATOM 3160 N N . SER A 1 395 ? -21.664 -22.256 25.804 1.00 88.19 395 SER A N 1
ATOM 3161 C CA . SER A 1 395 ? -22.615 -22.886 26.733 1.00 88.19 395 SER A CA 1
ATOM 3162 C C . SER A 1 395 ? -22.855 -22.013 27.965 1.00 88.19 395 SER A C 1
ATOM 3164 O O . SER A 1 395 ? -23.999 -21.732 28.300 1.00 88.19 395 SER A O 1
ATOM 3166 N N . GLN A 1 396 ? -21.796 -21.496 28.595 1.00 87.56 396 GLN A N 1
ATOM 3167 C CA . GLN A 1 396 ? -21.927 -20.614 29.756 1.00 87.56 396 GLN A CA 1
ATOM 3168 C C . GLN A 1 396 ? -22.694 -19.324 29.417 1.00 87.56 396 GLN A C 1
ATOM 3170 O O . GLN A 1 396 ? -23.563 -18.894 30.173 1.00 87.56 396 GLN A O 1
ATOM 3175 N N . LEU A 1 397 ? -22.412 -18.704 28.268 1.00 89.69 397 LEU A N 1
ATOM 3176 C CA . LEU A 1 397 ? -23.139 -17.519 27.811 1.00 89.69 397 LEU A CA 1
ATOM 3177 C C . LEU A 1 397 ? -24.625 -17.828 27.579 1.00 89.69 397 LEU A C 1
ATOM 3179 O O . LEU A 1 397 ? -25.470 -16.996 27.914 1.00 89.69 397 LEU A O 1
ATOM 3183 N N . GLN A 1 398 ? -24.953 -19.004 27.041 1.00 90.12 398 GLN A N 1
ATOM 3184 C CA . GLN A 1 398 ? -26.334 -19.462 26.867 1.00 90.12 398 GLN A CA 1
ATOM 3185 C C . GLN A 1 398 ? -27.030 -19.680 28.214 1.00 90.12 398 GLN A C 1
ATOM 3187 O O . GLN A 1 398 ? -28.111 -19.129 28.420 1.00 90.12 398 GLN A O 1
ATOM 3192 N N . ASP A 1 399 ? -26.391 -20.401 29.137 1.00 91.69 399 ASP A N 1
ATOM 3193 C CA . ASP A 1 399 ? -26.928 -20.714 30.468 1.00 91.69 399 ASP A CA 1
ATOM 3194 C C . ASP A 1 399 ? -27.192 -19.450 31.288 1.00 91.69 399 ASP A C 1
ATOM 3196 O O . ASP A 1 399 ? -28.194 -19.331 31.994 1.00 91.69 399 ASP A O 1
ATOM 3200 N N . GLU A 1 400 ? -26.312 -18.459 31.164 1.00 89.44 400 GLU A N 1
ATOM 3201 C CA . GLU A 1 400 ? -26.501 -17.177 31.820 1.00 89.44 400 GLU A CA 1
ATOM 3202 C C . GLU A 1 400 ? -27.555 -16.303 31.109 1.00 89.44 400 GLU A C 1
ATOM 3204 O O . GLU A 1 400 ? -27.979 -15.301 31.685 1.00 89.44 400 GLU A O 1
ATOM 3209 N N . GLY A 1 401 ? -27.969 -16.617 29.877 1.00 89.62 401 GLY A N 1
ATOM 3210 C CA . GLY A 1 401 ? -28.884 -15.799 29.072 1.00 89.62 401 GLY A CA 1
ATOM 3211 C C . GLY A 1 401 ? -28.229 -14.531 28.511 1.00 89.62 401 GLY A C 1
ATOM 3212 O O . GLY A 1 401 ? -28.791 -13.436 28.612 1.00 89.62 401 GLY A O 1
ATOM 3213 N N . ALA A 1 402 ? -26.999 -14.635 27.998 1.00 91.94 402 ALA A N 1
ATOM 3214 C CA . ALA A 1 402 ? -26.288 -13.512 27.387 1.00 91.94 402 ALA A CA 1
ATOM 3215 C C . ALA A 1 402 ? -26.829 -13.162 26.015 1.00 91.94 402 ALA A C 1
ATOM 3217 O O . ALA A 1 402 ? -27.185 -14.025 25.224 1.00 91.94 402 ALA A O 1
ATOM 3218 N N . ASP A 1 403 ? -26.805 -11.864 25.735 1.00 95.50 403 ASP A N 1
ATOM 3219 C CA . ASP A 1 403 ? -26.928 -11.361 24.383 1.00 95.50 403 ASP A CA 1
ATOM 3220 C C . ASP A 1 403 ? -25.530 -11.408 23.749 1.00 95.50 403 ASP A C 1
ATOM 3222 O O . ASP A 1 403 ? -24.643 -10.638 24.128 1.00 95.50 403 ASP A O 1
ATOM 3226 N N . TYR A 1 404 ? -25.291 -12.387 22.878 1.00 95.75 404 TYR A N 1
ATOM 3227 C CA . TYR A 1 404 ? -23.994 -12.611 22.244 1.00 95.75 404 TYR A CA 1
ATOM 3228 C C . TYR A 1 404 ? -24.145 -12.993 20.771 1.00 95.75 404 TYR A C 1
ATOM 3230 O O . TYR A 1 404 ? -25.195 -13.453 20.326 1.00 95.75 404 TYR A O 1
ATOM 3238 N N . VAL A 1 405 ? -23.057 -12.828 20.025 1.00 96.12 405 VAL A N 1
ATOM 3239 C CA . VAL A 1 405 ? -22.936 -13.175 18.614 1.00 96.12 405 VAL A CA 1
ATOM 3240 C C . VAL A 1 405 ? -21.611 -13.906 18.386 1.00 96.12 405 VAL A C 1
ATOM 3242 O O . VAL A 1 405 ? -20.548 -13.396 18.728 1.00 96.12 405 VAL A O 1
ATOM 3245 N N . LEU A 1 406 ? -21.667 -15.116 17.824 1.00 94.25 406 LEU A N 1
ATOM 3246 C CA . LEU A 1 406 ? -20.479 -15.822 17.327 1.00 94.25 406 LEU A CA 1
ATOM 3247 C C . LEU A 1 406 ? -19.954 -15.067 16.105 1.00 94.25 406 LEU A C 1
ATOM 3249 O O . LEU A 1 406 ? -20.680 -15.004 15.119 1.00 94.25 406 LEU A O 1
ATOM 3253 N N . LEU A 1 407 ? -18.772 -14.466 16.169 1.00 95.38 407 LEU A N 1
ATOM 3254 C CA . LEU A 1 407 ? -18.265 -13.572 15.126 1.00 95.38 407 LEU A CA 1
ATOM 3255 C C . LEU A 1 407 ? -17.605 -14.354 13.996 1.00 95.38 407 LEU A C 1
ATOM 3257 O O . LEU A 1 407 ? -18.060 -14.240 12.864 1.00 95.38 407 LEU A O 1
ATOM 3261 N N . GLU A 1 408 ? -16.612 -15.172 14.339 1.00 93.50 408 GLU A N 1
ATOM 3262 C CA . GLU A 1 408 ? -15.816 -15.956 13.395 1.00 93.50 408 GLU A CA 1
ATOM 3263 C C . GLU A 1 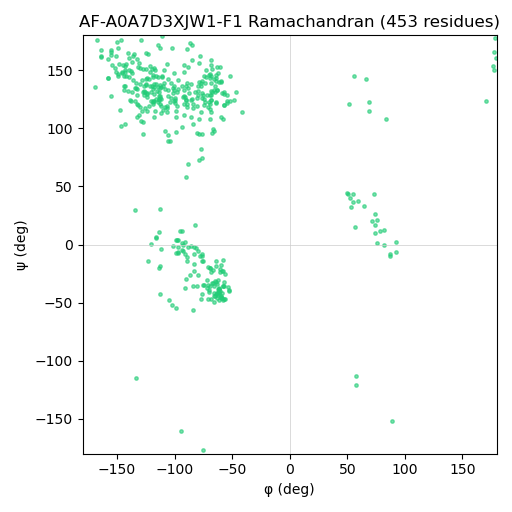408 ? -15.291 -17.233 14.069 1.00 93.50 408 GLU A C 1
ATOM 3265 O O . GLU A 1 408 ? -15.077 -17.257 15.291 1.00 93.50 408 GLU A O 1
ATOM 3270 N N . GLU A 1 409 ? -15.081 -18.281 13.272 1.00 91.06 409 GLU A N 1
ATOM 3271 C CA . GLU A 1 409 ? -14.346 -19.485 13.668 1.00 91.06 409 GLU A CA 1
ATOM 3272 C C . GLU A 1 409 ? -13.308 -19.824 12.599 1.00 91.06 409 GLU A C 1
ATOM 3274 O O . GLU A 1 409 ? -13.652 -20.284 11.510 1.00 91.06 409 GLU A O 1
ATOM 3279 N N . GLU A 1 410 ? -12.030 -19.675 12.932 1.00 88.00 410 GLU A N 1
ATOM 3280 C CA . GLU A 1 410 ? -10.939 -19.906 11.991 1.00 88.00 410 GLU A CA 1
ATOM 3281 C C . GLU A 1 410 ? -9.862 -20.785 12.628 1.00 88.00 410 GLU A C 1
ATOM 3283 O O . GLU A 1 410 ? -9.291 -20.457 13.667 1.00 88.00 410 GLU A O 1
ATOM 3288 N N . GLY A 1 411 ? -9.603 -21.948 12.023 1.00 86.50 411 GLY A N 1
ATOM 3289 C CA . GLY A 1 411 ? -8.682 -22.936 12.584 1.00 86.50 411 GLY A CA 1
ATOM 3290 C C . GLY A 1 411 ? -9.090 -23.378 13.996 1.00 86.50 411 GLY A C 1
ATOM 3291 O O . GLY A 1 411 ? -10.182 -23.915 14.207 1.00 86.50 411 GLY A O 1
ATOM 3292 N N . ASP A 1 412 ? -8.195 -23.173 14.965 1.00 87.75 412 ASP A N 1
ATOM 3293 C CA . ASP A 1 412 ? -8.428 -23.446 16.386 1.00 87.75 412 ASP A CA 1
ATOM 3294 C C . ASP A 1 412 ? -8.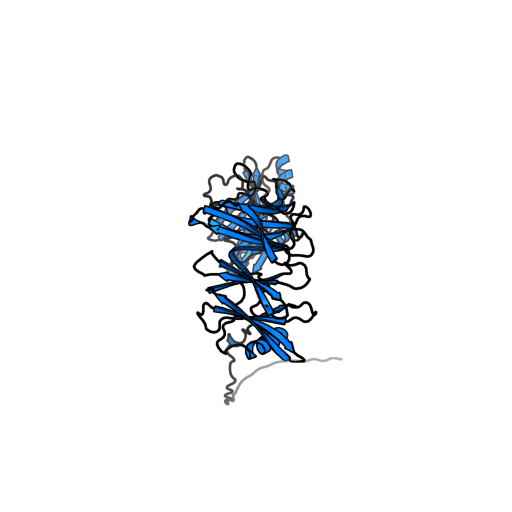884 -22.209 17.177 1.00 87.75 412 ASP A C 1
ATOM 3296 O O . ASP A 1 412 ? -8.923 -22.274 18.404 1.00 87.75 412 ASP A O 1
ATOM 3300 N N . GLN A 1 413 ? -9.248 -21.111 16.511 1.00 89.12 413 GLN A N 1
ATOM 3301 C CA . GLN A 1 413 ? -9.611 -19.835 17.127 1.00 89.12 413 GLN A CA 1
ATOM 3302 C C . GLN A 1 413 ? -11.106 -19.525 16.956 1.00 89.12 413 GLN A C 1
ATOM 3304 O O . GLN A 1 413 ? -11.726 -19.862 15.946 1.00 89.12 413 GLN A O 1
ATOM 3309 N N . VAL A 1 414 ? -11.696 -18.889 17.969 1.00 91.62 414 VAL A N 1
ATOM 3310 C CA . VAL A 1 414 ? -13.111 -18.499 18.017 1.00 91.62 414 VAL A CA 1
ATOM 3311 C C . VAL A 1 414 ? -13.231 -17.090 18.586 1.00 91.62 414 VAL A C 1
ATOM 3313 O O . VAL A 1 414 ? -12.701 -16.803 19.664 1.00 91.62 414 VAL A O 1
ATOM 3316 N N . TRP A 1 415 ? -13.998 -16.236 17.909 1.00 93.88 415 TRP A N 1
ATOM 3317 C CA . TRP A 1 415 ? -14.302 -14.879 18.363 1.00 93.88 415 TRP A CA 1
ATOM 3318 C C . TRP A 1 415 ? -15.786 -14.727 18.668 1.00 93.88 415 TRP A C 1
ATOM 3320 O O . TRP A 1 415 ? -16.652 -15.146 17.900 1.00 93.88 415 TRP A O 1
ATOM 3330 N N . VAL A 1 416 ? -16.100 -14.094 19.797 1.00 95.06 416 VAL A N 1
ATOM 3331 C CA . VAL A 1 416 ? -17.476 -13.881 20.257 1.00 95.06 416 VAL A CA 1
ATOM 3332 C C . VAL A 1 416 ? -17.660 -12.430 20.682 1.00 95.06 416 VAL A C 1
ATOM 3334 O O . VAL A 1 416 ? -16.904 -11.907 21.498 1.00 95.06 416 VAL A O 1
ATOM 3337 N N . GLY A 1 417 ? -18.696 -11.781 20.157 1.00 96.19 417 GLY A N 1
ATOM 3338 C CA . GLY A 1 417 ? -19.140 -10.459 20.584 1.00 96.19 417 GLY A CA 1
ATOM 3339 C C . GLY A 1 417 ? -20.215 -10.589 21.655 1.00 96.19 417 GLY A C 1
ATOM 3340 O O . GLY A 1 417 ? -21.211 -11.273 21.447 1.00 96.19 417 GLY A O 1
ATOM 3341 N N . VAL A 1 418 ? -20.041 -9.933 22.796 1.00 95.69 418 VAL A N 1
ATOM 3342 C CA . VAL A 1 418 ? -20.978 -9.962 23.926 1.00 95.69 418 VAL A CA 1
ATOM 3343 C C . VAL A 1 418 ? -21.539 -8.563 24.157 1.00 95.69 418 VAL A C 1
ATOM 3345 O O . VAL A 1 418 ? -20.789 -7.602 24.345 1.00 95.69 418 VAL A O 1
ATOM 3348 N N . LEU A 1 419 ? -22.865 -8.446 24.153 1.00 96.44 419 LEU A N 1
ATOM 3349 C CA . LEU A 1 419 ? -23.590 -7.200 24.370 1.00 96.44 419 LEU A CA 1
ATOM 3350 C C . LEU A 1 419 ? -23.934 -6.992 25.860 1.00 96.44 419 LEU A C 1
ATOM 3352 O O . LEU A 1 419 ? -24.159 -7.946 26.615 1.00 96.44 419 LEU A O 1
ATOM 3356 N N . PRO A 1 420 ? -23.985 -5.732 26.328 1.00 93.94 420 PRO A N 1
ATOM 3357 C CA . PRO A 1 420 ? -24.257 -5.404 27.723 1.00 93.94 420 PRO A CA 1
ATOM 3358 C C . PRO A 1 420 ? -25.713 -5.710 28.101 1.00 93.94 420 PRO A C 1
ATOM 3360 O O . PRO A 1 420 ? -26.648 -5.123 27.561 1.00 93.94 420 PRO A O 1
ATOM 3363 N N . ARG A 1 421 ? -25.917 -6.559 29.116 1.00 87.44 421 ARG A N 1
ATOM 3364 C CA . ARG A 1 421 ? -27.266 -6.858 29.639 1.00 87.44 421 ARG A CA 1
ATOM 3365 C C . ARG A 1 421 ? -27.844 -5.744 30.503 1.00 87.44 421 ARG A C 1
ATOM 3367 O O . ARG A 1 421 ? -29.031 -5.436 30.436 1.00 87.44 421 ARG A O 1
ATOM 3374 N N . LYS A 1 422 ? -27.014 -5.173 31.380 1.00 87.00 422 LYS A N 1
ATOM 3375 C CA . LYS A 1 422 ? -27.445 -4.137 32.322 1.00 87.00 422 LYS A CA 1
ATOM 3376 C C . LYS A 1 422 ? -27.377 -2.780 31.646 1.00 87.00 422 LYS A C 1
ATOM 3378 O O . LYS A 1 422 ? -26.319 -2.359 31.182 1.00 87.00 422 LYS A O 1
ATOM 3383 N N . MET A 1 423 ? -28.505 -2.079 31.652 1.00 85.81 423 MET A N 1
ATOM 3384 C CA . MET A 1 423 ? -28.555 -0.702 31.187 1.00 85.81 423 MET A CA 1
ATOM 3385 C C . MET A 1 423 ? -27.724 0.189 32.115 1.00 85.81 423 MET A C 1
ATOM 3387 O O . MET A 1 423 ? -27.859 0.090 33.338 1.00 85.81 423 MET A O 1
ATOM 3391 N N . PRO A 1 424 ? -26.864 1.060 31.566 1.00 90.94 424 PRO A N 1
ATOM 3392 C CA . PRO A 1 424 ? -26.079 1.961 32.387 1.00 90.94 424 PRO A CA 1
ATOM 3393 C C . PRO A 1 424 ? -26.978 3.026 33.022 1.00 90.94 424 PRO A C 1
ATOM 3395 O O . PRO A 1 424 ? -27.925 3.515 32.406 1.00 90.94 424 PRO A O 1
ATOM 3398 N N . SER A 1 425 ? -26.648 3.438 34.245 1.00 91.12 425 SER A N 1
ATOM 3399 C CA . SER A 1 425 ? -27.315 4.570 34.893 1.00 91.12 425 SER A CA 1
ATOM 3400 C C . SER A 1 425 ? -26.795 5.875 34.285 1.00 91.12 425 SER A C 1
ATOM 3402 O O . SER A 1 425 ? -25.718 6.349 34.636 1.00 91.12 425 SER A O 1
ATOM 3404 N N . LEU A 1 426 ? -27.504 6.419 33.294 1.00 90.06 426 LEU A N 1
ATOM 3405 C CA . LEU A 1 426 ? -27.128 7.632 32.561 1.00 90.06 426 LEU A CA 1
ATOM 3406 C C . LEU A 1 426 ? -28.249 8.673 32.621 1.00 90.06 426 LEU A C 1
ATOM 3408 O O . LEU A 1 426 ? -29.429 8.338 32.649 1.00 90.06 426 LEU A O 1
ATOM 3412 N N . SER A 1 427 ? -27.887 9.960 32.556 1.00 91.88 427 SER A N 1
ATOM 3413 C CA . SER A 1 427 ? -28.883 11.026 32.364 1.00 91.88 427 SER A CA 1
ATOM 3414 C C . SER A 1 427 ? -29.640 10.838 31.045 1.00 91.88 427 SER A C 1
ATOM 3416 O O . SER A 1 427 ? -29.074 10.335 30.073 1.00 91.88 427 SER A O 1
ATOM 3418 N N . SER A 1 428 ? -30.883 11.317 30.951 1.00 92.56 428 SER A N 1
ATOM 3419 C CA . SER A 1 428 ? -31.738 11.112 29.769 1.00 92.56 428 SER A CA 1
ATOM 3420 C C . SER A 1 428 ? -31.085 11.546 28.450 1.00 92.56 428 SER A C 1
ATOM 3422 O O . SER A 1 428 ? -31.249 10.885 27.425 1.00 92.56 428 SER A O 1
ATOM 3424 N N . LYS A 1 429 ? -30.298 12.633 28.457 1.00 91.50 429 LYS A N 1
ATOM 3425 C CA . LYS A 1 429 ? -29.554 13.099 27.273 1.00 91.50 429 LYS A CA 1
ATOM 3426 C C . LYS A 1 429 ? -28.473 12.102 26.847 1.00 91.50 429 LYS A C 1
ATOM 3428 O O . LYS A 1 429 ? -28.337 11.820 25.660 1.00 91.50 429 LYS A O 1
ATOM 3433 N N . MET A 1 430 ? -27.721 11.570 27.803 1.00 91.62 430 MET A N 1
ATOM 3434 C CA . MET A 1 430 ? -26.633 10.624 27.539 1.00 91.62 430 MET A CA 1
ATOM 3435 C C . MET A 1 430 ? -27.167 9.237 27.205 1.00 91.62 430 MET A C 1
ATOM 3437 O O . MET A 1 430 ? -26.635 8.575 26.327 1.00 91.62 430 MET A O 1
ATOM 3441 N N . MET A 1 431 ? -28.276 8.841 27.826 1.00 93.12 431 MET A N 1
ATOM 3442 C CA . MET A 1 431 ? -28.988 7.608 27.513 1.00 93.12 431 MET A CA 1
ATOM 3443 C C . MET A 1 431 ? -29.466 7.594 26.053 1.00 93.12 431 MET A C 1
ATOM 3445 O O . MET A 1 431 ? -29.323 6.587 25.363 1.00 93.12 431 MET A O 1
ATOM 3449 N N . LYS A 1 432 ? -29.949 8.736 25.535 1.00 92.62 432 LYS A N 1
ATOM 3450 C CA . LYS A 1 432 ? -30.270 8.896 24.105 1.00 92.62 432 LYS A CA 1
ATOM 3451 C C . LYS A 1 432 ? -29.046 8.726 23.200 1.00 92.62 432 LYS A C 1
ATOM 3453 O O . LYS A 1 432 ? -29.185 8.160 22.124 1.00 92.62 432 LYS A O 1
ATOM 3458 N N . GLN A 1 433 ? -27.872 9.215 23.603 1.00 92.25 433 GLN A N 1
ATOM 3459 C CA . GLN A 1 433 ? -26.633 9.043 22.830 1.00 92.25 433 GLN A CA 1
ATOM 3460 C C . GLN A 1 433 ? -26.149 7.592 22.865 1.00 92.25 433 GLN A C 1
ATOM 3462 O O . GLN A 1 433 ? -25.899 7.018 21.814 1.00 92.25 433 GLN A O 1
ATOM 3467 N N . TYR A 1 434 ? -26.114 6.981 24.049 1.00 94.12 434 TYR A N 1
ATOM 3468 C CA . TYR A 1 434 ? -25.754 5.579 24.235 1.00 94.12 434 TYR A CA 1
ATOM 3469 C C . TYR A 1 434 ? -26.641 4.645 23.403 1.00 94.12 434 TYR A C 1
ATOM 3471 O O . TYR A 1 434 ? -26.134 3.794 22.681 1.00 94.12 434 TYR A O 1
ATOM 3479 N N . ASN A 1 435 ? -27.963 4.849 23.424 1.00 93.62 435 ASN A N 1
ATOM 3480 C CA . ASN A 1 435 ? -28.890 4.028 22.643 1.00 93.62 435 ASN A CA 1
ATOM 3481 C C . ASN A 1 435 ? -28.665 4.132 21.128 1.00 93.62 435 ASN A C 1
ATOM 3483 O O . ASN A 1 435 ? -28.898 3.151 20.434 1.00 93.62 435 ASN A O 1
ATOM 3487 N N . LYS A 1 436 ? -28.190 5.275 20.613 1.00 94.06 436 LYS A N 1
ATOM 3488 C CA . LYS A 1 436 ? -27.833 5.423 19.189 1.00 94.06 436 LYS A CA 1
ATOM 3489 C C . LYS A 1 436 ? -26.566 4.659 18.800 1.00 94.06 436 LYS A C 1
ATOM 3491 O O . LYS A 1 436 ? -26.348 4.442 17.618 1.00 94.06 436 LYS A O 1
ATOM 3496 N N . MET A 1 437 ? -25.729 4.305 19.773 1.00 95.00 437 MET A N 1
ATOM 3497 C CA . MET A 1 437 ? -24.461 3.606 19.557 1.00 95.00 437 MET A CA 1
ATOM 3498 C C . MET A 1 437 ? -24.572 2.092 19.759 1.00 95.00 437 MET A C 1
ATOM 3500 O O . MET A 1 437 ? -23.601 1.378 19.517 1.00 95.00 437 MET A O 1
ATOM 3504 N N . LYS A 1 438 ? -25.728 1.600 20.217 1.00 94.44 438 LYS A N 1
ATOM 3505 C CA . LYS A 1 438 ? -25.989 0.165 20.309 1.00 94.44 438 LYS A CA 1
ATOM 3506 C C . LYS A 1 438 ? -26.022 -0.447 18.918 1.00 94.44 438 LYS A C 1
ATOM 3508 O O . LYS A 1 438 ? -26.552 0.164 17.996 1.00 94.44 438 LYS A O 1
ATOM 3513 N N . LEU A 1 439 ? -25.494 -1.658 18.825 1.00 96.31 439 LEU A N 1
ATOM 3514 C CA . LEU A 1 439 ? -25.426 -2.425 17.593 1.00 96.31 439 LEU A CA 1
ATOM 3515 C C . LEU A 1 439 ? -26.274 -3.681 17.731 1.00 96.31 439 LEU A C 1
ATOM 3517 O O . LEU A 1 439 ? -26.359 -4.264 18.813 1.00 96.31 439 LEU A O 1
ATOM 3521 N N . ASN A 1 440 ? -26.897 -4.091 16.635 1.00 96.00 440 ASN A N 1
ATOM 3522 C CA . ASN A 1 440 ? -27.525 -5.402 16.531 1.00 96.00 440 ASN A CA 1
ATOM 3523 C C . ASN A 1 440 ? -26.521 -6.451 16.020 1.00 96.00 440 ASN A C 1
ATOM 3525 O O . ASN A 1 440 ? -25.451 -6.117 15.515 1.00 96.00 440 ASN A O 1
ATOM 3529 N N . HIS A 1 441 ? -26.872 -7.736 16.108 1.00 97.62 441 HIS A N 1
ATOM 3530 C CA . HIS A 1 441 ? -25.974 -8.836 15.721 1.00 97.62 441 HIS A CA 1
ATOM 3531 C C . HIS A 1 441 ? -25.483 -8.759 14.274 1.00 97.62 441 HIS A C 1
ATOM 3533 O O . HIS A 1 441 ? -24.341 -9.119 14.004 1.00 97.62 441 HIS A O 1
ATOM 3539 N N . LYS A 1 442 ? -26.325 -8.292 13.344 1.00 97.25 442 LYS A N 1
ATOM 3540 C CA . LYS A 1 442 ? -25.954 -8.167 11.931 1.00 97.25 442 LYS A CA 1
ATOM 3541 C C . LYS A 1 442 ? -24.896 -7.084 11.743 1.00 97.25 442 LYS A C 1
ATOM 3543 O O . LYS A 1 442 ? -23.905 -7.337 11.071 1.00 97.25 442 LYS A O 1
ATOM 3548 N N . GLU A 1 443 ? -25.090 -5.916 12.354 1.00 97.00 443 GLU A N 1
ATOM 3549 C CA . GLU A 1 443 ? -24.108 -4.824 12.311 1.00 97.00 443 GLU A CA 1
ATOM 3550 C C . GLU A 1 443 ? -22.772 -5.272 12.902 1.00 97.00 443 GLU A C 1
ATOM 3552 O O . GLU A 1 443 ? -21.731 -5.043 12.301 1.00 97.00 443 GLU A O 1
ATOM 3557 N N . ILE A 1 444 ? -22.795 -5.971 14.040 1.00 97.81 444 ILE A N 1
ATOM 3558 C CA . ILE A 1 444 ? -21.572 -6.447 14.694 1.00 97.81 444 ILE A CA 1
ATOM 3559 C C . ILE A 1 444 ? -20.782 -7.385 13.773 1.00 97.81 444 ILE A C 1
ATOM 3561 O O . ILE A 1 444 ? -19.578 -7.205 13.633 1.00 97.81 444 ILE A O 1
ATOM 3565 N N . ARG A 1 445 ? -21.446 -8.351 13.122 1.00 97.25 445 ARG A N 1
ATOM 3566 C CA . ARG A 1 445 ? -20.786 -9.260 12.166 1.00 97.25 445 ARG A CA 1
ATOM 3567 C C . ARG A 1 445 ? -20.182 -8.516 10.977 1.00 97.25 445 ARG A C 1
ATOM 3569 O O . ARG A 1 445 ? -19.127 -8.900 10.509 1.00 97.25 445 ARG A O 1
ATOM 3576 N N . GLN A 1 446 ? -20.851 -7.474 10.485 1.00 95.88 446 GLN A N 1
ATOM 3577 C CA . GLN A 1 446 ? -20.370 -6.695 9.339 1.00 95.88 446 GLN A CA 1
ATOM 3578 C C . GLN A 1 446 ? -19.160 -5.818 9.675 1.00 95.88 446 GLN A C 1
ATOM 3580 O O . GLN A 1 446 ? -18.355 -5.533 8.797 1.00 95.88 446 GLN A O 1
ATOM 3585 N N . LEU A 1 447 ? -19.062 -5.363 10.923 1.00 96.38 447 LEU A N 1
ATOM 3586 C CA . LEU A 1 447 ? -18.004 -4.468 11.391 1.00 96.38 447 LEU A CA 1
ATOM 3587 C C . LEU A 1 447 ? -16.774 -5.217 11.917 1.00 96.38 447 LEU A C 1
ATOM 3589 O O . LEU A 1 447 ? -15.761 -4.582 12.196 1.00 96.38 447 LEU A O 1
ATOM 3593 N N . PHE A 1 448 ? -16.871 -6.531 12.097 1.00 97.38 448 PHE A N 1
ATOM 3594 C CA . PHE A 1 448 ? -15.805 -7.377 12.611 1.00 97.38 448 PHE A CA 1
ATOM 3595 C C . PHE A 1 448 ? -15.103 -8.113 11.470 1.00 97.38 448 PHE A C 1
ATOM 3597 O O . PHE A 1 448 ? -15.767 -8.657 10.589 1.00 97.38 448 PHE A O 1
ATOM 3604 N N . GLN A 1 449 ? -13.774 -8.165 11.514 1.00 95.50 449 GLN A N 1
ATOM 3605 C CA . GLN A 1 449 ? -12.955 -8.953 10.590 1.00 95.50 449 GLN A CA 1
ATOM 3606 C C . GLN A 1 449 ? -11.805 -9.618 11.353 1.00 95.50 449 GLN A C 1
ATOM 3608 O O . GLN A 1 449 ? -11.261 -9.025 12.287 1.00 95.50 449 GLN A O 1
ATOM 3613 N N . THR A 1 450 ? -11.420 -10.834 10.964 1.00 94.12 450 THR A N 1
ATOM 3614 C CA . THR A 1 450 ? -10.171 -11.461 11.420 1.00 94.12 450 THR A CA 1
ATOM 3615 C C . THR A 1 450 ? -9.041 -11.150 10.451 1.00 94.12 450 THR A C 1
ATOM 3617 O O . THR A 1 450 ? -9.260 -10.867 9.272 1.00 94.12 450 THR A O 1
ATOM 3620 N N . PHE A 1 451 ? -7.813 -11.185 10.955 1.00 89.62 451 PHE A N 1
ATOM 3621 C CA . PHE A 1 451 ? -6.620 -11.162 10.122 1.00 89.62 451 PHE A CA 1
ATOM 3622 C C . PHE A 1 451 ? -5.544 -12.048 10.740 1.00 89.62 451 PHE A C 1
ATOM 3624 O O . PHE A 1 451 ? -5.390 -12.114 11.962 1.00 89.62 451 PHE A O 1
ATOM 3631 N N . HIS A 1 452 ? -4.761 -12.699 9.886 1.00 74.94 452 HIS A N 1
ATOM 3632 C CA . HIS A 1 452 ? -3.562 -13.397 10.330 1.00 74.94 452 HIS A CA 1
ATOM 3633 C C . HIS A 1 452 ? -2.445 -12.386 10.531 1.00 74.94 452 HIS A C 1
ATOM 3635 O O . HIS A 1 452 ? -2.245 -11.493 9.709 1.00 74.94 452 HIS A O 1
ATOM 3641 N N . GLN A 1 453 ? -1.705 -12.521 11.628 1.00 56.44 453 GLN A N 1
ATOM 3642 C CA . GLN A 1 453 ? -0.389 -11.905 11.679 1.00 56.44 453 GLN A CA 1
ATOM 3643 C C . GLN A 1 453 ? 0.502 -12.665 10.698 1.00 56.44 453 GLN A C 1
ATOM 3645 O O . GLN A 1 453 ? 0.763 -13.852 10.908 1.00 56.44 453 GLN A O 1
ATOM 3650 N N . ASP A 1 454 ? 0.979 -11.986 9.656 1.00 39.81 454 ASP A N 1
ATOM 3651 C CA . ASP A 1 454 ? 2.186 -12.427 8.966 1.00 39.81 454 ASP A CA 1
ATOM 3652 C C . ASP A 1 454 ? 3.296 -12.461 10.031 1.00 39.81 454 ASP A C 1
ATOM 3654 O O . ASP A 1 454 ? 3.668 -11.421 10.581 1.00 39.81 454 ASP A O 1
ATOM 3658 N N . ARG A 1 455 ? 3.712 -13.668 10.426 1.00 30.58 455 ARG A N 1
ATOM 3659 C CA . ARG A 1 455 ? 4.792 -13.874 11.399 1.00 30.58 455 ARG A CA 1
ATOM 3660 C C . ARG A 1 455 ? 6.156 -13.615 10.788 1.00 30.58 455 ARG A C 1
ATOM 3662 O O . ARG A 1 455 ? 6.367 -14.070 9.642 1.00 30.58 455 ARG A O 1
#

Foldseek 3Di:
DDDDDDDDDDDDDDDDDDDDPDPDDPDDPVVVPPPPPDPPVNVVQCVQVVVVAAPQKAQAFAQPPPPTGQWDWAPQPQPPGTWIWGWTDNHPPAQKIKIWIWDDDPPGTDTQDIDIDGAPHWHDWDWFQQALPNHTKTWTKHYYPVDLKIKIWIWHQDPSDTDTQDIDIANDWDWACQVVDSGIKIWGWHADLVVQWIKIWIWGDDPNGTDGPEMDTAGNQFPDFPDWDWFALVPPGIWTWTWTHNDQQKIFTWTWHCPPNYTDIQCRPPPDDAPRIEGDTDDWADPPPPGHTWRWHWDQQPPCPPPDPVQGQIKIFTWGDPVHRDTHTDWIKTDDVVQQKMFTADPLDDSQKDWDWDQDPNWIKIFIWRHDPPDTHTQKIKTKDFQVVVVVVVVVCVVVVWDKEFQDDDDRMTIMITGDPDDDPDDPVVSVSSVSRHDDRVSRNVRMDGHDPPD

Radius of gyration: 30.58 Å; Cα contacts (8 Å, |Δi|>4): 915; chains: 1; bounding box: 83×98×71 Å

Nearest PDB structures (foldseek):
  5tih-assembly1_A  TM=3.270E-01  e=2.405E-02  Plasmodium falciparum 3D7
  8g5i-assembly1_B  TM=4.097E-01  e=1.939E-01  Homo sapiens
  8v54-assembly1_B  TM=4.032E-01  e=1.756E-01  Homo sapiens
  1g5i-assembly2_C  TM=3.462E-01  e=1.756E-01  Mus musculus

Organism: NCBI:txid1380685

InterPro domains:
  IPR028994 Integrin alpha, N-terminal [SSF69318] (63-158)

pLDDT: mean 88.24, std 15.8, range [30.58, 98.75]

Solvent-accessible surface area (backbone atoms only — not comparable to full-atom values): 26224 Å² total; per-residue (Å²): 133,87,87,88,81,90,77,90,78,90,85,84,89,84,89,82,92,76,89,78,90,75,91,67,84,79,74,62,81,75,72,76,67,68,70,80,76,76,52,70,70,58,49,54,55,50,57,61,51,55,76,80,47,60,95,63,45,38,75,39,56,30,66,27,51,81,86,44,54,33,60,45,76,45,45,54,84,54,81,82,60,62,27,41,40,34,30,29,19,70,42,84,88,50,42,52,39,35,42,42,32,31,37,77,53,91,94,43,79,37,85,69,51,77,47,77,49,72,28,73,41,48,46,29,51,46,75,40,29,44,76,45,76,74,36,35,25,41,41,41,25,24,26,38,96,91,43,71,64,25,41,36,39,29,30,38,75,52,95,92,37,83,38,78,63,46,76,48,76,27,54,48,64,48,77,40,54,46,80,68,64,83,31,33,40,38,34,40,28,39,71,41,63,91,78,42,38,25,33,40,35,36,35,43,58,56,95,91,36,68,36,77,78,40,68,30,84,49,81,14,76,38,73,44,76,76,42,71,43,75,42,33,41,79,67,94,41,34,33,37,41,39,27,31,33,48,50,99,65,28,14,36,54,44,45,36,33,61,53,96,85,35,62,40,61,59,51,77,83,53,85,76,83,52,88,34,52,20,54,59,82,62,79,65,43,53,85,82,73,81,65,36,41,24,46,46,28,60,42,79,37,63,94,41,86,83,48,58,78,91,73,42,69,48,30,39,35,33,16,32,57,63,81,68,83,54,71,41,78,75,48,37,35,39,68,41,77,92,73,32,33,36,39,52,53,58,89,63,53,70,88,50,41,26,68,47,79,45,74,56,96,90,30,59,32,42,32,40,21,43,49,52,100,86,51,77,37,73,50,37,32,44,37,52,37,47,46,87,55,35,59,58,50,54,49,50,39,56,77,72,67,57,56,65,39,84,61,52,78,56,95,61,37,30,35,36,39,37,45,64,86,73,80,72,95,57,58,74,73,53,43,56,53,53,61,56,48,58,72,53,68,68,58,50,49,73,33,45,46,78,51,81,78,87,125

Secondary structure (DSSP, 8-state):
----------------------------GGGG--PPPPPHHHHHHHHHHHTTS-TT-EE---SBSTT--SEEEE-SSSSSSPEEEEEEESSTT-SEEEEEEEEEETTEEEEEEEEEEE-SEEEEEEEE-SSSSSSPEEEEEEEETTEEEEEEEEEEEETTEEEEEEEEEESEEEEE-SS-SSSPEEEEEEEETTTTEEEEEEEEEETTEEEEEEEEEEE--SSEEEEEEEEE-SSS-EEEEEEEEEETTEEEEEEEEEETTEEEESSTT-SSS-TT-BSS----B-SSSSSBPBEEEEEPPTT-TTS-GGGS-PEEEEEEE-SSS-EEEEEEEEEETTTTEEEEEPTT--S-EEEEEEEETTEEEEEEEEEPSS-EEEEEEEEEEEHHHHHHHHHHHHHTT--EEEEEEETTEEEEEE---SPP---HHHHHHHHHH---HHHHHHHEEE-----

Sequence (455 aa):
MHYRHRRTAVTWMAGFVLFLSGCGNLSDPVSLLDKPAIPPESRELYQAVSQFTPPDAKWIVPSAPKSGGAIQQVDIDGDGQKEIIAFFKEKPGDYEIIALILKRKAQDWALWETIQGIGDSLEYAGFHDLSGNGKPELVFGFGSESSSQREIIIYSLDRGRMKRILKEPYTELAVDYLIRDTKQELVLFKHDRDHMKAEAQWFTFKNGQLRQVDSLKLNGSINRYSQVLTGETGKSKRGIFLDMDIGVHSAQTDLILLEERRLKSVWGDIPGKPPTFKPYSVPSEDVNGDGVIEIPTQLQPKGTEKLPMPEVPWITIWNQWDGKNGLKSITREYRDHESGFSFQFPASWSKDITIGTEVKNGRQETTFYFLSKKQRSSLITVRHYRKTDGATVISQLQDEGADYVLLEEEGDQVWVGVLPRKMPSLSSKMMKQYNKMKLNHKEIRQLFQTFHQDR

Mean predicted aligned error: 9.23 Å